Protein AF-A0A924WI66-F1 (afdb_monomer)

Secondary structure (DSSP, 8-state):
-HHHHHHHHHHHHHTTS-----EEEEEEEEEE--TT--PPPHHHHHHHHHHHHHHHTSSEEEEEEEEE--S-S-HHHHHHHHHHHHHHHHHHHHHTT--GGGEEEEEEETTT---SSHHHHHHHSEEEEEEEEEE-SSHHHHHHHHHTTT-EEEEEETTS-EEEE-TTS-EEEE-TT-EE-TTSPPP-SEEEEEEEEE-SHHHHHHTT---EETTEEP--S-EEEEEEEETTEEEEEPTT---EEE---TT---TT-EEEEEEEEETTEEEEEEEEEEPPS-SS------PPPHHHHHHHHTS-PPPPPPP-------PPPPPP-PPPPPPPPPPPPP--HHHHHHHTT--SS------HHHHHHHHHHHHHHHHHHHHHHHHHHHHHHHHHHHHHHHHHHHHHHHHHHHHHHHHHHHHHHHHHHHHHHHHHHHHHHHHHHHHHHHHHHHHHSTT-TTHHHHHHHHHHHHHHHHHHHTT----TTS-----TTHHHHHH-S-SSS-TTGGG---S----------TTTGGGS--

Nearest PDB structures (foldseek):
  4g88-assembly4_G  TM=9.021E-01  e=2.248E-09  Acinetobacter baumannii
  5u1h-assembly3_C  TM=9.189E-01  e=2.978E-09  Pseudomonas aeruginosa PAO1
  2hqs-assembly1_H  TM=8.618E-01  e=2.129E-08  Escherichia coli
  6top-assembly4_D  TM=8.309E-01  e=1.284E-08  Porphyromonas gingivalis JCVI SC001
  4pwt-assembly3_C  TM=8.737E-01  e=4.178E-08  Yersinia pestis CO92

Radius of gyration: 38.76 Å; Cα contacts (8 Å, |Δi|>4): 614; chains: 1; bounding box: 66×84×127 Å

Sequence (534 aa):
MIKNFLLALLLISFFHLERTSAQTTSSTASIFFETDQSDLSNEAQKTLDALAPTLLQAPDYQVNIEAFTDDRGTEQHNLKLAADRAASVKNYLATKGLIADKTAVQNWGERKAAGPTELGRQKSRRVDVAVNAFFFNDLDALRDRLSANTQQVLRIQSGQEQTITAAKGTLVIVPANAFVFEDGTAPTGEVDLMVQEAYDPSDFVLHNLTTMSDGRILQTGGMVSITAMSGGRELQLADGASLTVSIPNGGNFDPSMELFYAQEVEKGLVDWKPAEQKFRKTLRPTRMELTIDPALSKRIAAMKVPEYPKPSLPVFKGQMPPEPKMPAAPYKPRAPKKLEWVYVQRMFGGGSGEIARMSRKELKKAKKYYNAQIERYERDSVKFIQLDERYRRNVQGFENAKIRYAADHRTWENELQTRLEAITHYQREIRVHFYSKSLPIVLKAKAKTIQKYETYSNLYWAVDDAAAQQTQLMMLGSGFSQDTKKGVIELGNLYESIIGTKVMDTYGGFRKIRSKANNALPMDTTSRIIRQML

Foldseek 3Di:
DVVVVVVVVVVVVVVPPDPVAFPKDKDKDKQFDDDLDQAGDPVNLVVLVVPLPLQVPFPHKAKEKEFFAAPDDDQVSQQVSRVSNSVNSLVSSVVSVDDSVRYHYHGCRHVPQQDDDVVSRRVGRIMMMMMIGTHDPDPVSVLCVVCVPQKDKDKDFAQAWDWDADPQGKIKTFHHQFKDAPVLHTAHTIKIKTKGKFQDPVSCVSLVPAQAAPNDHDDDRIDMDIWIDDPNGTIDTHVLHDMQIDDDRVPDDDQPDFDWDWDDPDVSDTHTHTPVDGDDPDRDDPQPAPDDDPVVLVVLLPDDDPDDDDPDQPPDPDDQDDQFDQDDQDDQFDQDDPDDQVVLCVVVPNDDDDSPPDDPVSVVVSVVVNVVSRVVNVVVNVVNVVRNVVNVVVNVVRVVVVVVSVVSNVVSVVSVVVSVVVVVVVVVVLLLVLLVVQLVVLCVVCVVVCVVCVPRSSSVVNSQVSSSVSSVSSCVSVVNDPPPDDDPPDPRCSCCVNVHPPPVPDDPPPPPPPDDDDDDDDDDDPPPVVVVVD

Mean predicted aligned error: 21.14 Å

Solvent-accessible surface area (backbone atoms only — not comparable to full-atom values): 32142 Å² total; per-residue (Å²): 112,69,71,62,51,53,52,50,51,54,52,53,63,64,69,71,74,68,77,82,59,49,57,66,51,74,50,76,48,77,38,74,41,61,90,98,52,44,74,78,47,75,65,46,48,52,58,54,58,69,55,46,64,63,40,75,71,26,88,41,55,41,36,41,36,42,13,30,16,32,82,73,79,51,71,70,55,25,40,50,49,10,46,48,32,45,48,43,53,52,52,54,45,37,75,72,71,47,62,69,91,42,49,50,78,47,73,51,9,40,82,74,38,68,44,92,47,72,70,25,25,55,71,12,20,27,35,42,38,40,36,38,22,36,39,61,93,48,70,64,45,45,31,53,63,70,37,67,77,60,60,42,78,45,81,46,57,53,72,42,68,45,78,47,74,46,96,88,53,34,38,39,38,39,48,47,58,34,45,14,35,92,89,66,47,66,64,91,44,64,31,43,33,39,38,36,77,29,77,49,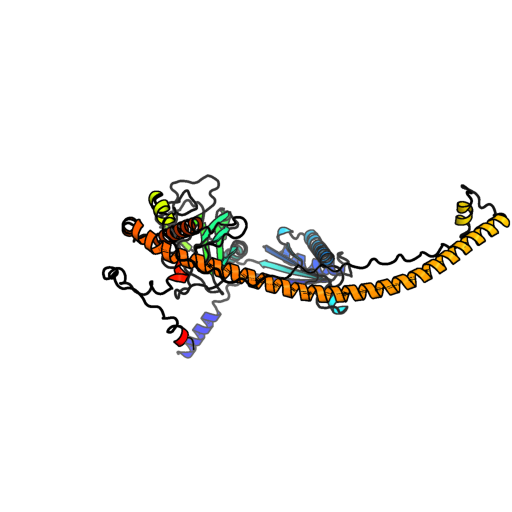75,65,41,33,63,45,64,56,54,63,54,32,35,94,90,38,81,55,90,76,88,54,50,76,49,79,46,43,28,41,95,90,39,68,43,41,73,28,92,82,48,70,73,45,76,44,73,70,56,93,84,72,75,60,90,84,55,65,45,65,43,82,38,78,77,49,97,80,40,47,39,38,41,76,61,88,42,74,79,69,100,57,89,62,75,85,72,66,77,63,78,78,60,74,74,53,57,60,60,54,62,68,54,87,73,80,85,75,80,78,77,86,71,80,85,85,81,79,74,81,76,77,81,74,71,84,72,78,80,70,78,79,71,70,81,71,78,78,90,44,81,76,58,56,42,57,76,75,70,56,75,84,92,73,94,70,80,73,53,75,68,54,53,52,51,52,52,52,50,52,52,54,44,46,57,48,40,52,54,47,43,57,54,35,54,58,45,46,56,49,40,54,54,47,46,54,52,39,54,56,42,46,55,51,45,55,53,55,44,51,53,51,49,51,54,51,48,56,49,51,50,53,52,51,51,51,58,48,54,53,48,53,53,41,34,69,60,23,42,63,52,47,52,65,75,38,42,74,62,49,68,75,41,72,89,45,85,59,49,63,60,31,53,50,51,40,13,52,54,47,22,52,54,53,36,49,64,69,70,53,71,79,78,88,81,76,78,91,73,79,74,87,58,52,66,62,73,74,69,50,98,72,74,83,85,52,97,80,68,91,82,72,93,81,79,77,89,86,79,83,85,81,86,86,74,78,73,60,68,65,69,77,74,112

pLDDT: mean 70.75, std 21.94, range [25.92, 98.0]

Structure (mmCIF, N/CA/C/O backbone):
data_AF-A0A924WI66-F1
#
_entry.id   AF-A0A924WI66-F1
#
loop_
_atom_site.group_PDB
_atom_site.id
_atom_site.type_symbol
_atom_site.label_atom_id
_atom_site.label_alt_id
_atom_site.label_comp_id
_atom_site.label_asym_id
_atom_site.label_entity_id
_atom_site.label_seq_id
_atom_site.pdbx_PDB_ins_code
_atom_site.Cartn_x
_atom_site.Cartn_y
_atom_site.Cartn_z
_atom_site.occupancy
_atom_site.B_iso_or_equiv
_atom_site.auth_seq_id
_atom_site.auth_comp_id
_atom_site.auth_asym_id
_atom_site.auth_atom_id
_atom_site.pdbx_PDB_model_num
ATOM 1 N N . MET A 1 1 ? 27.757 -10.842 50.152 1.00 50.66 1 MET A N 1
ATOM 2 C CA . MET A 1 1 ? 26.325 -11.147 49.937 1.00 50.66 1 MET A CA 1
ATOM 3 C C . MET A 1 1 ? 25.717 -10.328 48.793 1.00 50.66 1 MET A C 1
ATOM 5 O O . MET A 1 1 ? 25.217 -10.931 47.859 1.00 50.66 1 MET A O 1
ATOM 9 N N . ILE A 1 2 ? 25.860 -8.996 48.772 1.00 51.19 2 ILE A N 1
ATOM 10 C CA . ILE A 1 2 ? 25.266 -8.114 47.736 1.00 51.19 2 ILE A CA 1
ATOM 11 C C . ILE A 1 2 ? 25.858 -8.317 46.321 1.00 51.19 2 ILE A C 1
ATOM 13 O O . ILE A 1 2 ? 25.120 -8.312 45.341 1.00 51.19 2 ILE A O 1
ATOM 17 N N . LYS A 1 3 ? 27.168 -8.589 46.191 1.00 40.47 3 LYS A N 1
ATOM 18 C CA . LYS A 1 3 ? 27.807 -8.861 44.883 1.00 40.47 3 LYS A CA 1
ATOM 19 C C . LYS A 1 3 ? 27.334 -10.161 44.213 1.00 40.47 3 LYS A C 1
ATOM 21 O O . LYS A 1 3 ? 27.223 -10.196 42.995 1.00 40.47 3 LYS A O 1
ATOM 26 N N . ASN A 1 4 ? 26.998 -11.191 44.991 1.00 44.47 4 ASN A N 1
ATOM 27 C CA . ASN A 1 4 ? 26.505 -12.464 44.446 1.00 44.47 4 ASN A CA 1
ATOM 28 C C . ASN A 1 4 ? 25.012 -12.383 44.086 1.00 44.47 4 ASN A C 1
ATOM 30 O O . ASN A 1 4 ? 24.565 -13.096 43.197 1.00 44.47 4 ASN A O 1
ATOM 34 N N . PHE A 1 5 ? 24.263 -11.478 44.725 1.00 48.31 5 PHE A N 1
ATOM 35 C CA . PHE A 1 5 ? 22.856 -11.217 44.413 1.00 48.31 5 PHE A CA 1
ATOM 36 C C . PHE A 1 5 ? 22.696 -10.389 43.125 1.00 48.31 5 PHE A C 1
ATOM 38 O O . PHE A 1 5 ? 21.843 -10.693 42.301 1.00 48.31 5 PHE A O 1
ATOM 45 N N . LEU A 1 6 ? 23.578 -9.406 42.896 1.00 45.72 6 LEU A N 1
ATOM 46 C CA . LEU A 1 6 ? 23.642 -8.651 41.636 1.00 45.72 6 LEU A CA 1
ATOM 47 C C . LEU A 1 6 ? 24.097 -9.515 40.453 1.00 45.72 6 LEU A C 1
ATOM 49 O O . LEU A 1 6 ? 23.561 -9.356 39.364 1.00 45.72 6 LEU A O 1
ATOM 53 N N . LEU A 1 7 ? 25.024 -10.458 40.662 1.00 39.41 7 LEU A N 1
ATOM 54 C CA . LEU A 1 7 ? 25.444 -11.405 39.621 1.00 39.41 7 LEU A CA 1
ATOM 55 C C . LEU A 1 7 ? 24.345 -12.435 39.299 1.00 39.41 7 LEU A C 1
ATOM 57 O O . LEU A 1 7 ? 24.175 -12.794 38.140 1.00 39.41 7 LEU A O 1
ATOM 61 N N . ALA A 1 8 ? 23.554 -12.855 40.294 1.00 44.28 8 ALA A N 1
ATOM 62 C CA . ALA A 1 8 ? 22.377 -13.699 40.082 1.00 44.28 8 ALA A CA 1
ATOM 63 C C . ALA A 1 8 ? 21.250 -12.951 39.343 1.00 44.28 8 ALA A C 1
ATOM 65 O O . ALA A 1 8 ? 20.639 -13.523 38.452 1.00 44.28 8 ALA A O 1
ATOM 66 N N . LEU A 1 9 ? 21.026 -11.661 39.627 1.00 44.69 9 LEU A N 1
ATOM 67 C CA . LEU A 1 9 ? 20.084 -10.816 38.875 1.00 44.69 9 LEU A CA 1
ATOM 68 C C . LEU A 1 9 ? 20.544 -10.541 37.433 1.00 44.69 9 LEU A C 1
ATOM 70 O O . LEU A 1 9 ? 19.704 -10.502 36.540 1.00 44.69 9 LEU A O 1
ATOM 74 N N . LEU A 1 10 ? 21.855 -10.420 37.190 1.00 40.16 10 LEU A N 1
ATOM 75 C CA . LEU A 1 10 ? 22.436 -10.279 35.845 1.00 40.16 10 LEU A CA 1
ATOM 76 C C . LEU A 1 10 ? 22.406 -11.595 35.048 1.00 40.16 10 LEU A C 1
ATOM 78 O O . LEU A 1 10 ? 22.285 -11.574 33.829 1.00 40.16 10 LEU A O 1
ATOM 82 N N . LEU A 1 11 ? 22.472 -12.745 35.727 1.00 34.09 11 LEU A N 1
ATOM 83 C CA . LEU A 1 11 ? 22.300 -14.063 35.108 1.00 34.09 11 LEU A CA 1
ATOM 84 C C . LEU A 1 11 ? 20.821 -14.396 34.861 1.00 34.09 11 LEU A C 1
ATOM 86 O O . LEU A 1 11 ? 20.513 -15.007 33.847 1.00 34.09 11 LEU A O 1
ATOM 90 N N . ILE A 1 12 ? 19.895 -13.939 35.711 1.00 39.78 12 ILE A N 1
ATOM 91 C CA . ILE A 1 12 ? 18.445 -14.092 35.493 1.00 39.78 12 ILE A CA 1
ATOM 92 C C . ILE A 1 12 ? 17.941 -13.122 34.406 1.00 39.78 12 ILE A C 1
ATOM 94 O O . ILE A 1 12 ? 17.058 -13.494 33.638 1.00 39.78 12 ILE A O 1
ATOM 98 N N . SER A 1 13 ? 18.542 -11.934 34.248 1.00 32.66 13 SER A N 1
ATOM 99 C CA . SER A 1 13 ? 18.233 -11.035 33.123 1.00 32.66 13 SER A CA 1
ATOM 100 C C . SER A 1 13 ? 18.844 -11.484 31.788 1.00 32.66 13 SER A C 1
ATOM 102 O O . SER A 1 13 ? 18.284 -11.170 30.741 1.00 32.66 13 SER A O 1
ATOM 104 N N . PHE A 1 14 ? 19.925 -12.275 31.803 1.00 32.16 14 PHE A N 1
ATOM 105 C CA . PHE A 1 14 ? 20.461 -12.936 30.603 1.00 32.16 14 PHE A CA 1
ATOM 106 C C . PHE A 1 14 ? 19.755 -14.260 30.256 1.00 32.16 14 PHE A C 1
ATOM 108 O O . PHE A 1 14 ? 19.754 -14.647 29.093 1.00 32.16 14 PHE A O 1
ATOM 115 N N . PHE A 1 15 ? 19.093 -14.924 31.212 1.00 33.88 15 PHE A N 1
ATOM 116 C CA . PHE A 1 15 ? 18.299 -16.144 30.975 1.00 33.88 15 PHE A CA 1
ATOM 117 C C . PHE A 1 15 ? 16.805 -15.890 30.684 1.00 33.88 15 PHE A C 1
ATOM 119 O O . PHE A 1 15 ? 16.012 -16.829 30.638 1.00 33.88 15 PHE A O 1
ATOM 126 N N . HIS A 1 16 ? 16.388 -14.638 30.471 1.00 34.62 16 HIS A N 1
ATOM 127 C CA . HIS A 1 16 ? 15.010 -14.287 30.083 1.00 34.62 16 HIS A CA 1
ATOM 128 C C . HIS A 1 16 ? 14.868 -13.742 28.655 1.00 34.62 16 HIS A C 1
ATOM 130 O O . HIS A 1 16 ? 13.800 -13.250 28.293 1.00 34.62 16 HIS A O 1
ATOM 136 N N . LEU A 1 17 ? 15.900 -13.899 27.818 1.00 39.47 17 LEU A N 1
ATOM 137 C CA . LEU A 1 17 ? 15.871 -13.485 26.412 1.00 39.47 17 LEU A CA 1
ATOM 138 C C . LEU A 1 17 ? 16.192 -14.594 25.400 1.00 39.47 17 LEU A C 1
ATOM 140 O O . LEU A 1 17 ? 16.531 -14.300 24.261 1.00 39.47 17 LEU A O 1
ATOM 144 N N . GLU A 1 18 ? 16.012 -15.859 25.772 1.00 37.75 18 GLU A N 1
ATOM 145 C CA . GLU A 1 18 ? 15.970 -16.959 24.805 1.00 37.75 18 GLU A CA 1
ATOM 146 C C . GLU A 1 18 ? 14.689 -17.771 25.012 1.00 37.75 18 GLU A C 1
ATOM 148 O O . GLU A 1 18 ? 14.703 -18.928 25.427 1.00 37.75 18 GLU A O 1
ATOM 153 N N . ARG A 1 19 ? 13.535 -17.171 24.673 1.00 40.03 19 ARG A N 1
ATOM 154 C CA . ARG A 1 19 ? 12.522 -17.997 24.005 1.00 40.03 19 ARG A CA 1
ATOM 155 C C . ARG A 1 19 ? 13.223 -18.464 22.745 1.00 40.03 19 ARG A C 1
ATOM 157 O O . ARG A 1 19 ? 13.571 -17.627 21.915 1.00 40.03 19 ARG A O 1
ATOM 164 N N . THR A 1 20 ? 13.518 -19.753 22.660 1.00 41.75 20 THR A N 1
ATOM 165 C CA . THR A 1 20 ? 14.041 -20.378 21.450 1.00 41.75 20 THR A CA 1
ATOM 166 C C . THR A 1 20 ? 12.950 -20.227 20.398 1.00 41.75 20 THR A C 1
ATOM 168 O O . THR A 1 20 ? 12.033 -21.033 20.276 1.00 41.75 20 THR A O 1
ATOM 171 N N . SER A 1 21 ? 13.015 -19.078 19.731 1.00 46.88 21 SER A N 1
ATOM 172 C CA . SER A 1 21 ? 12.249 -18.688 18.568 1.00 46.88 21 SER A CA 1
ATOM 173 C C . SER A 1 21 ? 12.352 -19.801 17.538 1.00 46.88 21 SER A C 1
ATOM 175 O O . SER A 1 21 ? 13.334 -20.547 17.531 1.00 46.88 21 SER A O 1
ATOM 177 N N . ALA A 1 22 ? 11.325 -19.935 16.697 1.00 52.88 22 ALA A N 1
ATOM 178 C CA . ALA A 1 22 ? 11.315 -20.862 15.570 1.00 52.88 22 ALA A CA 1
ATOM 179 C C . ALA A 1 22 ? 12.732 -21.041 15.003 1.00 52.88 22 ALA A C 1
ATOM 181 O O . ALA A 1 22 ? 13.371 -20.050 14.625 1.00 52.88 22 ALA A O 1
ATOM 182 N N . GLN A 1 23 ? 13.245 -22.276 14.998 1.00 64.50 23 GLN A N 1
ATOM 183 C CA . GLN A 1 23 ? 14.597 -22.523 14.517 1.00 64.50 23 GLN A CA 1
ATOM 184 C C . GLN A 1 23 ? 14.591 -22.203 13.026 1.00 64.50 23 GLN A C 1
ATOM 186 O O . GLN A 1 23 ? 14.065 -22.957 12.208 1.00 64.50 23 GLN A O 1
ATOM 191 N N . THR A 1 24 ? 15.105 -21.023 12.694 1.00 78.81 24 THR A N 1
ATOM 192 C CA . THR A 1 24 ? 15.098 -20.510 11.333 1.00 78.81 24 THR A CA 1
ATOM 193 C C . THR A 1 24 ? 16.426 -20.876 10.710 1.00 78.81 24 THR A C 1
ATOM 195 O O . THR A 1 24 ? 17.480 -20.420 11.150 1.00 78.81 24 THR A O 1
ATOM 198 N N . THR A 1 25 ? 16.380 -21.726 9.693 1.00 84.44 25 THR A N 1
ATOM 199 C CA . THR A 1 25 ? 17.562 -22.027 8.890 1.00 84.44 25 THR A CA 1
ATOM 200 C C . THR A 1 25 ? 17.513 -21.156 7.649 1.00 84.44 25 THR A C 1
ATOM 202 O O . THR A 1 25 ? 16.671 -21.364 6.773 1.00 84.44 25 THR A O 1
ATOM 205 N N . SER A 1 26 ? 18.405 -20.172 7.591 1.00 89.00 26 SER A N 1
ATOM 206 C CA . SER A 1 26 ? 18.541 -19.277 6.445 1.00 89.00 26 SER A CA 1
ATOM 207 C C . SER A 1 26 ? 19.698 -19.720 5.560 1.00 89.00 26 SER A C 1
ATOM 209 O O . SER A 1 26 ? 20.797 -19.993 6.042 1.00 89.00 26 SER A O 1
ATOM 211 N N . SER A 1 27 ? 19.467 -19.759 4.253 1.00 89.62 27 SER A N 1
ATOM 212 C CA . SER A 1 27 ? 20.511 -19.982 3.255 1.00 89.62 27 SER A CA 1
ATOM 213 C C . SER A 1 27 ? 20.366 -18.969 2.129 1.00 89.62 27 SER A C 1
ATOM 215 O O . SER A 1 27 ? 19.254 -18.588 1.763 1.00 89.62 27 SER A O 1
ATOM 217 N N . THR A 1 28 ? 21.491 -18.507 1.595 1.00 92.19 28 THR A N 1
ATOM 218 C CA . THR A 1 28 ? 21.524 -17.569 0.476 1.00 92.19 28 THR A CA 1
ATOM 219 C C . THR A 1 28 ? 22.397 -18.115 -0.641 1.00 92.19 28 THR A C 1
ATOM 221 O O . THR A 1 28 ? 23.431 -18.740 -0.403 1.00 92.19 28 THR A O 1
ATOM 224 N N . ALA A 1 29 ? 21.979 -17.874 -1.878 1.00 92.94 29 ALA A N 1
ATOM 225 C CA . ALA A 1 29 ? 22.732 -18.230 -3.067 1.00 92.94 29 ALA A CA 1
ATOM 226 C C . ALA A 1 29 ? 22.614 -17.128 -4.117 1.00 92.94 29 ALA A C 1
ATOM 228 O O . ALA A 1 29 ? 21.530 -16.601 -4.352 1.00 92.94 29 ALA A O 1
ATOM 229 N N . SER A 1 30 ? 23.720 -16.821 -4.788 1.00 94.44 30 SER A N 1
ATOM 230 C CA . SER A 1 30 ? 23.730 -15.927 -5.945 1.00 94.44 30 SER A CA 1
ATOM 231 C C . SER A 1 30 ? 23.847 -16.750 -7.220 1.00 94.44 30 SER A C 1
ATOM 233 O O . SER A 1 30 ? 24.790 -17.523 -7.389 1.00 94.44 30 SER A O 1
ATOM 235 N N . ILE A 1 31 ? 22.898 -16.562 -8.129 1.00 96.56 31 ILE A N 1
ATOM 236 C CA . ILE A 1 31 ? 22.857 -17.208 -9.436 1.00 96.56 31 ILE A CA 1
ATOM 237 C C . ILE A 1 31 ? 23.305 -16.205 -10.488 1.00 96.56 31 ILE A C 1
ATOM 239 O O . ILE A 1 31 ? 22.636 -15.195 -10.694 1.00 96.56 31 ILE A O 1
ATOM 243 N N . PHE A 1 32 ? 24.427 -16.469 -11.151 1.00 94.38 32 PHE A N 1
ATOM 244 C CA . PHE A 1 32 ? 24.980 -15.579 -12.171 1.00 94.38 32 PHE A CA 1
ATOM 245 C C . PHE A 1 32 ? 24.497 -15.947 -13.572 1.00 94.38 32 PHE A C 1
ATOM 247 O O . PHE A 1 32 ? 24.278 -17.117 -13.885 1.00 94.38 32 PHE A O 1
ATOM 254 N N . PHE A 1 33 ? 24.360 -14.928 -14.417 1.00 94.94 33 PHE A N 1
ATOM 255 C CA . PHE A 1 33 ? 23.879 -15.052 -15.787 1.00 94.94 33 PHE A CA 1
ATOM 256 C C . PHE A 1 33 ? 24.867 -14.451 -16.781 1.00 94.94 33 PHE A C 1
ATOM 258 O O . PHE A 1 33 ? 25.550 -13.454 -16.515 1.00 94.94 33 PHE A O 1
ATOM 265 N N . GLU A 1 34 ? 24.866 -15.023 -17.980 1.00 93.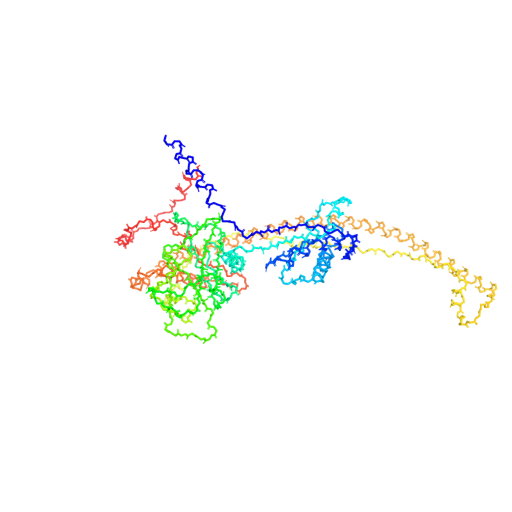25 34 GLU A N 1
ATOM 266 C CA . GLU A 1 34 ? 25.572 -14.453 -19.117 1.00 93.25 34 GLU A CA 1
ATOM 267 C C . GLU A 1 34 ? 24.927 -13.145 -19.599 1.00 93.25 34 GLU A C 1
ATOM 269 O O . GLU A 1 34 ? 23.804 -12.771 -19.227 1.00 93.25 34 GLU A O 1
ATOM 274 N N . THR A 1 35 ? 25.677 -12.402 -20.414 1.00 91.69 35 THR A N 1
ATOM 275 C CA . THR A 1 35 ? 25.212 -11.122 -20.968 1.00 91.69 35 THR A CA 1
ATOM 276 C C . THR A 1 35 ? 23.936 -11.328 -21.782 1.00 91.69 35 THR A C 1
ATOM 278 O O . THR A 1 35 ? 23.917 -12.145 -22.695 1.00 91.69 35 THR A O 1
ATOM 281 N N . ASP A 1 36 ? 22.890 -10.564 -21.452 1.00 92.56 36 ASP A N 1
ATOM 282 C CA . ASP A 1 36 ? 21.579 -10.592 -22.121 1.00 92.56 36 ASP A CA 1
ATOM 283 C C . ASP A 1 36 ? 20.893 -11.976 -22.143 1.00 92.56 36 ASP A C 1
ATOM 285 O O . ASP A 1 36 ? 20.087 -12.274 -23.017 1.00 92.56 36 ASP A O 1
ATOM 289 N N . GLN A 1 37 ? 21.224 -12.843 -21.177 1.00 94.81 37 GLN A N 1
ATOM 290 C CA . GLN A 1 37 ? 20.624 -14.171 -21.018 1.00 94.81 37 GLN A CA 1
ATOM 291 C C . GLN A 1 37 ? 19.829 -14.279 -19.711 1.00 94.81 37 GLN A C 1
ATOM 293 O O . GLN A 1 37 ? 20.157 -13.629 -18.709 1.00 94.81 37 GLN A O 1
ATOM 298 N N . SER A 1 38 ? 18.805 -15.136 -19.724 1.00 96.31 38 SER A N 1
ATOM 299 C CA . SER A 1 38 ? 17.983 -15.495 -18.556 1.00 96.31 38 SER A CA 1
ATOM 300 C C . SER A 1 38 ? 17.874 -17.005 -18.314 1.00 96.31 38 SER A C 1
ATOM 302 O O . SER A 1 38 ? 17.226 -17.423 -17.354 1.00 96.31 38 SER A O 1
ATOM 304 N N . ASP A 1 39 ? 18.545 -17.820 -19.129 1.00 95.38 39 ASP A N 1
ATOM 305 C CA . ASP A 1 39 ? 18.578 -19.272 -18.967 1.00 95.38 39 ASP A CA 1
ATOM 306 C C . ASP A 1 39 ? 19.521 -19.690 -17.832 1.00 95.38 39 ASP A C 1
ATOM 308 O O . ASP A 1 39 ? 20.591 -19.108 -17.631 1.00 95.38 39 ASP A O 1
ATOM 312 N N . LEU A 1 40 ? 19.128 -20.725 -17.085 1.00 95.75 40 LEU A N 1
ATOM 313 C CA . LEU A 1 40 ? 19.924 -21.268 -15.986 1.00 95.75 40 LEU A CA 1
ATOM 314 C C . LEU A 1 40 ? 20.987 -22.234 -16.508 1.00 95.75 40 LEU A C 1
ATOM 316 O O . LEU A 1 40 ? 20.666 -23.264 -17.106 1.00 95.75 40 LEU A O 1
ATOM 320 N N . SER A 1 41 ? 22.252 -21.948 -16.201 1.00 95.00 41 SER A N 1
ATOM 321 C CA . SER A 1 41 ? 23.353 -22.879 -16.452 1.00 95.00 41 SER A CA 1
ATOM 322 C C . SER A 1 41 ? 23.213 -24.158 -15.614 1.00 95.00 41 SER A C 1
ATOM 324 O O . SER A 1 41 ? 22.546 -24.182 -14.580 1.00 95.00 41 SER A O 1
ATOM 326 N N . ASN A 1 42 ? 23.897 -25.233 -16.015 1.00 95.50 42 ASN A N 1
ATOM 327 C CA . ASN A 1 42 ? 23.921 -26.476 -15.234 1.00 95.50 42 ASN A CA 1
ATOM 328 C C . ASN A 1 42 ? 24.487 -26.271 -13.818 1.00 95.50 42 ASN A C 1
ATOM 330 O O . ASN A 1 42 ? 24.098 -26.969 -12.886 1.00 95.50 42 ASN A O 1
ATOM 334 N N . GLU A 1 43 ? 25.417 -25.331 -13.649 1.00 93.06 43 GLU A N 1
ATOM 335 C CA . GLU A 1 43 ? 25.962 -24.975 -12.339 1.00 93.06 43 GLU A CA 1
ATOM 336 C C . GLU A 1 43 ? 24.922 -24.239 -11.490 1.00 93.06 43 GLU A C 1
ATOM 338 O O . GLU A 1 43 ? 24.684 -24.636 -10.354 1.00 93.06 43 GLU A O 1
ATOM 343 N N . ALA A 1 44 ? 24.216 -23.262 -12.072 1.00 94.50 44 ALA A N 1
ATOM 344 C CA . ALA A 1 44 ? 23.107 -22.574 -11.415 1.00 94.50 44 ALA A CA 1
ATOM 345 C C . ALA A 1 44 ? 22.016 -23.552 -10.955 1.00 94.50 44 ALA A C 1
ATOM 347 O O . ALA A 1 44 ? 21.535 -23.466 -9.828 1.00 94.50 44 ALA A O 1
ATOM 348 N N . GLN A 1 45 ? 21.662 -24.517 -11.806 1.00 95.38 45 GLN A N 1
ATOM 349 C CA . GLN A 1 45 ? 20.701 -25.570 -11.478 1.00 95.38 45 GLN A CA 1
ATOM 350 C C . GLN A 1 45 ? 21.161 -26.417 -10.283 1.00 95.38 45 GLN A C 1
ATOM 352 O O . GLN A 1 45 ? 20.371 -26.643 -9.370 1.00 95.38 45 GLN A O 1
ATOM 357 N N . LYS A 1 46 ? 22.444 -26.804 -10.222 1.00 95.06 46 LYS A N 1
ATOM 358 C CA . LYS A 1 46 ? 23.018 -27.516 -9.064 1.00 95.06 46 LYS A CA 1
ATOM 359 C C . LYS A 1 46 ? 22.991 -26.677 -7.786 1.00 95.06 46 LYS A C 1
ATOM 361 O O . LYS A 1 46 ? 22.703 -27.210 -6.718 1.00 95.06 46 LYS A O 1
ATOM 366 N N . THR A 1 47 ? 23.279 -25.380 -7.880 1.00 93.69 47 THR A N 1
ATOM 367 C CA . THR A 1 47 ? 23.192 -24.466 -6.733 1.00 93.69 47 THR A CA 1
ATOM 368 C C . THR A 1 47 ? 21.759 -24.377 -6.210 1.00 93.69 47 THR A C 1
ATOM 370 O O . THR A 1 47 ? 21.546 -24.457 -5.004 1.00 93.69 47 THR A O 1
ATOM 373 N N . LEU A 1 48 ? 20.771 -24.266 -7.101 1.00 93.56 48 LEU A N 1
ATOM 374 C CA . LEU A 1 48 ? 19.354 -24.234 -6.725 1.00 93.56 48 LEU A CA 1
ATOM 375 C C . LEU A 1 48 ? 18.869 -25.582 -6.168 1.00 93.56 48 LEU A C 1
ATOM 377 O O . LEU A 1 48 ? 18.091 -25.601 -5.216 1.00 93.56 48 LEU A O 1
ATOM 381 N N . ASP A 1 49 ? 19.363 -26.701 -6.702 1.00 93.75 49 ASP A N 1
ATOM 382 C CA . ASP A 1 49 ? 19.062 -28.047 -6.198 1.00 93.75 49 ASP A CA 1
ATOM 383 C C . ASP A 1 49 ? 19.498 -28.232 -4.745 1.00 93.75 49 ASP A C 1
ATOM 385 O O . ASP A 1 49 ? 18.816 -28.917 -3.989 1.00 93.75 49 ASP A O 1
ATOM 389 N N . ALA A 1 50 ? 20.598 -27.598 -4.331 1.00 91.69 50 ALA A N 1
ATOM 390 C CA . ALA A 1 50 ? 21.076 -27.667 -2.954 1.00 91.69 50 ALA A CA 1
ATOM 391 C C . ALA A 1 50 ? 20.162 -26.933 -1.953 1.00 91.69 50 ALA A C 1
ATOM 393 O O . ALA A 1 50 ? 20.202 -27.240 -0.763 1.00 91.69 50 ALA A O 1
ATOM 394 N N . LEU A 1 51 ? 19.329 -25.990 -2.411 1.00 89.56 51 LEU A N 1
ATOM 395 C CA . LEU A 1 51 ? 18.424 -25.227 -1.543 1.00 89.56 51 LEU A CA 1
ATOM 396 C C . LEU A 1 51 ? 17.121 -25.978 -1.242 1.00 89.56 51 LEU A C 1
ATOM 398 O O . LEU A 1 51 ? 16.574 -25.841 -0.151 1.00 89.56 51 LEU A O 1
ATOM 402 N N . ALA A 1 52 ? 16.611 -26.765 -2.193 1.00 87.94 52 ALA A N 1
ATOM 403 C CA . ALA A 1 52 ? 15.278 -27.365 -2.097 1.00 87.94 52 ALA A CA 1
ATOM 404 C C . ALA A 1 52 ? 15.096 -28.387 -0.947 1.00 87.94 52 ALA A C 1
ATOM 406 O O . ALA A 1 52 ? 14.067 -28.305 -0.272 1.00 87.94 52 ALA A O 1
ATOM 407 N N . PRO A 1 53 ? 16.037 -29.316 -0.659 1.00 89.25 53 PRO A N 1
ATOM 408 C CA . PRO A 1 53 ? 15.824 -30.376 0.331 1.00 89.25 53 PRO A CA 1
ATOM 409 C C . PRO A 1 53 ? 15.490 -29.862 1.733 1.00 89.25 53 PRO A C 1
ATOM 411 O O . PRO A 1 53 ? 14.569 -30.376 2.363 1.00 89.25 53 PRO A O 1
ATOM 414 N N . THR A 1 54 ? 16.192 -28.827 2.203 1.00 85.75 54 THR A N 1
ATOM 415 C CA . THR A 1 54 ? 15.961 -28.242 3.534 1.00 85.75 54 THR A CA 1
ATOM 416 C C . THR A 1 54 ? 14.574 -27.612 3.638 1.00 85.75 54 THR A C 1
ATOM 418 O O . THR A 1 54 ? 13.923 -27.730 4.670 1.00 85.75 54 THR A O 1
ATOM 421 N N . LEU A 1 55 ? 14.096 -26.972 2.566 1.00 90.00 55 LEU A N 1
ATOM 422 C CA . LEU A 1 55 ? 12.782 -26.327 2.554 1.00 90.00 55 LEU A CA 1
ATOM 423 C C . LEU A 1 55 ? 11.642 -27.342 2.504 1.00 90.00 55 LEU A C 1
ATOM 425 O O . LEU A 1 55 ? 10.635 -27.155 3.173 1.00 90.00 55 LEU A O 1
ATOM 429 N N . LEU A 1 56 ? 11.811 -28.430 1.750 1.00 90.44 56 LEU A N 1
ATOM 430 C CA . LEU A 1 56 ? 10.799 -29.485 1.632 1.00 90.44 56 LEU A CA 1
ATOM 431 C C . LEU A 1 56 ? 10.615 -30.293 2.926 1.00 90.44 56 LEU A C 1
ATOM 433 O O . LEU A 1 56 ? 9.585 -30.938 3.098 1.00 90.44 56 LEU A O 1
ATOM 437 N N . GLN A 1 57 ? 11.605 -30.277 3.821 1.00 89.75 57 GLN A N 1
ATOM 438 C CA . GLN A 1 57 ? 11.518 -30.892 5.150 1.00 89.75 57 GLN A CA 1
ATOM 439 C C . GLN A 1 57 ? 10.970 -29.932 6.214 1.00 89.75 57 GLN A C 1
ATOM 441 O O . GLN A 1 57 ? 10.619 -30.370 7.310 1.00 89.75 57 GLN A O 1
ATOM 446 N N . ALA A 1 58 ? 10.917 -28.634 5.915 1.00 90.12 58 ALA A N 1
ATOM 447 C CA . ALA A 1 58 ? 10.471 -27.624 6.856 1.00 90.12 58 ALA A CA 1
ATOM 448 C C . ALA A 1 58 ? 8.932 -27.573 6.918 1.00 90.12 58 ALA A C 1
ATOM 450 O O . ALA A 1 58 ? 8.284 -27.552 5.869 1.00 90.12 58 ALA A O 1
ATOM 451 N N . PRO A 1 59 ? 8.328 -27.503 8.122 1.00 88.00 59 PRO A N 1
ATOM 452 C CA . PRO A 1 59 ? 6.887 -27.299 8.280 1.00 88.00 59 PRO A CA 1
ATOM 453 C C . PRO A 1 59 ? 6.350 -26.038 7.585 1.00 88.00 59 PRO A C 1
ATOM 455 O O . PRO A 1 59 ? 5.225 -26.034 7.092 1.00 88.00 59 PRO A O 1
ATOM 458 N N . ASP A 1 60 ? 7.148 -24.970 7.541 1.00 90.31 60 ASP A N 1
ATOM 459 C CA . ASP A 1 60 ? 6.895 -23.788 6.719 1.00 90.31 60 ASP A CA 1
ATOM 460 C C . ASP A 1 60 ? 8.214 -23.246 6.163 1.00 90.31 60 ASP A C 1
ATOM 462 O O . ASP A 1 60 ? 9.287 -23.450 6.734 1.00 90.31 60 ASP A O 1
ATOM 466 N N . TYR A 1 61 ? 8.147 -22.516 5.055 1.00 92.00 61 TYR A N 1
ATOM 467 C CA . TYR A 1 61 ? 9.312 -21.862 4.477 1.00 92.00 61 TYR A CA 1
ATOM 468 C C . TYR A 1 61 ? 8.936 -20.618 3.670 1.00 92.00 61 TYR A C 1
ATOM 470 O O . TYR A 1 61 ? 7.782 -20.400 3.303 1.00 92.00 61 TYR A O 1
ATOM 478 N N . GLN A 1 62 ? 9.941 -19.803 3.363 1.00 91.81 62 GLN A N 1
ATOM 479 C CA . GLN A 1 62 ? 9.829 -18.655 2.472 1.00 91.81 62 GLN A CA 1
ATOM 480 C C . GLN A 1 62 ? 11.028 -18.591 1.529 1.00 91.81 62 GLN A C 1
ATOM 482 O O . GLN A 1 62 ? 12.162 -18.851 1.931 1.00 91.81 62 GLN A O 1
ATOM 487 N N . VAL A 1 63 ? 10.771 -18.206 0.282 1.00 93.44 63 VAL A N 1
ATOM 488 C CA . VAL A 1 63 ? 11.786 -17.940 -0.738 1.00 93.44 63 VAL A CA 1
ATOM 489 C C . VAL A 1 63 ? 11.679 -16.475 -1.150 1.00 93.44 63 VAL A C 1
ATOM 491 O O . VAL A 1 63 ? 10.614 -16.017 -1.554 1.00 93.44 63 VAL A O 1
ATOM 494 N N . ASN A 1 64 ? 12.782 -15.741 -1.076 1.00 94.56 64 ASN A N 1
ATOM 495 C CA . ASN A 1 64 ? 12.900 -14.373 -1.562 1.00 94.56 64 ASN A CA 1
ATOM 496 C C . ASN A 1 64 ? 13.888 -14.352 -2.727 1.00 94.56 64 ASN A C 1
ATOM 498 O O . ASN A 1 64 ? 15.011 -14.839 -2.606 1.00 94.56 64 ASN A O 1
ATOM 502 N N . ILE A 1 65 ? 13.457 -13.799 -3.855 1.00 96.38 65 ILE A N 1
ATOM 503 C CA . ILE A 1 65 ? 14.242 -13.705 -5.082 1.00 96.38 65 ILE A CA 1
ATOM 504 C C . ILE A 1 65 ? 14.434 -12.230 -5.407 1.00 96.38 65 ILE A C 1
ATOM 506 O O . ILE A 1 65 ? 13.464 -11.524 -5.676 1.00 96.38 65 ILE A O 1
ATOM 510 N N . GLU A 1 66 ? 15.678 -11.775 -5.436 1.00 96.69 66 GLU A N 1
ATOM 511 C CA . GLU A 1 66 ? 16.037 -10.433 -5.882 1.00 96.69 66 GLU A CA 1
ATOM 512 C C . GLU A 1 66 ? 16.800 -10.513 -7.201 1.00 96.69 66 GLU A C 1
ATOM 514 O O . GLU A 1 66 ? 17.820 -11.194 -7.295 1.00 96.69 66 GLU A O 1
ATOM 519 N N . ALA A 1 67 ? 16.319 -9.822 -8.233 1.00 96.75 67 ALA A N 1
ATOM 520 C CA . ALA A 1 67 ? 16.918 -9.881 -9.563 1.00 96.75 67 ALA A CA 1
ATOM 521 C C . ALA A 1 67 ? 17.551 -8.560 -9.998 1.00 96.75 67 ALA A C 1
ATOM 523 O O . ALA A 1 67 ? 16.971 -7.482 -9.822 1.00 96.75 67 ALA A O 1
ATOM 524 N N . PHE A 1 68 ? 18.729 -8.680 -10.615 1.00 96.12 68 PHE A N 1
ATOM 525 C CA . PHE A 1 68 ? 19.605 -7.573 -10.975 1.00 96.12 68 PHE A CA 1
ATOM 526 C C . PHE A 1 68 ? 20.109 -7.691 -12.423 1.00 96.12 68 PHE A C 1
ATOM 528 O O . PHE A 1 68 ? 20.209 -8.781 -13.008 1.00 96.12 68 PHE A O 1
ATOM 535 N N . THR A 1 69 ? 20.470 -6.550 -13.005 1.00 94.50 69 THR A N 1
ATOM 536 C CA . THR A 1 69 ? 21.197 -6.458 -14.278 1.00 94.50 69 THR A CA 1
ATOM 537 C C . THR A 1 69 ? 22.450 -5.607 -14.138 1.00 94.50 69 THR A C 1
ATOM 539 O O . THR A 1 69 ? 22.649 -4.925 -13.133 1.00 94.50 69 THR A O 1
ATOM 542 N N . ASP A 1 70 ? 23.309 -5.653 -15.160 1.00 92.88 70 ASP A N 1
ATOM 543 C CA . ASP A 1 70 ? 24.368 -4.658 -15.298 1.00 92.88 70 ASP A CA 1
ATOM 544 C C . ASP A 1 70 ? 23.827 -3.315 -15.823 1.00 92.88 70 ASP A C 1
ATOM 546 O O . ASP A 1 70 ? 22.625 -3.169 -16.041 1.00 92.88 70 ASP A O 1
ATOM 550 N N . ASP A 1 71 ? 24.712 -2.326 -15.944 1.00 91.19 71 ASP A N 1
ATOM 551 C CA . ASP A 1 71 ? 24.416 -0.928 -16.282 1.00 91.19 71 ASP A CA 1
ATOM 552 C C . ASP A 1 71 ? 24.272 -0.668 -17.792 1.00 91.19 71 ASP A C 1
ATOM 554 O O . ASP A 1 71 ? 24.241 0.482 -18.232 1.00 91.19 71 ASP A O 1
ATOM 558 N N . ARG A 1 72 ? 24.265 -1.721 -18.620 1.00 91.06 72 ARG A N 1
ATOM 559 C CA . ARG A 1 72 ? 24.172 -1.595 -20.078 1.00 91.06 72 ARG A CA 1
ATOM 560 C C . ARG A 1 72 ? 22.746 -1.857 -20.537 1.00 91.06 72 ARG A C 1
ATOM 562 O O . ARG A 1 72 ? 22.135 -2.842 -20.143 1.00 91.06 72 ARG A O 1
ATOM 569 N N . GLY A 1 73 ? 22.265 -1.031 -21.460 1.00 90.19 73 GLY A N 1
ATOM 570 C CA . GLY A 1 73 ? 20.919 -1.145 -22.022 1.00 90.19 73 GLY A CA 1
ATOM 571 C C . GLY A 1 73 ? 20.019 -0.001 -21.574 1.00 90.19 73 GLY A C 1
ATOM 572 O O . GLY A 1 73 ? 20.490 1.003 -21.049 1.00 90.19 73 GLY A O 1
ATOM 573 N N . THR A 1 74 ? 18.724 -0.118 -21.857 1.00 93.75 74 THR A N 1
ATOM 574 C CA . THR A 1 74 ? 17.721 0.812 -21.328 1.00 93.75 74 THR A CA 1
ATOM 575 C C . THR A 1 74 ? 17.181 0.280 -20.005 1.00 93.75 74 THR A C 1
ATOM 577 O O . THR A 1 74 ? 17.054 -0.933 -19.840 1.00 93.75 74 THR A O 1
ATOM 580 N N . GLU A 1 75 ? 16.773 1.168 -19.097 1.00 89.69 75 GLU A N 1
ATOM 581 C CA . GLU A 1 75 ? 16.162 0.778 -17.818 1.00 89.69 75 GLU A CA 1
ATOM 582 C C . GLU A 1 75 ? 14.990 -0.200 -18.019 1.00 89.69 75 GLU A C 1
ATOM 584 O O . GLU A 1 75 ? 14.891 -1.214 -17.333 1.00 89.69 75 GLU A O 1
ATOM 589 N N . GLN A 1 76 ? 14.131 0.050 -19.014 1.00 92.94 76 GLN A N 1
ATOM 590 C CA . GLN A 1 76 ? 12.999 -0.826 -19.328 1.00 92.94 76 GLN A CA 1
ATOM 591 C C . GLN A 1 76 ? 13.442 -2.226 -19.783 1.00 92.94 76 GLN A C 1
ATOM 593 O O . GLN A 1 76 ? 12.835 -3.221 -19.380 1.00 92.94 76 GLN A O 1
ATOM 598 N N . HIS A 1 77 ? 14.493 -2.316 -20.607 1.00 94.00 77 HIS A N 1
ATOM 599 C CA . HIS A 1 77 ? 15.075 -3.600 -21.012 1.00 94.00 77 HIS A CA 1
ATOM 600 C C . HIS A 1 77 ? 15.645 -4.338 -19.804 1.00 94.00 77 HIS A C 1
ATOM 602 O O . HIS A 1 77 ? 15.355 -5.513 -19.605 1.00 94.00 77 HIS A O 1
ATOM 608 N N . ASN A 1 78 ? 16.377 -3.625 -18.953 1.00 92.69 78 ASN A N 1
ATOM 609 C CA . ASN A 1 78 ? 17.008 -4.174 -17.761 1.00 92.69 78 ASN A CA 1
ATOM 610 C C . ASN A 1 78 ? 15.993 -4.641 -16.710 1.00 92.69 78 ASN A C 1
ATOM 612 O O . ASN A 1 78 ? 16.141 -5.726 -16.148 1.00 92.69 78 ASN A O 1
ATOM 616 N N . LEU A 1 79 ? 14.898 -3.906 -16.512 1.00 93.50 79 LEU A N 1
ATOM 617 C CA . LEU A 1 79 ? 13.776 -4.361 -15.690 1.00 93.50 79 LEU A CA 1
ATOM 618 C C . LEU A 1 79 ? 13.138 -5.628 -16.265 1.00 93.50 79 LEU A C 1
ATOM 620 O O . LEU A 1 79 ? 12.879 -6.569 -15.515 1.00 93.50 79 LEU A O 1
ATOM 624 N N . LYS A 1 80 ? 12.911 -5.697 -17.582 1.00 96.62 80 LYS A N 1
ATOM 625 C CA . LYS A 1 80 ? 12.361 -6.907 -18.205 1.00 96.62 80 LYS A CA 1
ATOM 626 C C . LYS A 1 80 ? 13.311 -8.100 -18.050 1.00 96.62 80 LYS A C 1
ATOM 628 O O . LYS A 1 80 ? 12.880 -9.161 -17.617 1.00 96.62 80 LYS A O 1
ATOM 633 N N . LEU A 1 81 ? 14.597 -7.922 -18.341 1.00 96.94 81 LEU A N 1
ATOM 634 C CA . LEU A 1 81 ? 15.598 -8.986 -18.265 1.00 96.94 81 LEU A CA 1
ATOM 635 C C . LEU A 1 81 ? 15.773 -9.518 -16.834 1.00 96.94 81 LEU A C 1
ATOM 637 O O . LEU A 1 81 ? 15.863 -10.729 -16.634 1.00 96.94 81 LEU A O 1
ATOM 641 N N . ALA A 1 82 ? 15.783 -8.643 -15.825 1.00 96.06 82 ALA A N 1
ATOM 642 C CA . ALA A 1 82 ? 15.780 -9.070 -14.426 1.00 96.06 82 ALA A CA 1
ATOM 643 C C . ALA A 1 82 ? 14.502 -9.847 -14.062 1.00 96.06 82 ALA A C 1
ATOM 645 O O . ALA A 1 82 ? 14.591 -10.866 -13.377 1.00 96.06 82 ALA A O 1
ATOM 646 N N . ALA A 1 83 ? 13.328 -9.425 -14.548 1.00 96.31 83 ALA A N 1
ATOM 647 C CA . ALA A 1 83 ? 12.084 -10.169 -14.338 1.00 96.31 83 ALA A CA 1
ATOM 648 C C . ALA A 1 83 ? 12.143 -11.570 -14.967 1.00 96.31 83 ALA A C 1
ATOM 650 O O . ALA A 1 83 ? 11.776 -12.545 -14.313 1.00 96.31 83 ALA A O 1
ATOM 651 N N . ASP A 1 84 ? 12.654 -11.677 -16.196 1.00 97.50 84 ASP A N 1
ATOM 652 C CA . ASP A 1 84 ? 12.799 -12.952 -16.904 1.00 97.50 84 ASP A CA 1
ATOM 653 C C . ASP A 1 84 ? 13.751 -13.897 -16.143 1.00 97.50 84 ASP A C 1
ATOM 655 O O . ASP A 1 84 ? 13.430 -15.061 -15.920 1.00 97.50 84 ASP A O 1
ATOM 659 N N . ARG A 1 85 ? 14.881 -13.387 -15.630 1.00 98.00 85 ARG A N 1
ATOM 660 C CA . ARG A 1 85 ? 15.813 -14.159 -14.781 1.00 98.00 85 ARG A CA 1
ATOM 661 C C . ARG A 1 85 ? 15.171 -14.645 -13.485 1.00 98.00 85 ARG A C 1
ATOM 663 O O . ARG A 1 85 ? 15.344 -15.804 -13.107 1.00 98.00 85 ARG A O 1
ATOM 670 N N . ALA A 1 86 ? 14.430 -13.771 -12.803 1.00 97.31 86 ALA A N 1
ATOM 671 C CA . ALA A 1 86 ? 13.696 -14.141 -11.598 1.00 97.31 86 ALA A CA 1
ATOM 672 C C . ALA A 1 86 ? 12.668 -15.242 -11.889 1.00 97.31 86 ALA A C 1
ATOM 674 O O . ALA A 1 86 ? 12.534 -16.182 -11.107 1.00 97.31 86 ALA A O 1
ATOM 675 N N . ALA A 1 87 ? 11.973 -15.146 -13.027 1.00 96.62 87 ALA A N 1
ATOM 676 C CA . ALA A 1 87 ? 11.018 -16.147 -13.475 1.00 96.62 87 ALA A CA 1
ATOM 677 C C . ALA A 1 87 ? 11.700 -17.491 -13.765 1.00 96.62 87 ALA A C 1
ATOM 679 O O . ALA A 1 87 ? 11.193 -18.516 -13.321 1.00 96.62 87 ALA A O 1
ATOM 680 N N . SER A 1 88 ? 12.868 -17.506 -14.415 1.00 97.12 88 SER A N 1
ATOM 681 C CA . SER A 1 88 ? 13.646 -18.734 -14.633 1.00 97.12 88 SER A CA 1
ATOM 682 C C . SER A 1 88 ? 14.000 -19.435 -13.321 1.00 97.12 88 SER A C 1
ATOM 684 O O . SER A 1 88 ? 13.758 -20.633 -13.179 1.00 97.12 88 SER A O 1
ATOM 686 N N . VAL A 1 89 ? 14.505 -18.688 -12.330 1.00 96.31 89 VAL A N 1
ATOM 687 C CA . VAL A 1 89 ? 14.813 -19.229 -10.994 1.00 96.31 89 VAL A CA 1
ATOM 688 C C . VAL A 1 89 ? 13.548 -19.735 -10.299 1.00 96.31 89 VAL A C 1
ATOM 690 O O . VAL A 1 89 ? 13.525 -20.868 -9.822 1.00 96.31 89 VAL A O 1
ATOM 693 N N . LYS A 1 90 ? 12.477 -18.930 -10.277 1.00 95.19 90 LYS A N 1
ATOM 694 C CA . LYS A 1 90 ? 11.196 -19.290 -9.652 1.00 95.19 90 LYS A CA 1
ATOM 695 C C . LYS A 1 90 ? 10.602 -20.557 -10.268 1.00 95.19 90 LYS A C 1
ATOM 697 O O . LYS A 1 90 ? 10.201 -21.460 -9.540 1.00 95.19 90 LYS A O 1
ATOM 702 N N . ASN A 1 91 ? 10.577 -20.643 -11.595 1.00 95.31 91 ASN A N 1
ATOM 703 C CA . ASN A 1 91 ? 10.051 -21.796 -12.319 1.00 95.31 91 ASN A CA 1
ATOM 704 C C . ASN A 1 91 ? 10.890 -23.044 -12.046 1.00 95.31 91 ASN A C 1
ATOM 706 O O . ASN A 1 91 ? 10.330 -24.109 -11.802 1.00 95.31 91 ASN A O 1
ATOM 710 N N . TYR A 1 92 ? 12.219 -22.916 -12.022 1.00 95.62 92 TYR A N 1
ATOM 711 C CA . TYR A 1 92 ? 13.096 -24.036 -11.694 1.00 95.62 92 TYR A CA 1
ATOM 712 C C . TYR A 1 92 ? 12.856 -24.550 -10.271 1.00 95.62 92 TYR A C 1
ATOM 714 O O . TYR A 1 92 ? 12.651 -25.747 -10.084 1.00 95.62 92 TYR A O 1
ATOM 722 N N . LEU A 1 93 ? 12.787 -23.660 -9.277 1.00 93.81 93 LEU A N 1
ATOM 723 C CA . LEU A 1 93 ? 12.455 -24.019 -7.895 1.00 93.81 93 LEU A CA 1
ATOM 724 C C . LEU A 1 93 ? 11.070 -24.680 -7.779 1.00 93.81 93 LEU A C 1
ATOM 726 O O . LEU A 1 93 ? 10.915 -25.650 -7.036 1.00 93.81 93 LEU A O 1
ATOM 730 N N . ALA A 1 94 ? 10.090 -24.237 -8.570 1.00 93.69 94 ALA A N 1
ATOM 731 C CA . ALA A 1 94 ? 8.779 -24.879 -8.638 1.00 93.69 94 ALA A CA 1
ATOM 732 C C . ALA A 1 94 ? 8.855 -26.320 -9.173 1.00 93.69 94 ALA A C 1
ATOM 734 O O . ALA A 1 94 ? 8.174 -27.199 -8.647 1.00 93.69 94 ALA A O 1
ATOM 735 N N . THR A 1 95 ? 9.741 -26.614 -10.138 1.00 95.00 95 THR A N 1
ATOM 736 C CA . THR A 1 95 ? 9.969 -28.006 -10.589 1.00 95.00 95 THR A CA 1
ATOM 737 C C . THR A 1 95 ? 10.532 -28.915 -9.493 1.00 95.00 95 THR A C 1
ATOM 739 O O . THR A 1 95 ? 10.393 -30.132 -9.580 1.00 95.00 95 THR A O 1
ATOM 742 N N . LYS A 1 96 ? 11.137 -28.342 -8.443 1.00 94.25 96 LYS A N 1
ATOM 743 C CA . LYS A 1 96 ? 11.620 -29.072 -7.260 1.00 94.25 96 LYS A CA 1
ATOM 744 C C . LYS A 1 96 ? 10.548 -29.251 -6.186 1.00 94.25 96 LYS A C 1
ATOM 746 O O . LYS A 1 96 ? 10.846 -29.796 -5.133 1.00 94.25 96 LYS A O 1
ATOM 751 N N . GLY A 1 97 ? 9.311 -28.825 -6.444 1.00 90.50 97 GLY A N 1
ATOM 752 C CA . GLY A 1 97 ? 8.185 -28.963 -5.519 1.00 90.50 97 GLY A CA 1
ATOM 753 C C . GLY A 1 97 ? 7.978 -27.768 -4.589 1.00 90.50 97 GLY A C 1
ATOM 754 O O . GLY A 1 97 ? 7.133 -27.843 -3.702 1.00 90.50 97 GLY A O 1
ATOM 755 N N . LEU A 1 98 ? 8.704 -26.658 -4.778 1.00 90.69 98 LEU A N 1
ATOM 756 C CA . LEU A 1 98 ? 8.483 -25.448 -3.986 1.00 90.69 98 LEU A CA 1
ATOM 757 C C . LEU A 1 98 ? 7.255 -24.678 -4.499 1.00 90.69 98 LEU A C 1
ATOM 759 O O . LEU A 1 98 ? 7.165 -24.299 -5.664 1.00 90.69 98 LEU A O 1
ATOM 763 N N . ILE A 1 99 ? 6.304 -24.428 -3.602 1.00 84.94 99 ILE A N 1
ATOM 764 C CA . ILE A 1 99 ? 5.050 -23.713 -3.860 1.00 84.94 99 ILE A CA 1
ATOM 765 C C . ILE A 1 99 ? 5.313 -22.249 -4.248 1.00 84.94 99 ILE A C 1
ATOM 767 O O . ILE A 1 99 ? 5.990 -21.503 -3.534 1.00 84.94 99 ILE A O 1
ATOM 771 N N . ALA A 1 100 ? 4.712 -21.819 -5.360 1.00 80.88 100 ALA A N 1
ATOM 772 C CA . ALA A 1 100 ? 4.897 -20.486 -5.934 1.00 80.88 100 ALA A CA 1
ATOM 773 C C . ALA A 1 100 ? 4.466 -19.336 -5.004 1.00 80.88 100 ALA A C 1
ATOM 775 O O . ALA A 1 100 ? 5.099 -18.279 -5.032 1.00 80.88 100 ALA A O 1
ATOM 776 N N . ASP A 1 101 ? 3.441 -19.547 -4.174 1.00 84.19 101 ASP A N 1
ATOM 777 C CA . ASP A 1 101 ? 2.901 -18.542 -3.242 1.00 84.19 101 ASP A CA 1
ATOM 778 C C . ASP A 1 101 ? 3.825 -18.277 -2.046 1.00 84.19 101 ASP A C 1
ATOM 780 O O . ASP A 1 101 ? 3.745 -17.231 -1.409 1.00 84.19 101 ASP A O 1
ATOM 784 N N . LYS A 1 102 ? 4.764 -19.190 -1.768 1.00 87.25 102 LYS A N 1
ATOM 785 C CA . LYS A 1 102 ? 5.824 -19.004 -0.764 1.00 87.25 102 LYS A CA 1
ATOM 786 C C . LYS A 1 102 ? 7.046 -18.268 -1.329 1.00 87.25 102 LYS A C 1
ATOM 788 O O . LYS A 1 102 ? 8.060 -18.154 -0.644 1.00 87.25 102 LYS A O 1
ATOM 793 N N . THR A 1 103 ? 6.967 -17.794 -2.578 1.00 90.62 103 THR A N 1
ATOM 794 C CA . THR A 1 103 ? 8.071 -17.146 -3.297 1.00 90.62 103 THR A CA 1
ATOM 795 C C . THR A 1 103 ? 7.769 -15.679 -3.594 1.00 90.62 103 THR A C 1
ATOM 797 O O . THR A 1 103 ? 6.989 -15.368 -4.500 1.00 90.62 103 THR A O 1
ATOM 800 N N . ALA A 1 104 ? 8.444 -14.777 -2.884 1.00 91.00 104 ALA A N 1
ATOM 801 C CA . ALA A 1 104 ? 8.432 -13.344 -3.153 1.00 91.00 104 ALA A CA 1
ATOM 802 C C . ALA A 1 104 ? 9.521 -12.976 -4.171 1.00 91.00 104 ALA A C 1
ATOM 804 O O . ALA A 1 104 ? 10.639 -13.489 -4.115 1.00 91.00 104 ALA A O 1
ATOM 805 N N . VAL A 1 105 ? 9.198 -12.078 -5.103 1.00 93.06 105 VAL A N 1
ATOM 806 C CA . VAL A 1 105 ? 10.124 -11.625 -6.149 1.00 93.06 105 VAL A CA 1
ATOM 807 C C . VAL A 1 105 ? 10.231 -10.108 -6.108 1.00 93.06 105 VAL A C 1
ATOM 809 O O . VAL A 1 105 ? 9.224 -9.412 -6.225 1.00 93.06 105 VAL A O 1
ATOM 812 N N . GLN A 1 106 ? 11.455 -9.599 -6.006 1.00 93.81 106 GLN A N 1
ATOM 813 C CA . GLN A 1 106 ? 11.766 -8.184 -6.125 1.00 93.81 106 GLN A CA 1
ATOM 814 C C . GLN A 1 106 ? 12.670 -7.935 -7.331 1.00 93.81 106 GLN A C 1
ATOM 816 O O . GLN A 1 106 ? 13.704 -8.576 -7.521 1.00 93.81 106 GLN A O 1
ATOM 821 N N . ASN A 1 107 ? 12.271 -6.971 -8.155 1.00 93.94 107 ASN A N 1
ATOM 822 C CA . ASN A 1 107 ? 12.982 -6.623 -9.374 1.00 93.94 107 ASN A CA 1
ATOM 823 C C . ASN A 1 107 ? 13.676 -5.265 -9.232 1.00 93.94 107 ASN A C 1
ATOM 825 O O . ASN A 1 107 ? 13.033 -4.208 -9.187 1.00 93.94 107 ASN A O 1
ATOM 829 N N . TRP A 1 108 ? 15.004 -5.298 -9.185 1.00 92.44 108 TRP A N 1
ATOM 830 C CA . TRP A 1 108 ? 15.818 -4.097 -9.071 1.00 92.44 108 TRP A CA 1
ATOM 831 C C . TRP A 1 108 ? 16.275 -3.553 -10.425 1.00 92.44 108 TRP A C 1
ATOM 833 O O . TRP A 1 108 ? 16.551 -2.354 -10.505 1.00 92.44 108 TRP A O 1
ATOM 843 N N . GLY A 1 109 ? 16.317 -4.378 -11.477 1.00 93.62 109 GLY A N 1
ATOM 844 C CA . GLY A 1 109 ? 16.950 -4.015 -12.747 1.00 93.62 109 GLY A CA 1
ATOM 845 C C . GLY A 1 109 ? 18.396 -3.560 -12.522 1.00 93.62 109 GLY A C 1
ATOM 846 O O . GLY A 1 109 ? 19.143 -4.191 -11.771 1.00 93.62 109 GLY A O 1
ATOM 847 N N . GLU A 1 110 ? 18.767 -2.421 -13.105 1.00 90.62 110 GLU A N 1
ATOM 848 C CA . GLU A 1 110 ? 20.109 -1.832 -12.972 1.00 90.62 110 GLU A CA 1
ATOM 849 C C . GLU A 1 110 ? 20.287 -0.945 -11.723 1.00 90.62 110 GLU A C 1
ATOM 851 O O . GLU A 1 110 ? 21.398 -0.512 -11.421 1.00 90.62 110 GLU A O 1
ATOM 856 N N . ARG A 1 111 ? 19.220 -0.701 -10.941 1.00 91.00 111 ARG A N 1
ATOM 857 C CA . ARG A 1 111 ? 19.215 0.275 -9.825 1.00 91.00 111 ARG A CA 1
ATOM 858 C C . ARG A 1 111 ? 20.212 -0.037 -8.705 1.00 91.00 111 ARG A C 1
ATOM 860 O O . ARG A 1 111 ? 20.569 0.854 -7.940 1.00 91.00 111 ARG A O 1
ATOM 867 N N . LYS A 1 112 ? 20.640 -1.297 -8.591 1.00 89.88 112 LYS A N 1
ATOM 868 C CA . LYS A 1 112 ? 21.640 -1.776 -7.621 1.00 89.88 112 LYS A CA 1
ATOM 869 C C . LYS A 1 112 ? 22.846 -2.435 -8.313 1.00 89.88 112 LYS A C 1
ATOM 871 O O . LYS A 1 112 ? 23.419 -3.388 -7.784 1.00 89.88 112 LYS A O 1
ATOM 876 N N . ALA A 1 113 ? 23.223 -1.960 -9.502 1.00 85.62 113 ALA A N 1
ATOM 877 C CA . ALA A 1 113 ? 24.416 -2.440 -10.192 1.00 85.62 113 ALA A CA 1
ATOM 878 C C . ALA A 1 113 ? 25.696 -2.133 -9.386 1.00 85.62 113 ALA A C 1
ATOM 880 O O . ALA A 1 113 ? 25.870 -1.050 -8.832 1.00 85.62 113 ALA A O 1
ATOM 881 N N . ALA A 1 114 ? 26.625 -3.087 -9.352 1.00 78.88 114 ALA A N 1
ATOM 882 C CA . ALA A 1 114 ? 27.880 -3.018 -8.602 1.00 78.88 114 ALA A CA 1
ATOM 883 C C . ALA A 1 114 ? 28.959 -2.125 -9.258 1.00 78.88 114 ALA A C 1
ATOM 885 O O . ALA A 1 114 ? 30.078 -2.043 -8.750 1.00 78.88 114 ALA A O 1
ATOM 886 N N . GLY A 1 115 ? 28.644 -1.472 -10.382 1.00 77.62 115 GLY A N 1
ATOM 887 C CA . GLY A 1 115 ? 29.498 -0.496 -11.066 1.00 77.62 115 GLY A CA 1
ATOM 888 C C . GLY A 1 115 ? 29.826 -0.843 -12.529 1.00 77.62 115 GLY A C 1
ATOM 889 O O . GLY A 1 115 ? 29.560 -1.959 -12.978 1.00 77.62 115 GLY A O 1
ATOM 890 N N . PRO A 1 116 ? 30.447 0.096 -13.273 1.00 87.00 116 PRO A N 1
ATOM 891 C CA . PRO A 1 116 ? 30.575 0.032 -14.736 1.00 87.00 116 PRO A CA 1
ATOM 892 C C . PRO A 1 116 ? 31.772 -0.790 -15.256 1.00 87.00 116 PRO A C 1
ATOM 894 O O . PRO A 1 116 ? 32.015 -0.847 -16.463 1.00 87.00 116 PRO A O 1
ATOM 897 N N . THR A 1 117 ? 32.577 -1.399 -14.380 1.00 85.12 117 THR A N 1
ATOM 898 C CA . THR A 1 117 ? 33.703 -2.263 -14.789 1.00 85.12 117 THR A CA 1
ATOM 899 C C . THR A 1 117 ? 33.190 -3.640 -15.202 1.00 85.12 117 THR A C 1
ATOM 901 O O . THR A 1 117 ? 32.178 -4.079 -14.672 1.00 85.12 117 THR A O 1
ATOM 904 N N . GLU A 1 118 ? 33.873 -4.380 -16.086 1.00 88.50 118 GLU A N 1
ATOM 905 C CA . GLU A 1 118 ? 33.373 -5.714 -16.487 1.00 88.50 118 GLU A CA 1
ATOM 906 C C . GLU A 1 118 ? 33.201 -6.662 -15.289 1.00 88.50 118 GLU A C 1
ATOM 908 O O . GLU A 1 118 ? 32.208 -7.377 -15.203 1.00 88.50 118 GLU A O 1
ATOM 913 N N . LEU A 1 119 ? 34.101 -6.587 -14.303 1.00 86.19 119 LEU A N 1
ATOM 914 C CA . LEU A 1 119 ? 33.957 -7.319 -13.045 1.00 86.19 119 LEU A CA 1
ATOM 915 C C . LEU A 1 119 ? 32.698 -6.890 -12.266 1.00 86.19 119 LEU A C 1
ATOM 917 O O . LEU A 1 119 ? 31.979 -7.737 -11.739 1.00 86.19 119 LEU A O 1
ATOM 921 N N . GLY A 1 120 ? 32.419 -5.584 -12.190 1.00 84.06 120 GLY A N 1
ATOM 922 C CA . GLY A 1 120 ? 31.198 -5.050 -11.579 1.00 84.06 120 GLY A CA 1
ATOM 923 C C . GLY A 1 120 ? 29.940 -5.498 -12.323 1.00 84.06 120 GLY A C 1
ATOM 924 O O . GLY A 1 120 ? 28.972 -5.938 -11.702 1.00 84.06 120 GLY A O 1
ATOM 925 N N . ARG A 1 121 ? 29.979 -5.498 -13.656 1.00 89.19 121 ARG A N 1
ATOM 926 C CA . ARG A 1 121 ? 28.886 -5.967 -14.510 1.00 89.19 121 ARG A CA 1
ATOM 927 C C . ARG A 1 121 ? 28.622 -7.454 -14.323 1.00 89.19 121 ARG A C 1
ATOM 929 O O . ARG A 1 121 ? 27.477 -7.829 -14.099 1.00 89.19 121 ARG A O 1
ATOM 936 N N . GLN A 1 122 ? 29.658 -8.292 -14.305 1.00 89.44 122 GLN A N 1
ATOM 937 C CA . GLN A 1 122 ? 29.515 -9.725 -14.036 1.00 89.44 122 GLN A CA 1
ATOM 938 C C . GLN A 1 122 ? 28.875 -9.989 -12.670 1.00 89.44 122 GLN A C 1
ATOM 940 O O . GLN A 1 122 ? 27.946 -10.785 -12.577 1.00 89.44 122 GLN A O 1
ATOM 945 N N . LYS A 1 123 ? 29.289 -9.255 -11.628 1.00 90.75 123 LYS A N 1
ATOM 946 C CA . LYS A 1 123 ? 28.656 -9.323 -10.299 1.00 90.75 123 LYS A CA 1
ATOM 947 C C . LYS A 1 123 ? 27.206 -8.830 -10.289 1.00 90.75 123 LYS A C 1
ATOM 949 O O . LYS A 1 123 ? 26.449 -9.202 -9.399 1.00 90.75 123 LYS A O 1
ATOM 954 N N . SER A 1 124 ? 26.815 -7.978 -11.232 1.00 91.25 124 SER A N 1
ATOM 955 C CA . SER A 1 124 ? 25.464 -7.403 -11.313 1.00 91.25 124 SER A CA 1
ATOM 956 C C . SER A 1 124 ? 24.501 -8.257 -12.134 1.00 91.25 124 SER A C 1
ATOM 958 O O . SER A 1 124 ? 23.298 -8.208 -11.906 1.00 91.25 124 SER A O 1
ATOM 960 N N . ARG A 1 125 ? 25.006 -9.082 -13.060 1.00 95.50 125 ARG A N 1
ATOM 961 C CA . ARG A 1 125 ? 24.208 -10.061 -13.812 1.00 95.50 125 ARG A CA 1
ATOM 962 C C . ARG A 1 125 ? 23.873 -11.264 -12.932 1.00 95.50 125 ARG A C 1
ATOM 964 O O . ARG A 1 125 ? 24.404 -12.354 -13.139 1.00 95.50 125 ARG A O 1
ATOM 971 N N . ARG A 1 126 ? 23.019 -11.061 -11.929 1.00 96.25 126 ARG A N 1
ATOM 972 C CA . ARG A 1 126 ? 22.688 -12.106 -10.962 1.00 96.25 126 ARG A CA 1
ATOM 973 C C . ARG A 1 126 ? 21.247 -12.070 -10.474 1.00 96.25 126 ARG A C 1
ATOM 975 O O . ARG A 1 126 ? 20.551 -11.062 -10.592 1.00 96.25 126 ARG A O 1
ATOM 982 N N . VAL A 1 127 ? 20.850 -13.179 -9.874 1.00 97.81 127 VAL A N 1
ATOM 983 C CA . VAL A 1 127 ? 19.672 -13.305 -9.025 1.00 97.81 127 VAL A CA 1
ATOM 984 C C . VAL A 1 127 ? 20.135 -13.805 -7.667 1.00 97.81 127 VAL A C 1
ATOM 986 O O . VAL A 1 127 ? 20.760 -14.859 -7.587 1.00 97.81 127 VAL A O 1
ATOM 989 N N . ASP A 1 128 ? 19.833 -13.057 -6.614 1.00 96.38 128 ASP A N 1
ATOM 990 C CA . ASP A 1 128 ? 20.080 -13.484 -5.243 1.00 96.38 128 ASP A CA 1
ATOM 991 C C . ASP A 1 128 ? 18.829 -14.195 -4.723 1.00 96.38 128 ASP A C 1
ATOM 993 O O . ASP A 1 128 ? 17.717 -13.671 -4.792 1.00 96.38 128 ASP A O 1
ATOM 997 N N . VAL A 1 129 ? 19.012 -15.415 -4.235 1.00 95.00 129 VAL A N 1
ATOM 998 C CA . VAL A 1 129 ? 17.962 -16.262 -3.676 1.00 95.00 129 VAL A CA 1
ATOM 999 C C . VAL A 1 129 ? 18.248 -16.423 -2.197 1.00 95.00 129 VAL A C 1
ATOM 1001 O O . VAL A 1 129 ? 19.273 -16.988 -1.823 1.00 95.00 129 VAL A O 1
ATOM 1004 N N . ALA A 1 130 ? 17.346 -15.935 -1.356 1.00 93.19 130 ALA A N 1
ATOM 1005 C CA . ALA A 1 130 ? 17.371 -16.168 0.078 1.00 93.19 130 ALA A CA 1
ATOM 1006 C C . ALA A 1 130 ? 16.217 -17.094 0.445 1.00 93.19 130 ALA A C 1
ATOM 1008 O O . ALA A 1 130 ? 15.070 -16.845 0.077 1.00 93.19 130 ALA A O 1
ATOM 1009 N N . VAL A 1 131 ? 16.517 -18.162 1.170 1.00 92.00 131 VAL A N 1
ATOM 1010 C CA . VAL A 1 131 ? 15.521 -19.128 1.615 1.00 92.00 131 VAL A CA 1
ATOM 1011 C C . VAL A 1 131 ? 15.548 -19.233 3.127 1.00 92.00 131 VAL A C 1
ATOM 1013 O O . VAL A 1 131 ? 16.618 -19.273 3.731 1.00 92.00 131 VAL A O 1
ATOM 1016 N N . ASN A 1 132 ? 14.366 -19.273 3.728 1.00 91.31 132 ASN A N 1
ATOM 1017 C CA . ASN A 1 132 ? 14.180 -19.424 5.163 1.00 91.31 132 ASN A CA 1
ATOM 1018 C C . ASN A 1 132 ? 13.298 -20.646 5.400 1.00 91.31 132 ASN A C 1
ATOM 1020 O O . ASN A 1 132 ? 12.151 -20.658 4.960 1.00 91.31 132 ASN A O 1
ATOM 1024 N N . ALA A 1 133 ? 13.831 -21.660 6.074 1.00 90.56 133 ALA A N 1
ATOM 1025 C CA . ALA A 1 133 ? 13.066 -22.786 6.598 1.00 90.56 133 ALA A CA 1
ATOM 1026 C C . ALA A 1 133 ? 12.709 -22.518 8.059 1.00 90.56 133 ALA A C 1
ATOM 1028 O O . ALA A 1 133 ? 13.590 -22.166 8.846 1.00 90.56 133 ALA A O 1
ATOM 1029 N N . PHE A 1 134 ? 11.442 -22.709 8.416 1.00 88.38 134 PHE A N 1
ATOM 1030 C CA . PHE A 1 134 ? 10.928 -22.496 9.763 1.00 88.38 134 PHE A CA 1
ATOM 1031 C C . PHE A 1 134 ? 10.535 -23.829 10.390 1.00 88.38 134 PHE A C 1
ATOM 1033 O O . PHE A 1 134 ? 9.675 -24.542 9.872 1.00 88.38 134 PHE A O 1
ATOM 1040 N N . PHE A 1 135 ? 11.149 -24.135 11.530 1.00 86.38 135 PHE A N 1
ATOM 1041 C CA . PHE A 1 135 ? 10.786 -25.267 12.374 1.00 86.38 135 PHE A CA 1
ATOM 1042 C C . PHE A 1 135 ? 10.170 -24.759 13.675 1.00 86.38 135 PHE A C 1
ATOM 1044 O O . PHE A 1 135 ? 10.648 -23.785 14.263 1.00 86.38 135 PHE A O 1
ATOM 1051 N N . PHE A 1 136 ? 9.108 -25.426 14.120 1.00 85.62 136 PHE A N 1
ATOM 1052 C CA . PHE A 1 136 ? 8.343 -25.033 15.299 1.00 85.62 136 PHE A CA 1
ATOM 1053 C C . PHE A 1 136 ? 8.482 -26.102 16.374 1.00 85.62 136 PHE A C 1
ATOM 1055 O O . PHE A 1 136 ? 8.249 -27.280 16.108 1.00 85.62 136 PHE A O 1
ATOM 1062 N N . ASN A 1 137 ? 8.856 -25.677 17.578 1.00 83.94 137 ASN A N 1
ATOM 1063 C CA . ASN A 1 137 ? 9.021 -26.568 18.728 1.00 83.94 137 ASN A CA 1
ATOM 1064 C C . ASN A 1 137 ? 7.758 -26.631 19.599 1.00 83.94 137 ASN A C 1
ATOM 1066 O O . ASN A 1 137 ? 7.600 -27.554 20.393 1.00 83.94 137 ASN A O 1
ATOM 1070 N N . ASP A 1 138 ? 6.855 -25.667 19.432 1.00 82.62 138 ASP A N 1
ATOM 1071 C CA . ASP A 1 138 ? 5.590 -25.568 20.142 1.00 82.62 138 ASP A CA 1
ATOM 1072 C C . ASP A 1 138 ? 4.534 -24.846 19.285 1.00 82.62 138 ASP A C 1
ATOM 1074 O O . ASP A 1 138 ? 4.808 -24.332 18.192 1.00 82.62 138 ASP A O 1
ATOM 1078 N N . LEU A 1 139 ? 3.292 -24.864 19.774 1.00 80.19 139 LEU A N 1
ATOM 1079 C CA . LEU A 1 139 ? 2.149 -24.262 19.094 1.00 80.19 139 LEU A CA 1
ATOM 1080 C C . LEU A 1 139 ? 2.235 -22.729 19.058 1.00 80.19 139 LEU A C 1
ATOM 1082 O O . LEU A 1 139 ? 1.771 -22.124 18.091 1.00 80.19 139 LEU A O 1
ATOM 1086 N N . ASP A 1 140 ? 2.838 -22.109 20.074 1.00 80.31 140 ASP A N 1
ATOM 1087 C CA . ASP A 1 140 ? 2.991 -20.656 20.143 1.00 80.31 140 ASP A CA 1
ATOM 1088 C C . ASP A 1 140 ? 3.926 -20.160 19.030 1.00 80.31 140 ASP A C 1
ATOM 1090 O O . ASP A 1 140 ? 3.575 -19.232 18.308 1.00 80.31 140 ASP A O 1
ATOM 1094 N N . ALA A 1 141 ? 5.051 -20.838 18.793 1.00 80.88 141 ALA A N 1
ATOM 1095 C CA . ALA A 1 141 ? 5.993 -20.517 17.724 1.00 80.88 141 ALA A CA 1
ATOM 1096 C C . ALA A 1 141 ? 5.364 -20.648 16.327 1.00 80.88 141 ALA A C 1
ATOM 1098 O O . ALA A 1 141 ? 5.622 -19.819 15.449 1.00 80.88 141 ALA A O 1
ATOM 1099 N N . LEU A 1 142 ? 4.526 -21.670 16.110 1.00 83.00 142 LEU A N 1
ATOM 1100 C CA . LEU A 1 142 ? 3.763 -21.812 14.866 1.00 83.00 142 LEU A CA 1
ATOM 1101 C C . LEU A 1 142 ? 2.765 -20.658 14.703 1.00 83.00 142 LEU A C 1
ATOM 1103 O O . LEU A 1 142 ? 2.689 -20.047 13.636 1.00 83.00 142 LEU A O 1
ATOM 1107 N N . ARG A 1 143 ? 2.013 -20.339 15.759 1.00 80.56 143 ARG A N 1
ATOM 1108 C CA . ARG A 1 143 ? 1.019 -19.261 15.749 1.00 80.56 143 ARG A CA 1
ATOM 1109 C C . ARG A 1 143 ? 1.661 -17.900 15.476 1.00 80.56 143 ARG A C 1
ATOM 1111 O O . ARG A 1 143 ? 1.180 -17.160 14.618 1.00 80.56 143 ARG A O 1
ATOM 1118 N N . ASP A 1 144 ? 2.757 -17.583 16.154 1.00 80.25 144 ASP A N 1
ATOM 1119 C CA . ASP A 1 144 ? 3.484 -16.323 15.984 1.00 80.25 144 ASP A CA 1
ATOM 1120 C C . ASP A 1 144 ? 3.975 -16.181 14.533 1.00 80.25 144 ASP A C 1
ATOM 1122 O O . ASP A 1 144 ? 3.834 -15.130 13.909 1.00 80.25 144 ASP A O 1
ATOM 1126 N N . ARG A 1 145 ? 4.453 -17.276 13.927 1.00 82.56 145 ARG A N 1
ATOM 1127 C CA . ARG A 1 145 ? 4.870 -17.284 12.520 1.00 82.56 145 ARG A CA 1
ATOM 1128 C C . ARG A 1 145 ? 3.717 -17.054 11.545 1.00 82.56 145 ARG A C 1
ATOM 1130 O O . ARG A 1 145 ? 3.908 -16.357 10.542 1.00 82.56 145 ARG A O 1
ATOM 1137 N N . LEU A 1 146 ? 2.562 -17.665 11.798 1.00 81.31 146 LEU A N 1
ATOM 1138 C CA . LEU A 1 146 ? 1.383 -17.529 10.943 1.00 81.31 146 LEU A CA 1
ATOM 1139 C C . LEU A 1 146 ? 0.716 -16.152 11.092 1.00 81.31 146 LEU A C 1
ATOM 1141 O O . LEU A 1 146 ? 0.168 -15.642 10.117 1.00 81.31 146 LEU A O 1
ATOM 1145 N N . SER A 1 147 ? 0.806 -15.531 12.270 1.00 77.12 147 SER A N 1
ATOM 1146 C CA . SER A 1 147 ? 0.241 -14.203 12.551 1.00 77.12 147 SER A CA 1
ATOM 1147 C C . SER A 1 147 ? 1.167 -13.030 12.192 1.00 77.12 147 SER A C 1
ATOM 1149 O O . SER A 1 147 ? 0.683 -11.920 12.000 1.00 77.12 147 SER A O 1
ATOM 1151 N N . ALA A 1 148 ? 2.474 -13.247 12.004 1.00 71.00 148 ALA A N 1
ATOM 1152 C CA . ALA A 1 148 ? 3.446 -12.178 11.722 1.00 71.00 148 ALA A CA 1
ATOM 1153 C C . ALA A 1 148 ? 3.107 -11.271 10.516 1.00 71.00 148 ALA A C 1
ATOM 1155 O O . ALA A 1 148 ? 3.540 -10.123 10.476 1.00 71.00 148 ALA A O 1
ATOM 1156 N N . ASN A 1 149 ? 2.336 -11.764 9.540 1.00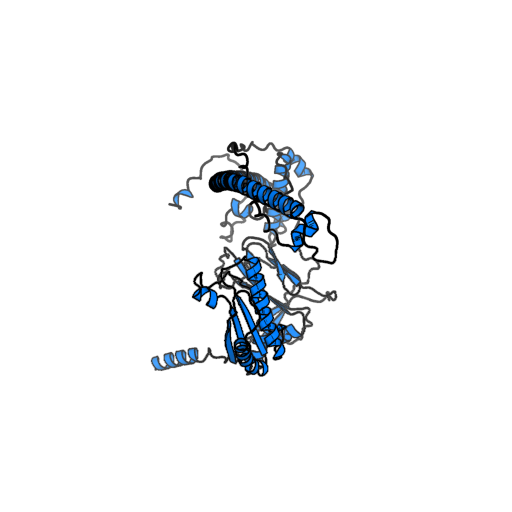 66.19 149 ASN A N 1
ATOM 1157 C CA . ASN A 1 149 ? 1.979 -11.015 8.327 1.00 66.19 149 ASN A CA 1
ATOM 1158 C C . ASN A 1 149 ? 0.534 -10.489 8.316 1.00 66.19 149 ASN A C 1
ATOM 1160 O O . ASN A 1 149 ? 0.101 -9.953 7.297 1.00 66.19 149 ASN A O 1
ATOM 1164 N N . THR A 1 150 ? -0.239 -10.671 9.390 1.00 72.25 150 THR A N 1
ATOM 1165 C CA . THR A 1 150 ? -1.644 -10.224 9.429 1.00 72.25 150 THR A CA 1
ATOM 1166 C C . THR A 1 150 ? -1.801 -8.805 9.979 1.00 72.25 150 THR A C 1
ATOM 1168 O O . THR A 1 150 ? -2.852 -8.192 9.794 1.00 72.25 150 THR A O 1
ATOM 1171 N N . GLN A 1 151 ? -0.762 -8.253 10.611 1.00 77.62 151 GLN A N 1
ATOM 1172 C CA . GLN A 1 151 ? -0.733 -6.860 11.039 1.00 77.62 151 GLN A CA 1
ATOM 1173 C C . GLN A 1 151 ? -0.326 -5.958 9.872 1.00 77.62 151 GLN A C 1
ATOM 1175 O O . GLN A 1 151 ? 0.700 -6.170 9.225 1.00 77.62 151 GLN A O 1
ATOM 1180 N N . GLN A 1 152 ? -1.127 -4.929 9.611 1.00 86.62 152 GLN A N 1
ATOM 1181 C CA . GLN A 1 152 ? -0.855 -3.960 8.554 1.00 86.62 152 GLN A CA 1
ATOM 1182 C C . GLN A 1 152 ? -0.374 -2.640 9.150 1.00 86.62 152 GLN A C 1
ATOM 1184 O O . GLN A 1 152 ? -0.860 -2.223 10.198 1.00 86.62 152 GLN A O 1
ATOM 1189 N N . VAL A 1 153 ? 0.542 -1.960 8.464 1.00 89.81 153 VAL A N 1
ATOM 1190 C CA . VAL A 1 153 ? 1.007 -0.624 8.854 1.00 89.81 153 VAL A CA 1
ATOM 1191 C C . VAL A 1 153 ? 0.485 0.391 7.845 1.00 89.81 153 VAL A C 1
ATOM 1193 O O . VAL A 1 153 ? 0.819 0.331 6.661 1.00 89.81 153 VAL A O 1
ATOM 1196 N N . LEU A 1 154 ? -0.345 1.319 8.314 1.00 90.94 154 LEU A N 1
ATOM 1197 C CA . LEU A 1 154 ? -0.948 2.393 7.532 1.00 90.94 154 LEU A CA 1
ATOM 1198 C C . LEU A 1 154 ? -0.374 3.728 7.996 1.00 90.94 154 LEU A C 1
ATOM 1200 O O . LEU A 1 154 ? -0.417 4.044 9.179 1.00 90.94 154 LEU A O 1
ATOM 1204 N N . ARG A 1 155 ? 0.151 4.528 7.070 1.00 92.75 155 ARG A N 1
ATOM 1205 C CA . ARG A 1 155 ? 0.767 5.820 7.398 1.00 92.75 155 ARG A CA 1
ATOM 1206 C C . ARG A 1 155 ? -0.228 6.957 7.288 1.00 92.75 155 ARG A C 1
ATOM 1208 O O . ARG A 1 155 ? -0.880 7.111 6.254 1.00 92.75 155 ARG A O 1
ATOM 1215 N N . ILE A 1 156 ? -0.281 7.781 8.326 1.00 92.25 156 ILE A N 1
ATOM 1216 C CA . ILE A 1 156 ? -1.024 9.041 8.346 1.00 92.25 156 ILE A CA 1
ATOM 1217 C C . ILE A 1 156 ? -0.092 10.196 8.729 1.00 92.25 156 ILE A C 1
ATOM 1219 O O . ILE A 1 156 ? 1.017 9.989 9.211 1.00 92.25 156 ILE A O 1
ATOM 1223 N N . GLN A 1 157 ? -0.544 11.420 8.502 1.00 88.88 157 GLN A N 1
ATOM 1224 C CA . GLN A 1 157 ? 0.119 12.660 8.873 1.00 88.88 157 GLN A CA 1
ATOM 1225 C C . GLN A 1 157 ? -0.591 13.266 10.081 1.00 88.88 157 GLN A C 1
ATOM 1227 O O . GLN A 1 157 ? -1.815 13.397 10.108 1.00 88.88 157 GLN A O 1
ATOM 1232 N N . SER A 1 158 ? 0.184 13.676 11.080 1.00 80.50 158 SER A N 1
ATOM 1233 C CA . SER A 1 158 ? -0.358 14.451 12.192 1.00 80.50 158 SER A CA 1
ATOM 1234 C C . SER A 1 158 ? -0.900 15.812 11.717 1.00 80.50 158 SER A C 1
ATOM 1236 O O . SER A 1 158 ? -0.406 16.396 10.750 1.00 80.50 158 SER A O 1
ATOM 1238 N N . GLY A 1 159 ? -1.927 16.333 12.395 1.00 77.62 159 GLY A N 1
ATOM 1239 C CA . GLY A 1 159 ? -2.521 17.648 12.105 1.00 77.62 159 GLY A CA 1
ATOM 1240 C C . GLY A 1 159 ? -3.555 17.714 10.974 1.00 77.62 159 GLY A C 1
ATOM 1241 O O . GLY A 1 159 ? -4.037 18.809 10.677 1.00 77.62 159 GLY A O 1
ATOM 1242 N N . GLN A 1 160 ? -3.924 16.585 10.360 1.00 78.31 160 GLN A N 1
ATOM 1243 C CA . GLN A 1 160 ? -4.989 16.506 9.351 1.00 78.31 160 GLN A CA 1
ATOM 1244 C C . GLN A 1 160 ? -5.974 15.379 9.676 1.00 78.31 160 GLN A C 1
ATOM 1246 O O . GLN A 1 160 ? -5.582 14.345 10.209 1.00 78.31 160 GLN A O 1
ATOM 1251 N N . GLU A 1 161 ? -7.258 15.576 9.356 1.00 84.12 161 GLU A N 1
ATOM 1252 C CA . GLU A 1 161 ? -8.228 14.479 9.404 1.00 84.12 161 GLU A CA 1
ATOM 1253 C C . GLU A 1 161 ? -7.986 13.545 8.218 1.00 84.12 161 GLU A C 1
ATOM 1255 O O . GLU A 1 161 ? -7.911 13.984 7.069 1.00 84.12 161 GLU A O 1
ATOM 1260 N N . GLN A 1 162 ? -7.884 12.245 8.482 1.00 83.75 162 GLN A N 1
ATOM 1261 C CA . GLN A 1 162 ? -7.659 11.250 7.442 1.00 83.75 162 GLN A CA 1
ATOM 1262 C C . GLN A 1 162 ? -8.558 10.038 7.632 1.00 83.75 162 GLN A C 1
ATOM 1264 O O . GLN A 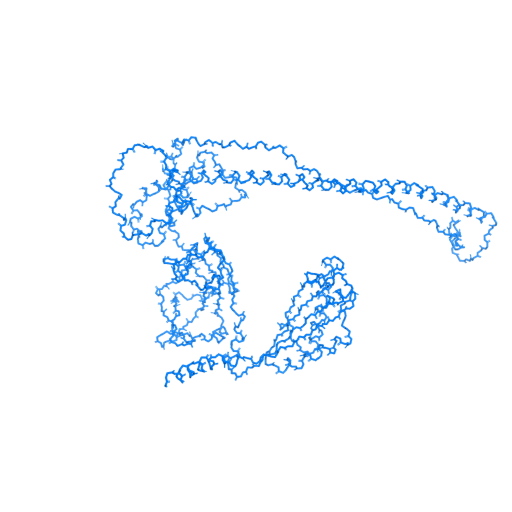1 162 ? -8.780 9.557 8.741 1.00 83.75 162 GLN A O 1
ATOM 1269 N N . THR A 1 163 ? -9.073 9.526 6.515 1.00 84.88 163 THR A N 1
ATOM 1270 C CA . THR A 1 163 ? -9.779 8.245 6.475 1.00 84.88 163 THR A CA 1
ATOM 1271 C C . THR A 1 163 ? -8.850 7.195 5.892 1.00 84.88 163 THR A C 1
ATOM 1273 O O . THR A 1 163 ? -8.396 7.333 4.756 1.00 84.88 163 THR A O 1
ATOM 1276 N N . ILE A 1 164 ? -8.593 6.140 6.655 1.00 87.19 164 ILE A N 1
ATOM 1277 C CA . ILE A 1 164 ? -7.819 4.981 6.218 1.00 87.19 164 ILE A CA 1
ATOM 1278 C C . ILE A 1 164 ? -8.749 3.796 5.976 1.00 87.19 164 ILE A C 1
ATOM 1280 O O . ILE A 1 164 ? -9.795 3.662 6.614 1.00 87.19 164 ILE A O 1
ATOM 1284 N N . THR A 1 165 ? -8.366 2.941 5.033 1.00 89.50 165 THR A N 1
ATOM 1285 C CA . THR A 1 165 ? -9.038 1.670 4.756 1.00 89.50 165 THR A CA 1
ATOM 1286 C C . THR A 1 165 ? -8.050 0.546 5.000 1.00 89.50 165 THR A C 1
ATOM 1288 O O . THR A 1 165 ? -6.979 0.522 4.398 1.00 89.50 165 THR A O 1
ATOM 1291 N N . ALA A 1 166 ? -8.418 -0.349 5.900 1.00 88.75 166 ALA A N 1
ATOM 1292 C CA . ALA A 1 166 ? -7.659 -1.527 6.254 1.00 88.75 166 ALA A CA 1
ATOM 1293 C C . ALA A 1 166 ? -7.926 -2.680 5.266 1.00 88.75 166 ALA A C 1
ATOM 1295 O O . ALA A 1 166 ? -8.895 -2.655 4.502 1.00 88.75 166 ALA A O 1
ATOM 1296 N N . ALA A 1 167 ? -7.062 -3.690 5.267 1.00 87.38 167 ALA A N 1
ATOM 1297 C CA . ALA A 1 167 ? -7.006 -4.769 4.290 1.00 87.38 167 ALA A CA 1
ATOM 1298 C C . ALA A 1 167 ? -8.296 -5.595 4.217 1.00 87.38 167 ALA A C 1
ATOM 1300 O O . ALA A 1 167 ? -8.697 -5.987 3.120 1.00 87.38 167 ALA A O 1
ATOM 1301 N N . LYS A 1 168 ? -8.968 -5.833 5.351 1.00 86.88 168 LYS A N 1
ATOM 1302 C CA . LYS A 1 168 ? -10.258 -6.536 5.387 1.00 86.88 168 LYS A CA 1
ATOM 1303 C C . LYS A 1 168 ? -11.464 -5.599 5.283 1.00 86.88 168 LYS A C 1
ATOM 1305 O O . LYS A 1 168 ? -12.594 -6.073 5.336 1.00 86.88 168 LYS A O 1
ATOM 1310 N N . GLY A 1 169 ? -11.248 -4.302 5.051 1.00 86.19 169 GLY A N 1
ATOM 1311 C CA . GLY A 1 169 ? -12.296 -3.323 4.764 1.00 86.19 169 GLY A CA 1
ATOM 1312 C C . GLY A 1 169 ? -12.706 -2.445 5.944 1.00 86.19 169 GLY A C 1
ATOM 1313 O O . GLY A 1 169 ? -13.647 -1.663 5.789 1.00 86.19 169 GLY A O 1
ATOM 1314 N N . THR A 1 170 ? -12.026 -2.521 7.097 1.00 88.00 170 THR A N 1
ATOM 1315 C CA . THR A 1 170 ? -12.255 -1.552 8.181 1.00 88.00 170 THR A CA 1
ATOM 1316 C C . THR A 1 170 ? -11.967 -0.144 7.694 1.00 88.00 170 THR A C 1
ATOM 1318 O O . THR A 1 170 ? -10.888 0.131 7.170 1.00 88.00 170 THR A O 1
ATOM 1321 N N . LEU A 1 171 ? -12.899 0.774 7.917 1.00 87.12 171 LEU A N 1
ATOM 1322 C CA . LEU A 1 171 ? -12.652 2.199 7.738 1.00 87.12 171 LEU A CA 1
ATOM 1323 C C . LEU A 1 171 ? -12.349 2.822 9.092 1.00 87.12 171 LEU A C 1
ATOM 1325 O O . LEU A 1 171 ? -13.131 2.665 10.029 1.00 87.12 171 LEU A O 1
ATOM 1329 N N . VAL A 1 172 ? -11.248 3.560 9.190 1.00 88.75 172 VAL A N 1
ATOM 1330 C CA . VAL A 1 172 ? -10.920 4.339 10.388 1.00 88.75 172 VAL A CA 1
ATOM 1331 C C . VAL A 1 172 ? -10.797 5.802 9.989 1.00 88.75 172 VAL A C 1
ATOM 1333 O O . VAL A 1 172 ? -10.006 6.154 9.119 1.00 88.75 172 VAL A O 1
ATOM 1336 N N . ILE A 1 173 ? -11.600 6.657 10.610 1.00 84.12 173 ILE A N 1
ATOM 1337 C CA . ILE A 1 173 ? -11.498 8.110 10.492 1.00 84.12 173 ILE A CA 1
ATOM 1338 C C . ILE A 1 173 ? -10.729 8.598 11.711 1.00 84.12 173 ILE A C 1
ATOM 1340 O O . ILE A 1 173 ? -11.181 8.439 12.851 1.00 84.12 173 ILE A O 1
ATOM 1344 N N . VAL A 1 174 ? -9.569 9.178 11.442 1.00 87.88 174 VAL A N 1
ATOM 1345 C CA . VAL A 1 174 ? -8.654 9.735 12.427 1.00 87.88 174 VAL A CA 1
ATOM 1346 C C . VAL A 1 174 ? -8.747 11.256 12.344 1.00 87.88 174 VAL A C 1
ATOM 1348 O O . VAL A 1 174 ? -8.364 11.815 11.317 1.00 87.88 174 VAL A O 1
ATOM 1351 N N . PRO A 1 175 ? -9.263 11.939 13.379 1.00 83.62 175 PRO A N 1
ATOM 1352 C CA . PRO A 1 175 ? -9.264 13.397 13.425 1.00 83.62 175 PRO A CA 1
ATOM 1353 C C . PRO A 1 175 ? -7.849 13.988 13.444 1.00 83.62 175 PRO A C 1
ATOM 1355 O O . PRO A 1 175 ? -6.897 13.346 13.895 1.00 83.62 175 PRO A O 1
ATOM 1358 N N . ALA A 1 176 ? -7.729 15.253 13.038 1.00 83.62 176 ALA A N 1
ATOM 1359 C CA . ALA A 1 176 ? -6.499 16.012 13.233 1.00 83.62 176 ALA A CA 1
ATOM 1360 C C . ALA A 1 176 ? -6.104 16.024 14.722 1.00 83.62 176 ALA A C 1
ATOM 1362 O O . ALA A 1 176 ? -6.955 16.207 15.592 1.00 83.62 176 ALA A O 1
ATOM 1363 N N . ASN A 1 177 ? -4.810 15.841 15.004 1.00 82.56 177 ASN A N 1
ATOM 1364 C CA . ASN A 1 177 ? -4.238 15.857 16.358 1.00 82.56 177 ASN A CA 1
ATOM 1365 C C . ASN A 1 177 ? -4.865 14.834 17.331 1.00 82.56 177 ASN A C 1
ATOM 1367 O O . ASN A 1 177 ? -4.869 15.050 18.540 1.00 82.56 177 ASN A O 1
ATOM 1371 N N . ALA A 1 178 ? -5.388 13.708 16.828 1.00 85.94 178 ALA A N 1
ATOM 1372 C CA . ALA A 1 178 ? -6.012 12.684 17.669 1.00 85.94 178 ALA A CA 1
ATOM 1373 C C . ALA A 1 178 ? -5.035 11.946 18.601 1.00 85.94 178 ALA A C 1
ATOM 1375 O O . ALA A 1 178 ? -5.486 11.294 19.540 1.00 85.94 178 ALA A O 1
ATOM 1376 N N . PHE A 1 179 ? -3.726 12.030 18.350 1.00 92.44 179 PHE A N 1
ATOM 1377 C CA . PHE A 1 179 ? -2.703 11.270 19.063 1.00 92.44 179 PHE A CA 1
ATOM 1378 C C . PHE A 1 179 ? -1.690 12.173 19.769 1.00 92.44 179 PHE A C 1
ATOM 1380 O O . PHE A 1 179 ? -1.292 13.207 19.232 1.00 92.44 179 PHE A O 1
ATOM 1387 N N . VAL A 1 180 ? -1.227 11.734 20.938 1.00 91.44 180 VAL A N 1
ATOM 1388 C CA . VAL A 1 180 ? -0.148 12.346 21.728 1.00 91.44 180 VAL A CA 1
ATOM 1389 C C . VAL A 1 180 ? 0.798 11.266 22.243 1.00 91.44 180 VAL A C 1
ATOM 1391 O O . VAL A 1 180 ? 0.422 10.104 22.371 1.00 91.44 180 VAL A O 1
ATOM 1394 N N . PHE A 1 181 ? 2.040 11.626 22.542 1.00 92.12 181 PHE A N 1
ATOM 1395 C CA . PHE A 1 181 ? 2.919 10.766 23.329 1.00 92.12 181 PHE A CA 1
ATOM 1396 C C . PHE A 1 181 ? 2.438 10.701 24.787 1.00 92.12 181 PHE A C 1
ATOM 1398 O O . PHE A 1 181 ? 1.621 11.510 25.220 1.00 92.12 181 PHE A O 1
ATOM 1405 N N . GLU A 1 182 ? 2.989 9.772 25.568 1.00 91.69 182 GLU A N 1
ATOM 1406 C CA . GLU A 1 182 ? 2.700 9.632 27.008 1.00 91.69 182 GLU A CA 1
ATOM 1407 C C . GLU A 1 182 ? 2.935 10.931 27.809 1.00 91.69 182 GLU A C 1
ATOM 1409 O O . GLU A 1 182 ? 2.261 11.195 28.799 1.00 91.69 182 GLU A O 1
ATOM 1414 N N . ASP A 1 183 ? 3.858 11.782 27.353 1.00 87.69 183 ASP A N 1
ATOM 1415 C CA . ASP A 1 183 ? 4.143 13.100 27.938 1.00 87.69 183 ASP A CA 1
ATOM 1416 C C . ASP A 1 183 ? 3.138 14.202 27.523 1.00 87.69 183 ASP A C 1
ATOM 1418 O O . ASP A 1 183 ? 3.296 15.363 27.907 1.00 87.69 183 ASP A O 1
ATOM 1422 N N . GLY A 1 184 ? 2.113 13.856 26.736 1.00 84.38 184 GLY A N 1
ATOM 1423 C CA . GLY A 1 184 ? 1.083 14.760 26.223 1.00 84.38 184 GLY A CA 1
ATOM 1424 C C . GLY A 1 184 ? 1.496 15.572 24.990 1.00 84.38 184 GLY A C 1
ATOM 1425 O O . GLY A 1 184 ? 0.690 16.346 24.472 1.00 84.38 184 GLY A O 1
ATOM 1426 N N . THR A 1 185 ? 2.728 15.429 24.490 1.00 86.94 185 THR A N 1
ATOM 1427 C CA . THR A 1 185 ? 3.178 16.164 23.299 1.00 86.94 185 THR A CA 1
ATOM 1428 C C . THR A 1 185 ? 2.616 15.557 22.012 1.00 86.94 185 THR A C 1
ATOM 1430 O O . THR A 1 185 ? 2.495 14.341 21.875 1.00 86.94 185 THR A O 1
ATOM 1433 N N . ALA A 1 186 ? 2.263 16.403 21.042 1.00 86.06 186 ALA A N 1
ATOM 1434 C CA . ALA A 1 186 ? 1.748 15.949 19.752 1.00 86.06 186 ALA A CA 1
ATOM 1435 C C . ALA A 1 186 ? 2.890 15.501 18.813 1.00 86.06 186 ALA A C 1
ATOM 1437 O O . ALA A 1 186 ? 3.933 16.166 18.760 1.00 86.06 186 ALA A O 1
ATOM 1438 N N . PRO A 1 187 ? 2.709 14.427 18.022 1.00 89.00 187 PRO A N 1
ATOM 1439 C CA . PRO A 1 187 ? 3.653 14.067 16.972 1.00 89.00 187 PRO A CA 1
ATOM 1440 C C . PRO A 1 187 ? 3.639 15.133 15.866 1.00 89.00 187 PRO A C 1
ATOM 1442 O O . PRO A 1 187 ? 2.585 15.647 15.493 1.00 89.00 187 PRO A O 1
ATOM 1445 N N . THR A 1 188 ? 4.808 15.474 15.326 1.00 79.38 188 THR A N 1
ATOM 1446 C CA . THR A 1 188 ? 4.980 16.559 14.339 1.00 79.38 188 THR A CA 1
ATOM 1447 C C . THR A 1 188 ? 5.115 16.069 12.894 1.00 79.38 188 THR A C 1
ATOM 1449 O O . THR A 1 188 ? 5.400 16.867 12.002 1.00 79.38 188 THR A O 1
ATOM 1452 N N . GLY A 1 189 ? 4.915 14.772 12.645 1.00 79.12 189 GLY A N 1
ATOM 1453 C CA . GLY A 1 189 ? 5.115 14.153 11.335 1.00 79.12 189 GLY A CA 1
ATOM 1454 C C . GLY A 1 189 ? 4.258 12.909 11.120 1.00 79.12 189 GLY A C 1
ATOM 1455 O O . GLY A 1 189 ? 3.083 12.887 11.494 1.00 79.12 189 GLY A O 1
ATOM 1456 N N . GLU A 1 190 ? 4.853 11.892 10.495 1.00 90.19 190 GLU A N 1
ATOM 1457 C CA . GLU A 1 190 ? 4.164 10.641 10.177 1.00 90.19 190 GLU A CA 1
ATOM 1458 C C . GLU A 1 190 ? 3.818 9.852 11.441 1.00 90.19 190 GLU A C 1
ATOM 1460 O O . GLU A 1 190 ? 4.632 9.719 12.357 1.00 90.19 190 GLU A O 1
ATOM 1465 N N . VAL A 1 191 ? 2.614 9.293 11.449 1.00 93.19 191 VAL A N 1
ATOM 1466 C CA . VAL A 1 191 ? 2.159 8.323 12.438 1.00 93.19 191 VAL A CA 1
ATOM 1467 C C . VAL A 1 191 ? 1.901 7.006 11.713 1.00 93.19 191 VAL A C 1
ATOM 1469 O O . VAL A 1 191 ? 1.110 6.942 10.769 1.00 93.19 191 VAL A O 1
ATOM 1472 N N . ASP A 1 192 ? 2.581 5.957 12.162 1.00 94.12 192 ASP A N 1
ATOM 1473 C CA . ASP A 1 192 ? 2.364 4.582 11.737 1.00 94.12 192 ASP A CA 1
ATOM 1474 C C . ASP A 1 192 ? 1.197 4.003 12.550 1.00 94.12 192 ASP A C 1
ATOM 1476 O O . ASP A 1 192 ? 1.281 3.847 13.769 1.00 94.12 192 ASP A O 1
ATOM 1480 N N . LEU A 1 193 ? 0.094 3.689 11.876 1.00 93.81 193 LEU A N 1
ATOM 1481 C CA . LEU A 1 193 ? -1.052 2.992 12.448 1.00 93.81 193 LEU A CA 1
ATOM 1482 C C . LEU A 1 193 ? -0.957 1.507 12.137 1.00 93.81 193 LEU A C 1
ATOM 1484 O O . LEU A 1 193 ? -1.149 1.075 11.000 1.00 93.81 193 LEU A O 1
ATOM 1488 N N . MET A 1 194 ? -0.676 0.723 13.164 1.00 91.81 194 MET A N 1
ATOM 1489 C CA . MET A 1 194 ? -0.677 -0.725 13.097 1.00 91.81 194 MET A CA 1
ATOM 1490 C C . MET A 1 194 ? -2.105 -1.216 13.327 1.00 91.81 194 MET A C 1
ATOM 1492 O O . MET A 1 194 ? -2.639 -1.080 14.426 1.00 91.81 194 MET A O 1
ATOM 1496 N N . VAL A 1 195 ? -2.735 -1.761 12.289 1.00 91.50 195 VAL A N 1
ATOM 1497 C CA . VAL A 1 195 ? -4.123 -2.232 12.342 1.00 91.50 195 VAL A CA 1
ATOM 1498 C C . VAL A 1 195 ? -4.162 -3.750 12.209 1.00 91.50 195 VAL A C 1
ATOM 1500 O O . VAL A 1 195 ? -3.568 -4.331 11.301 1.00 91.50 195 VAL A O 1
ATOM 1503 N N . GLN A 1 196 ? -4.892 -4.407 13.098 1.00 90.06 196 GLN A N 1
ATOM 1504 C CA . GLN A 1 196 ? -5.105 -5.849 13.057 1.00 90.06 196 GLN A CA 1
ATOM 1505 C C . GLN A 1 196 ? -6.603 -6.132 13.062 1.00 90.06 196 GLN A C 1
ATOM 1507 O O . GLN A 1 196 ? -7.318 -5.681 13.954 1.00 90.06 196 GLN A O 1
ATOM 1512 N N . GLU A 1 197 ? -7.068 -6.865 12.054 1.00 91.31 197 GLU A N 1
ATOM 1513 C CA . GLU A 1 197 ? -8.480 -7.186 11.838 1.00 91.31 197 GLU A CA 1
ATOM 1514 C C . GLU A 1 197 ? -8.704 -8.686 12.048 1.00 91.31 197 GLU A C 1
ATOM 1516 O O . GLU A 1 197 ? -8.016 -9.503 11.434 1.00 91.31 197 GLU A O 1
ATOM 1521 N N . ALA A 1 198 ? -9.679 -9.045 12.885 1.00 89.44 198 ALA A N 1
ATOM 1522 C CA . ALA A 1 198 ? -10.105 -10.424 13.092 1.00 89.44 198 ALA A CA 1
ATOM 1523 C C . ALA A 1 198 ? -11.614 -10.555 12.855 1.00 89.44 198 ALA A C 1
ATOM 1525 O O . ALA A 1 198 ? -12.425 -10.147 13.689 1.00 89.44 198 ALA A O 1
ATOM 1526 N N . TYR A 1 199 ? -11.978 -11.114 11.702 1.00 87.44 199 TYR A N 1
ATOM 1527 C CA . TYR A 1 199 ? -13.366 -11.287 11.251 1.00 87.44 199 TYR A CA 1
ATOM 1528 C C . TYR A 1 199 ? -13.695 -12.732 10.906 1.00 87.44 199 TYR A C 1
ATOM 1530 O O . TYR A 1 199 ? -14.838 -13.158 11.062 1.00 87.44 199 TYR A O 1
ATOM 1538 N N . ASP A 1 200 ? -12.688 -13.497 10.499 1.00 86.25 200 ASP A N 1
ATOM 1539 C CA . ASP A 1 200 ? -12.828 -14.905 10.180 1.00 86.25 200 ASP A CA 1
ATOM 1540 C C . ASP A 1 200 ? -12.447 -15.749 11.401 1.00 86.25 200 ASP A C 1
ATOM 1542 O O . ASP A 1 200 ? -11.506 -15.390 12.113 1.00 86.25 200 ASP A O 1
ATOM 1546 N N . PRO A 1 201 ? -13.081 -16.914 11.634 1.00 83.56 201 PRO A N 1
ATOM 1547 C CA . PRO A 1 201 ? -12.712 -17.816 12.728 1.00 83.56 201 PRO A CA 1
ATOM 1548 C C . PRO A 1 201 ? -11.213 -18.150 12.788 1.00 83.56 201 PRO A C 1
ATOM 1550 O O . PRO A 1 201 ? -10.659 -18.313 13.873 1.00 83.56 201 PRO A O 1
ATOM 1553 N N . SER A 1 202 ? -10.540 -18.210 11.634 1.00 83.44 202 SER A N 1
ATOM 1554 C CA . SER A 1 202 ? -9.092 -18.412 11.557 1.00 83.44 202 SER A CA 1
ATOM 1555 C C . SER A 1 202 ? -8.298 -17.290 12.221 1.00 83.44 202 SER A C 1
ATOM 1557 O O . SER A 1 202 ? -7.294 -17.578 12.861 1.00 83.44 202 SER A O 1
ATOM 1559 N N . ASP A 1 203 ? -8.743 -16.036 12.116 1.00 87.00 203 ASP A N 1
ATOM 1560 C CA . ASP A 1 203 ? -8.046 -14.900 12.722 1.00 87.00 203 ASP A CA 1
ATOM 1561 C C . ASP A 1 203 ? -8.067 -15.005 14.248 1.00 87.00 203 ASP A C 1
ATOM 1563 O O . ASP A 1 203 ? -7.052 -14.777 14.899 1.00 87.00 203 ASP A O 1
ATOM 1567 N N . PHE A 1 204 ? -9.206 -15.407 14.825 1.00 83.88 204 PHE A N 1
ATOM 1568 C CA . PHE A 1 204 ? -9.341 -15.574 16.274 1.00 83.88 204 PHE A CA 1
ATOM 1569 C C . PHE A 1 204 ? -8.384 -16.642 16.804 1.00 83.88 204 PHE A C 1
ATOM 1571 O O . PHE A 1 204 ? -7.715 -16.424 17.812 1.00 83.88 204 PHE A O 1
ATOM 1578 N N . VAL A 1 205 ? -8.263 -17.766 16.092 1.00 82.19 205 VAL A N 1
ATOM 1579 C CA . VAL A 1 205 ? -7.317 -18.834 16.445 1.00 82.19 205 VAL A CA 1
ATOM 1580 C C . VAL A 1 205 ? -5.873 -18.350 16.302 1.00 82.19 205 VAL A C 1
ATOM 1582 O O . VAL A 1 205 ? -5.070 -18.527 17.218 1.00 82.19 205 VAL A O 1
ATOM 1585 N N . LEU A 1 206 ? -5.542 -17.708 15.178 1.00 82.75 206 LEU A N 1
ATOM 1586 C CA . LEU A 1 206 ? -4.192 -17.216 14.895 1.00 82.75 206 LEU A CA 1
ATOM 1587 C C . LEU A 1 206 ? -3.729 -16.136 15.872 1.00 82.75 206 LEU A C 1
ATOM 1589 O O . LEU A 1 206 ? -2.537 -16.018 16.126 1.00 82.75 206 LEU A O 1
ATOM 1593 N N . HIS A 1 207 ? -4.652 -15.366 16.431 1.00 79.19 207 HIS A N 1
ATOM 1594 C CA . HIS A 1 207 ? -4.335 -14.284 17.355 1.00 79.19 207 HIS A CA 1
ATOM 1595 C C . HIS A 1 207 ? -4.618 -14.618 18.816 1.00 79.19 207 HIS A C 1
ATOM 1597 O O . HIS A 1 207 ? -4.517 -13.736 19.664 1.00 79.19 207 HIS A O 1
ATOM 1603 N N . ASN A 1 208 ? -4.946 -15.882 19.116 1.00 78.88 208 ASN A N 1
ATOM 1604 C CA . ASN A 1 208 ? -5.318 -16.334 20.457 1.00 78.88 208 ASN A CA 1
ATOM 1605 C C . ASN A 1 208 ? -6.396 -15.444 21.103 1.00 78.88 208 ASN A C 1
ATOM 1607 O O . ASN A 1 208 ? -6.357 -15.152 22.297 1.00 78.88 208 ASN A O 1
ATOM 1611 N N . LEU A 1 209 ? -7.340 -14.966 20.292 1.00 81.19 209 LEU A N 1
ATOM 1612 C CA . LEU A 1 209 ? -8.370 -14.044 20.741 1.00 81.19 209 LEU A CA 1
ATOM 1613 C C . LEU A 1 209 ? -9.491 -14.838 21.396 1.00 81.19 209 LEU A C 1
ATOM 1615 O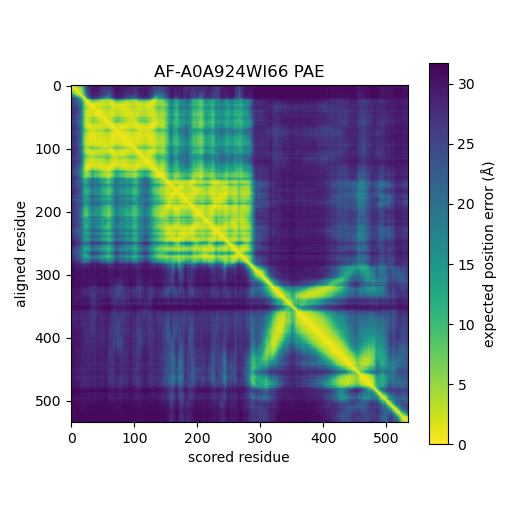 O . LEU A 1 209 ? -10.206 -15.605 20.749 1.00 81.19 209 LEU A O 1
ATOM 1619 N N . THR A 1 210 ? -9.658 -14.631 22.693 1.00 80.56 210 THR A N 1
ATOM 1620 C CA . THR A 1 210 ? -10.787 -15.148 23.458 1.00 80.56 210 THR A CA 1
ATOM 1621 C C . THR A 1 210 ? -11.998 -14.247 23.267 1.00 80.56 210 THR A C 1
ATOM 1623 O O . THR A 1 210 ? -11.866 -13.033 23.214 1.00 80.56 210 THR A O 1
ATOM 1626 N N . THR A 1 211 ? -13.200 -14.812 23.195 1.00 83.44 211 THR A N 1
ATOM 1627 C CA . THR A 1 211 ? -14.465 -14.057 23.181 1.00 83.44 211 THR A CA 1
ATOM 1628 C C . THR A 1 211 ? -15.150 -14.165 24.541 1.00 83.44 211 THR A C 1
ATOM 1630 O O . THR A 1 211 ? -16.277 -14.638 24.639 1.00 83.44 211 THR A O 1
ATOM 1633 N N . MET A 1 212 ? -14.451 -13.785 25.611 1.00 87.94 212 MET A N 1
ATOM 1634 C CA . MET A 1 212 ? -14.948 -13.899 26.988 1.00 87.94 212 MET A CA 1
ATOM 1635 C C . MET A 1 212 ? -15.191 -12.522 27.603 1.00 87.94 212 MET A C 1
ATOM 1637 O O . MET A 1 212 ? -14.397 -11.614 27.393 1.00 87.94 212 MET A O 1
ATOM 1641 N N . SER A 1 213 ? -16.282 -12.379 28.350 1.00 89.44 213 SER A N 1
ATOM 1642 C CA . SER A 1 213 ? -16.608 -11.193 29.144 1.00 89.44 213 SER A CA 1
ATOM 1643 C C . SER A 1 213 ? -17.174 -11.635 30.486 1.00 89.44 213 SER A C 1
ATOM 1645 O O . SER A 1 213 ? -18.233 -12.267 30.529 1.00 89.44 213 SER A O 1
ATOM 1647 N N . ASP A 1 214 ? -16.449 -11.381 31.576 1.00 87.88 214 ASP A N 1
ATOM 1648 C CA . ASP A 1 214 ? -16.869 -11.7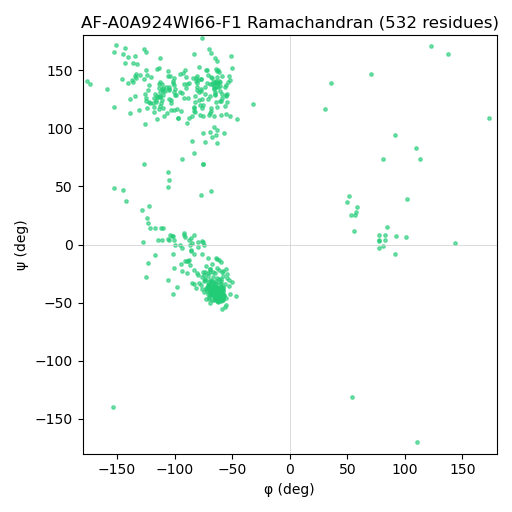40 32.940 1.00 87.88 214 ASP A CA 1
ATOM 1649 C C . ASP A 1 214 ? -17.279 -13.225 33.064 1.00 87.88 214 ASP A C 1
ATOM 1651 O O . ASP A 1 214 ? -18.290 -13.590 33.671 1.00 87.88 214 ASP A O 1
ATOM 1655 N N . GLY A 1 215 ? -16.504 -14.107 32.422 1.00 85.50 215 GLY A N 1
ATOM 1656 C CA . GLY A 1 215 ? -16.740 -15.556 32.418 1.00 85.50 215 GLY A CA 1
ATOM 1657 C C . GLY A 1 215 ? -17.855 -16.037 31.479 1.00 85.50 215 GLY A C 1
ATOM 1658 O O . GLY A 1 215 ? -18.155 -17.231 31.459 1.00 85.50 215 GLY A O 1
ATOM 1659 N N . ARG A 1 216 ? -18.464 -15.150 30.683 1.00 88.50 216 ARG A N 1
ATOM 1660 C CA . ARG A 1 216 ? -19.468 -15.494 29.664 1.00 88.50 216 ARG A CA 1
ATOM 1661 C C . ARG A 1 216 ? -18.871 -15.444 28.266 1.00 88.50 216 ARG A C 1
ATOM 1663 O O . ARG A 1 216 ? -18.059 -14.575 27.970 1.00 88.50 216 ARG A O 1
ATOM 1670 N N . ILE A 1 217 ? -19.323 -16.344 27.397 1.00 88.62 217 ILE A N 1
ATOM 1671 C CA . ILE A 1 217 ? -18.949 -16.337 25.981 1.00 88.62 217 ILE A CA 1
ATOM 1672 C C . ILE A 1 217 ? -19.734 -15.236 25.262 1.00 88.62 217 ILE A C 1
ATOM 1674 O O . ILE A 1 217 ? -20.956 -15.147 25.392 1.00 88.62 217 ILE A O 1
ATOM 1678 N N . LEU A 1 218 ? -19.030 -14.434 24.473 1.00 87.00 218 LEU A N 1
ATOM 1679 C CA . LEU A 1 218 ? -19.591 -13.451 23.563 1.00 87.00 218 LEU A CA 1
ATOM 1680 C C . LEU A 1 218 ? -19.787 -14.059 22.174 1.00 87.00 218 LEU A C 1
ATOM 1682 O O . LEU A 1 218 ? -18.902 -14.729 21.633 1.00 87.00 218 LEU A O 1
ATOM 1686 N N . GLN A 1 219 ? -20.924 -13.745 21.558 1.00 86.62 219 GLN A N 1
ATOM 1687 C CA . GLN A 1 219 ? -21.061 -13.842 20.111 1.00 86.62 219 GLN A CA 1
ATOM 1688 C C . GLN A 1 219 ? -20.370 -12.624 19.488 1.00 86.62 219 GLN A C 1
ATOM 1690 O O . GLN A 1 219 ? -20.826 -11.495 19.651 1.00 86.62 219 GLN A O 1
ATOM 1695 N N . THR A 1 220 ? -19.255 -12.852 18.798 1.00 85.94 220 THR A N 1
ATOM 1696 C CA . THR A 1 220 ? -18.458 -11.776 18.197 1.00 85.94 220 THR A CA 1
ATOM 1697 C C . THR A 1 220 ? -18.926 -11.445 16.780 1.00 85.94 220 THR A C 1
ATOM 1699 O O . THR A 1 220 ? -19.214 -12.340 15.986 1.00 85.94 220 THR A O 1
ATOM 1702 N N . GLY A 1 221 ? -18.988 -10.150 16.464 1.00 82.50 221 GLY A N 1
ATOM 1703 C CA . GLY A 1 221 ? -19.114 -9.645 15.092 1.00 82.50 221 GLY A CA 1
ATOM 1704 C C . GLY A 1 221 ? -17.764 -9.312 14.445 1.00 82.50 221 GLY A C 1
ATOM 1705 O O . GLY A 1 221 ? -17.733 -8.894 13.292 1.00 82.50 221 GLY A O 1
ATOM 1706 N N . GLY A 1 222 ? -16.663 -9.457 15.189 1.00 88.06 222 GLY A N 1
ATOM 1707 C CA . GLY A 1 222 ? -15.326 -9.058 14.770 1.00 88.06 222 GLY A CA 1
ATOM 1708 C C . GLY A 1 222 ? -14.536 -8.358 15.871 1.00 88.06 222 GLY A C 1
ATOM 1709 O O . GLY A 1 222 ? -15.099 -7.890 16.859 1.00 88.06 222 GLY A O 1
ATOM 1710 N N . MET A 1 223 ? -13.224 -8.257 15.682 1.00 88.31 223 MET A N 1
ATOM 1711 C CA . MET A 1 223 ? -12.322 -7.480 16.532 1.00 88.31 223 MET A CA 1
ATOM 1712 C C . MET A 1 223 ? -11.379 -6.652 15.663 1.00 88.31 223 MET A C 1
ATOM 1714 O O . MET A 1 223 ? -10.962 -7.086 14.587 1.00 88.31 223 MET A O 1
ATOM 1718 N N . VAL A 1 224 ? -11.041 -5.456 16.139 1.00 90.69 224 VAL A N 1
ATOM 1719 C CA . VAL A 1 224 ? -10.042 -4.590 15.513 1.00 90.69 224 VAL A CA 1
ATOM 1720 C C . VAL A 1 224 ? -9.125 -4.061 16.604 1.00 90.69 224 VAL A C 1
ATOM 1722 O O . VAL A 1 224 ? -9.604 -3.505 17.590 1.00 90.69 224 VAL A O 1
ATOM 1725 N N . SER A 1 225 ? -7.820 -4.220 16.409 1.00 90.75 225 SER A N 1
ATOM 1726 C CA . SER A 1 225 ? -6.794 -3.558 17.212 1.00 90.75 225 SER A CA 1
ATOM 1727 C C . SER A 1 225 ? -6.138 -2.458 16.386 1.00 90.75 225 SER A C 1
ATOM 1729 O O . SER A 1 225 ? -5.846 -2.664 15.206 1.00 90.75 225 SER A O 1
ATOM 1731 N N . ILE A 1 226 ? -5.941 -1.288 16.993 1.00 92.19 226 ILE A N 1
ATOM 1732 C CA . ILE A 1 226 ? -5.285 -0.135 16.375 1.00 92.19 226 ILE A CA 1
ATOM 1733 C C . ILE A 1 226 ? -4.236 0.372 17.358 1.00 92.19 226 ILE A C 1
ATOM 1735 O O . ILE A 1 226 ? -4.583 0.870 18.427 1.00 92.19 226 ILE A O 1
ATOM 1739 N N . THR A 1 227 ? -2.970 0.287 16.968 1.00 92.75 227 THR A N 1
ATOM 1740 C CA . THR A 1 227 ? -1.839 0.853 17.711 1.00 92.75 227 THR A CA 1
ATOM 1741 C C . THR A 1 227 ? -1.226 1.972 16.885 1.00 92.75 227 THR A C 1
ATOM 1743 O O . THR A 1 227 ? -1.032 1.818 15.681 1.00 92.75 227 THR A O 1
ATOM 1746 N N . ALA A 1 228 ? -0.928 3.106 17.511 1.00 94.00 228 ALA A N 1
ATOM 1747 C CA . ALA A 1 228 ? -0.332 4.255 16.843 1.00 94.00 228 ALA A CA 1
ATOM 1748 C C . ALA A 1 228 ? 1.108 4.454 17.318 1.00 94.00 228 ALA A C 1
ATOM 1750 O O . ALA A 1 228 ? 1.376 4.429 18.517 1.00 94.00 228 ALA A O 1
ATOM 1751 N N . MET A 1 229 ? 2.036 4.672 16.388 1.00 93.81 229 MET A N 1
ATOM 1752 C CA . MET A 1 229 ? 3.442 4.925 16.693 1.00 93.81 229 MET A CA 1
ATOM 1753 C C . MET A 1 229 ? 3.979 6.107 15.892 1.00 93.81 229 MET A C 1
ATOM 1755 O O . MET A 1 229 ? 3.605 6.323 14.745 1.00 93.81 229 MET A O 1
ATOM 1759 N N . SER A 1 230 ? 4.908 6.859 16.475 1.00 93.06 230 SER A N 1
ATOM 1760 C CA . SER A 1 230 ? 5.666 7.897 15.773 1.00 93.06 230 SER A CA 1
ATOM 1761 C C . SER A 1 230 ? 7.120 7.849 16.217 1.00 93.06 230 SER A C 1
ATOM 1763 O O . SER A 1 230 ? 7.421 7.918 17.409 1.00 93.06 230 SER A O 1
ATOM 1765 N N . GLY A 1 231 ? 8.044 7.732 15.260 1.00 86.38 231 GLY A N 1
ATOM 1766 C CA . GLY A 1 231 ? 9.482 7.670 15.548 1.00 86.38 231 GLY A CA 1
ATOM 1767 C C . GLY A 1 231 ? 9.876 6.509 16.472 1.00 86.38 231 GLY A C 1
ATOM 1768 O O . GLY A 1 231 ? 10.780 6.660 17.289 1.00 86.38 231 GLY A O 1
ATOM 1769 N N . GLY A 1 232 ? 9.164 5.378 16.390 1.00 85.62 232 GLY A N 1
ATOM 1770 C CA . GLY A 1 232 ? 9.393 4.194 17.228 1.00 85.62 232 GLY A CA 1
ATOM 1771 C C . GLY A 1 232 ? 8.843 4.285 18.657 1.00 85.62 232 GLY A C 1
ATOM 1772 O O . GLY A 1 232 ? 9.024 3.346 19.426 1.00 85.62 232 GLY A O 1
ATOM 1773 N N . ARG A 1 233 ? 8.164 5.379 19.021 1.00 91.31 233 ARG A N 1
ATOM 1774 C CA . ARG A 1 233 ? 7.457 5.530 20.301 1.00 91.31 233 ARG A CA 1
ATOM 1775 C C . ARG A 1 233 ? 5.960 5.325 20.092 1.00 91.31 233 ARG A C 1
ATOM 1777 O O . ARG A 1 233 ? 5.411 5.822 19.109 1.00 91.31 233 ARG A O 1
ATOM 1784 N N . GLU A 1 234 ? 5.319 4.626 21.019 1.00 93.19 234 GLU A N 1
ATOM 1785 C CA . GLU A 1 234 ? 3.866 4.447 21.031 1.00 93.19 234 GLU A CA 1
ATOM 1786 C C . GLU A 1 234 ? 3.148 5.755 21.399 1.00 93.19 234 GLU A C 1
ATOM 1788 O O . GLU A 1 234 ? 3.662 6.581 22.160 1.00 93.19 234 GLU A O 1
ATOM 1793 N N . LEU A 1 235 ? 1.974 5.950 20.807 1.00 94.44 235 LEU A N 1
ATOM 1794 C CA . LEU A 1 235 ? 1.101 7.098 21.000 1.00 94.44 235 LEU A CA 1
ATOM 1795 C C . LEU A 1 235 ? -0.191 6.664 21.693 1.00 94.44 235 LEU A C 1
ATOM 1797 O O . LEU A 1 235 ? -0.678 5.551 21.510 1.00 94.44 235 LEU A O 1
ATOM 1801 N N . GLN A 1 236 ? -0.787 7.592 22.425 1.00 93.44 236 GLN A N 1
ATOM 1802 C CA . GLN A 1 236 ? -2.090 7.456 23.060 1.00 93.44 236 GLN A CA 1
ATOM 1803 C C . GLN A 1 236 ? -3.081 8.414 22.401 1.00 93.44 236 GLN A C 1
ATOM 1805 O O . GLN A 1 236 ? -2.688 9.378 21.738 1.00 93.44 236 GLN A O 1
ATOM 1810 N N . LEU A 1 237 ? -4.378 8.159 22.573 1.00 88.88 237 LEU A N 1
ATOM 1811 C CA . LEU A 1 237 ? -5.386 9.133 22.167 1.00 88.88 237 LEU A CA 1
ATOM 1812 C C . LEU A 1 237 ? -5.273 10.387 23.033 1.00 88.88 237 LEU A C 1
ATOM 1814 O O . LEU A 1 237 ? -5.167 10.296 24.253 1.00 88.88 237 LEU A O 1
ATOM 1818 N N . ALA A 1 238 ? -5.316 11.551 22.390 1.00 85.69 238 ALA A N 1
ATOM 1819 C CA . ALA A 1 238 ? -5.385 12.828 23.081 1.00 85.69 238 ALA A CA 1
ATOM 1820 C C . ALA A 1 238 ? -6.680 12.929 23.902 1.00 85.69 238 ALA A C 1
ATOM 1822 O O . ALA A 1 238 ? -7.720 12.389 23.514 1.00 85.69 238 ALA A O 1
ATOM 1823 N N . ASP A 1 239 ? -6.642 13.672 25.006 1.00 80.81 239 ASP A N 1
ATOM 1824 C CA . ASP A 1 239 ? -7.818 13.883 25.850 1.00 80.81 239 ASP A CA 1
ATOM 1825 C C . ASP A 1 239 ? -9.002 14.437 25.040 1.00 80.81 239 ASP A C 1
ATOM 1827 O O . ASP A 1 239 ? -8.926 15.483 24.393 1.00 80.81 239 ASP A O 1
ATOM 1831 N N . GLY A 1 240 ? -10.127 13.718 25.076 1.00 76.75 240 GLY A N 1
ATOM 1832 C CA . GLY A 1 240 ? -11.343 14.072 24.341 1.00 76.75 240 GLY A CA 1
ATOM 1833 C C . GLY A 1 240 ? -11.319 13.746 22.842 1.00 76.75 240 GLY A C 1
ATOM 1834 O O . GLY A 1 240 ? -12.344 13.935 22.177 1.00 76.75 240 GLY A O 1
ATOM 1835 N N . ALA A 1 241 ? -10.208 13.229 22.309 1.00 77.75 241 ALA A N 1
ATOM 1836 C CA . ALA A 1 241 ? -10.157 12.684 20.960 1.00 77.75 241 ALA A CA 1
ATOM 1837 C C . ALA A 1 241 ? -10.887 11.336 20.888 1.00 77.75 241 ALA A C 1
ATOM 1839 O O . ALA A 1 241 ? -10.965 10.572 21.849 1.00 77.75 241 ALA A O 1
ATOM 1840 N N . SER A 1 242 ? -11.442 11.037 19.717 1.00 82.50 242 SER A N 1
ATOM 1841 C CA . SER A 1 242 ? -12.062 9.743 19.438 1.00 82.50 242 SER A CA 1
ATOM 1842 C C . SER A 1 242 ? -11.829 9.371 17.984 1.00 82.50 242 SER A C 1
ATOM 1844 O O . SER A 1 242 ? -11.863 10.231 17.103 1.00 82.50 242 SER A O 1
ATOM 1846 N N . LEU A 1 243 ? -11.596 8.087 17.734 1.00 86.06 243 LEU A N 1
ATOM 1847 C CA . LEU A 1 243 ? -11.535 7.545 16.382 1.00 86.06 243 LEU A CA 1
ATOM 1848 C C . LEU A 1 243 ? -12.931 7.086 15.971 1.00 86.06 243 LEU A C 1
ATOM 1850 O O . LEU A 1 243 ? -13.682 6.554 16.791 1.00 86.06 243 LEU A O 1
ATOM 1854 N N . THR A 1 244 ? -13.277 7.248 14.694 1.00 85.00 244 THR A N 1
ATOM 1855 C CA . THR A 1 244 ? -14.478 6.597 14.155 1.00 85.00 244 THR A CA 1
ATOM 1856 C C . THR A 1 244 ? -14.070 5.353 13.393 1.00 85.00 244 THR A C 1
ATOM 1858 O O . THR A 1 244 ? -13.401 5.452 12.371 1.00 85.00 244 THR A O 1
ATOM 1861 N N . VAL A 1 245 ? -14.488 4.188 13.880 1.00 86.69 245 VAL A N 1
ATOM 1862 C CA . VAL A 1 245 ? -14.187 2.892 13.266 1.00 86.69 245 VAL A CA 1
ATOM 1863 C C . VAL A 1 245 ? -15.461 2.309 12.670 1.00 86.69 245 VAL A C 1
ATOM 1865 O O . VAL A 1 245 ? -16.517 2.308 13.306 1.00 86.69 245 VAL A O 1
ATOM 1868 N N . SER A 1 246 ? -15.364 1.801 11.448 1.00 84.38 246 SER A N 1
ATOM 1869 C CA . SER A 1 246 ? -16.429 1.065 10.788 1.00 84.38 246 SER A CA 1
ATOM 1870 C C . SER A 1 246 ? -15.948 -0.281 10.319 1.00 84.38 246 SER A C 1
ATOM 1872 O O . SER A 1 246 ? -14.934 -0.384 9.638 1.00 84.38 246 SER A O 1
ATOM 1874 N N . ILE A 1 247 ? -16.727 -1.289 10.679 1.00 82.81 247 ILE A N 1
ATOM 1875 C CA . ILE A 1 247 ? -16.420 -2.689 10.460 1.00 82.81 247 ILE A CA 1
ATOM 1876 C C . ILE A 1 247 ? -17.344 -3.222 9.355 1.00 82.81 247 ILE A C 1
ATOM 1878 O O . ILE A 1 247 ? -18.559 -2.984 9.416 1.00 82.81 247 ILE A O 1
ATOM 1882 N N . PRO A 1 248 ? -16.811 -3.929 8.346 1.00 79.94 248 PRO A N 1
ATOM 1883 C CA . PRO A 1 248 ? -17.631 -4.596 7.340 1.00 79.94 248 PRO A CA 1
ATOM 1884 C C . PRO A 1 248 ? -18.468 -5.706 7.992 1.00 79.94 248 PRO A C 1
ATOM 1886 O O . PRO A 1 248 ? -17.948 -6.518 8.744 1.00 79.94 248 PRO A O 1
ATOM 1889 N N . ASN A 1 249 ? -19.775 -5.753 7.710 1.00 71.88 249 ASN A N 1
ATOM 1890 C CA . ASN A 1 249 ? -20.709 -6.658 8.406 1.00 71.88 249 ASN A CA 1
ATOM 1891 C C . ASN A 1 249 ? -21.344 -7.746 7.520 1.00 71.88 249 ASN A C 1
ATOM 1893 O O . ASN A 1 249 ? -22.240 -8.456 7.975 1.00 71.88 249 ASN A O 1
ATOM 1897 N N . GLY A 1 250 ? -20.957 -7.834 6.242 1.00 62.59 250 GLY A N 1
ATOM 1898 C CA . GLY A 1 250 ? -21.466 -8.842 5.300 1.00 62.59 250 GLY A CA 1
ATOM 1899 C C . GLY A 1 250 ? -22.996 -8.896 5.130 1.00 62.59 250 GLY A C 1
ATOM 1900 O O . GLY A 1 250 ? -23.494 -9.855 4.550 1.00 62.59 250 GLY A O 1
ATOM 1901 N N . GLY A 1 251 ? -23.750 -7.907 5.631 1.00 59.38 251 GLY A N 1
ATOM 1902 C CA . GLY A 1 251 ? -25.217 -7.861 5.604 1.00 59.38 251 GLY A CA 1
ATOM 1903 C C . GLY A 1 251 ? -25.947 -8.463 6.817 1.00 59.38 251 GLY A C 1
ATOM 1904 O O . GLY A 1 251 ? -27.150 -8.248 6.935 1.00 59.38 251 GLY A O 1
ATOM 1905 N N . ASN A 1 252 ? -25.260 -9.134 7.750 1.00 63.66 252 ASN A N 1
ATOM 1906 C CA . ASN A 1 252 ? -25.870 -9.831 8.899 1.00 63.66 252 ASN A CA 1
ATOM 1907 C C . ASN A 1 252 ? -25.669 -9.078 10.226 1.00 63.66 252 ASN A C 1
ATOM 1909 O O . ASN A 1 252 ? -25.218 -9.640 11.222 1.00 63.66 252 ASN A O 1
ATOM 1913 N N . PHE A 1 253 ? -25.979 -7.782 10.248 1.00 72.25 253 PHE A N 1
ATOM 1914 C CA . PHE A 1 253 ? -25.868 -6.985 11.470 1.00 72.25 253 PHE A CA 1
ATOM 1915 C C . PHE A 1 253 ? -27.019 -7.279 12.436 1.00 72.25 253 PHE A C 1
ATOM 1917 O O . PHE A 1 253 ? -28.174 -6.983 12.123 1.00 72.25 253 PHE A O 1
ATOM 1924 N N . ASP A 1 254 ? -26.691 -7.795 13.621 1.00 76.00 254 ASP A N 1
ATOM 1925 C CA . ASP A 1 254 ? -27.632 -7.891 14.733 1.00 76.00 254 ASP A CA 1
ATOM 1926 C C . ASP A 1 254 ? -27.679 -6.547 15.492 1.00 76.00 254 ASP A C 1
ATOM 1928 O O . ASP A 1 254 ? -26.663 -6.118 16.047 1.00 76.00 254 ASP A O 1
ATOM 1932 N N . PRO A 1 255 ? -28.837 -5.856 15.546 1.00 76.56 255 PRO A N 1
ATOM 1933 C CA . PRO A 1 255 ? -28.990 -4.611 16.294 1.00 76.56 255 PRO A CA 1
ATOM 1934 C C . PRO A 1 255 ? -28.711 -4.713 17.798 1.00 76.56 255 PRO A C 1
ATOM 1936 O O . PRO A 1 255 ? -28.588 -3.664 18.435 1.00 76.56 255 PRO A O 1
ATOM 1939 N N . SER A 1 256 ? -28.655 -5.922 18.373 1.00 80.69 256 SER A N 1
ATOM 1940 C CA . SER A 1 256 ? -28.267 -6.128 19.770 1.00 80.69 256 SER A CA 1
ATOM 1941 C C . SER A 1 256 ? -26.756 -6.167 19.991 1.00 80.69 256 SER A C 1
ATOM 1943 O O . SER A 1 256 ? -26.339 -6.198 21.145 1.00 80.69 256 SER A O 1
ATOM 1945 N N . MET A 1 257 ? -25.935 -6.178 18.934 1.00 82.50 257 MET A N 1
ATOM 1946 C CA . MET A 1 257 ? -24.481 -6.102 19.085 1.00 82.50 257 MET A CA 1
ATOM 1947 C C . MET A 1 257 ? -24.063 -4.776 19.72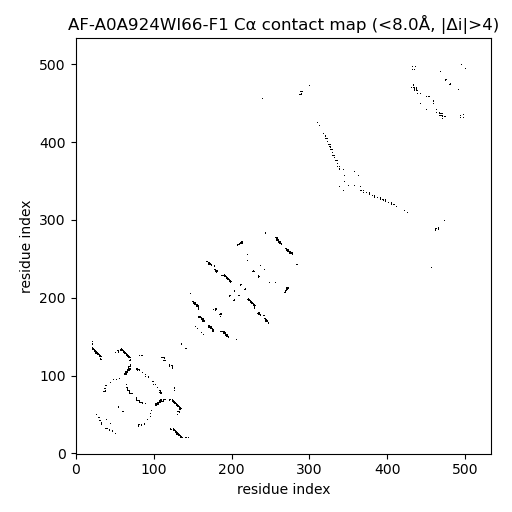9 1.00 82.50 257 MET A C 1
ATOM 1949 O O . MET A 1 257 ? -24.624 -3.711 19.454 1.00 82.50 257 MET A O 1
ATOM 1953 N N . GLU A 1 258 ? -23.024 -4.844 20.554 1.00 85.81 258 GLU A N 1
ATOM 1954 C CA . GLU A 1 258 ? -22.422 -3.704 21.240 1.00 85.81 258 GLU A CA 1
ATOM 1955 C C . GLU A 1 258 ? -20.894 -3.753 21.143 1.00 85.81 258 GLU A C 1
ATOM 1957 O O . GLU A 1 258 ? -20.311 -4.782 20.795 1.00 85.81 258 GLU A O 1
ATOM 1962 N N . LEU A 1 259 ? -20.248 -2.614 21.391 1.00 88.31 259 LEU A N 1
ATOM 1963 C CA . LEU A 1 259 ? -18.793 -2.521 21.395 1.00 88.31 259 LEU A CA 1
ATOM 1964 C C . LEU A 1 259 ? -18.236 -3.012 22.736 1.00 88.31 259 LEU A C 1
ATOM 1966 O O . LEU A 1 259 ? -18.774 -2.676 23.790 1.00 88.31 259 LEU A O 1
ATOM 1970 N N . PHE A 1 260 ? -17.119 -3.734 22.684 1.00 89.94 260 PHE A N 1
ATOM 1971 C CA . PHE A 1 260 ? -16.341 -4.127 23.855 1.00 89.94 260 PHE A CA 1
ATOM 1972 C C . PHE A 1 260 ? -14.894 -3.644 23.724 1.00 89.94 260 PHE A C 1
ATOM 1974 O O . PHE A 1 260 ? -14.337 -3.646 22.625 1.00 89.94 260 PHE A O 1
ATOM 1981 N N . TYR A 1 261 ? -14.277 -3.278 24.847 1.00 89.38 261 TYR A N 1
ATOM 1982 C CA . TYR A 1 261 ? -12.847 -2.996 24.940 1.00 89.38 261 TYR A CA 1
ATOM 1983 C C . TYR A 1 261 ? -12.099 -4.181 25.543 1.00 89.38 261 TYR A C 1
ATOM 1985 O O . TYR A 1 261 ? -12.580 -4.830 26.472 1.00 89.38 261 TYR A O 1
ATOM 1993 N N . ALA A 1 262 ? -10.913 -4.448 25.004 1.00 87.25 262 ALA A N 1
ATOM 1994 C CA . ALA A 1 262 ? -10.010 -5.456 25.528 1.00 87.25 262 ALA A CA 1
ATOM 1995 C C . ALA A 1 262 ? -9.440 -5.003 26.879 1.00 87.25 262 ALA A C 1
ATOM 1997 O O . ALA A 1 262 ? -8.867 -3.917 26.975 1.00 87.25 262 ALA A O 1
ATOM 1998 N N . GLN A 1 263 ? -9.553 -5.846 27.903 1.00 86.12 263 GLN A N 1
ATOM 1999 C CA . GLN A 1 263 ? -8.823 -5.708 29.155 1.00 86.12 263 GLN A CA 1
ATOM 2000 C C . GLN A 1 263 ? -7.925 -6.934 29.333 1.00 86.12 263 GLN A C 1
ATOM 2002 O O . GLN A 1 263 ? -8.406 -8.057 29.473 1.00 86.12 263 GLN A O 1
ATOM 2007 N N . GLU A 1 264 ? -6.609 -6.734 29.298 1.00 80.88 264 GLU A N 1
ATOM 2008 C CA . GLU A 1 264 ? -5.658 -7.823 29.519 1.00 80.88 264 GLU A CA 1
ATOM 2009 C C . GLU A 1 264 ? -5.691 -8.247 30.994 1.00 80.88 264 GLU A C 1
ATOM 2011 O O . GLU A 1 264 ? -5.555 -7.417 31.896 1.00 80.88 264 GLU A O 1
ATOM 2016 N N . VAL A 1 265 ? -5.920 -9.538 31.237 1.00 78.81 265 VAL A N 1
ATOM 2017 C CA . VAL A 1 265 ? -6.000 -10.120 32.589 1.00 78.81 265 VAL A CA 1
ATOM 2018 C C . VAL A 1 265 ? -4.703 -10.841 32.935 1.00 78.81 265 VAL A C 1
ATOM 2020 O O . VAL A 1 265 ? -4.174 -10.709 34.036 1.00 78.81 265 VAL A O 1
ATOM 2023 N N . GLU A 1 266 ? -4.178 -11.583 31.968 1.00 75.25 266 GLU A N 1
ATOM 2024 C CA . GLU A 1 266 ? -2.880 -12.245 31.999 1.00 75.25 266 GLU A CA 1
ATOM 2025 C C . GLU A 1 266 ? -2.261 -12.110 30.606 1.00 75.25 266 GLU A C 1
ATOM 2027 O O . GLU A 1 266 ? -2.972 -11.830 29.643 1.00 75.25 266 GLU A O 1
ATOM 2032 N N . LYS A 1 267 ? -0.945 -12.295 30.483 1.00 67.00 267 LYS A N 1
ATOM 2033 C CA . LYS A 1 267 ? -0.219 -12.089 29.227 1.00 67.00 267 LYS A CA 1
ATOM 2034 C C . LYS A 1 267 ? -0.868 -12.849 28.062 1.00 67.00 267 LYS A C 1
ATOM 2036 O O . LYS A 1 267 ? -0.783 -14.074 28.000 1.00 67.00 267 LYS A O 1
ATOM 2041 N N . GLY A 1 268 ? -1.461 -12.113 27.122 1.00 63.62 268 GLY A N 1
ATOM 2042 C CA . GLY A 1 268 ? -2.136 -12.675 25.945 1.00 63.62 268 GLY A CA 1
ATOM 2043 C C . GLY A 1 268 ? -3.534 -13.259 26.196 1.00 63.62 268 GLY A C 1
ATOM 2044 O O . GLY A 1 268 ? -4.091 -13.874 25.287 1.00 63.62 268 GLY A O 1
ATOM 2045 N N . LEU A 1 269 ? -4.104 -13.068 27.391 1.00 74.12 269 LEU A N 1
ATOM 2046 C CA . LEU A 1 269 ? -5.483 -13.409 27.727 1.00 74.12 269 LEU A CA 1
ATOM 2047 C C . LEU A 1 269 ? -6.288 -12.131 27.987 1.00 74.12 269 LEU A C 1
ATOM 2049 O O . LEU A 1 269 ? -6.003 -11.365 28.912 1.00 74.12 269 LEU A O 1
ATOM 2053 N N . VAL A 1 270 ? -7.326 -11.931 27.178 1.00 83.69 270 VAL A N 1
ATOM 2054 C CA . VAL A 1 270 ? -8.176 -10.740 27.221 1.00 83.69 270 VAL A CA 1
ATOM 2055 C C . VAL A 1 270 ? -9.556 -11.097 27.760 1.00 83.69 270 VAL A C 1
ATOM 2057 O O . VAL A 1 270 ? -10.196 -12.046 27.296 1.00 83.69 270 VAL A O 1
ATOM 2060 N N . ASP A 1 271 ? -10.024 -10.292 28.709 1.00 87.88 271 ASP A N 1
ATOM 2061 C CA . ASP A 1 271 ? -11.422 -10.227 29.116 1.00 87.88 271 ASP A CA 1
ATOM 2062 C C . ASP A 1 271 ? -12.044 -8.949 28.548 1.00 87.88 271 ASP A C 1
ATOM 2064 O O . ASP A 1 271 ? -11.523 -7.844 28.705 1.00 87.88 271 ASP A O 1
ATOM 2068 N N . TRP A 1 272 ? -13.140 -9.098 27.820 1.00 89.50 272 TRP A N 1
ATOM 2069 C CA . TRP A 1 272 ? -13.766 -8.006 27.089 1.00 89.50 272 TRP A CA 1
ATOM 2070 C C . TRP A 1 272 ? -14.765 -7.288 27.984 1.00 89.50 272 TRP A C 1
ATOM 2072 O O . TRP A 1 272 ? -15.677 -7.911 28.526 1.00 89.50 272 TRP A O 1
ATOM 2082 N N . LYS A 1 273 ? -14.636 -5.969 28.121 1.00 91.88 273 LYS A N 1
ATOM 2083 C CA . LYS A 1 273 ? -15.568 -5.148 28.906 1.00 91.88 273 LYS A CA 1
ATOM 2084 C C . LYS A 1 273 ? -16.501 -4.357 27.998 1.00 91.88 273 LYS A C 1
ATOM 2086 O O . LYS A 1 273 ? -16.021 -3.784 27.017 1.00 91.88 273 LYS A O 1
ATOM 2091 N N . PRO A 1 274 ? -17.812 -4.309 28.287 1.00 88.69 274 PRO A N 1
ATOM 2092 C CA . PRO A 1 274 ? -18.748 -3.547 27.474 1.00 88.69 274 PRO A CA 1
ATOM 2093 C C . PRO A 1 274 ? -18.350 -2.070 27.480 1.00 88.69 274 PRO A C 1
ATOM 2095 O O . PRO A 1 274 ? -18.096 -1.480 28.527 1.00 88.69 274 PRO A O 1
ATOM 2098 N N . ALA A 1 275 ? -18.307 -1.463 26.298 1.00 86.25 275 ALA A N 1
ATOM 2099 C CA . ALA A 1 275 ? -18.008 -0.044 26.126 1.00 86.25 275 ALA A CA 1
ATOM 2100 C C . ALA A 1 275 ? -19.224 0.857 26.414 1.00 86.25 275 ALA A C 1
ATOM 2102 O O . ALA A 1 275 ? -19.134 2.073 26.261 1.00 86.25 275 ALA A O 1
ATOM 2103 N N . GLU A 1 276 ? -20.382 0.260 26.727 1.00 81.75 276 GLU A N 1
ATOM 2104 C CA . GLU A 1 276 ? -21.682 0.932 26.882 1.00 81.75 276 GLU A CA 1
ATOM 2105 C C . GLU A 1 276 ? -22.074 1.795 25.662 1.00 81.75 276 GLU A C 1
ATOM 2107 O O . GLU A 1 276 ? -22.868 2.736 25.740 1.00 81.75 276 GLU A O 1
ATOM 2112 N N . GLN A 1 277 ? -21.534 1.449 24.489 1.00 73.25 277 GLN A N 1
ATOM 2113 C CA . GLN A 1 277 ? -21.720 2.176 23.241 1.00 73.25 277 GLN A CA 1
ATOM 2114 C C . GLN A 1 277 ? -22.447 1.311 22.208 1.00 73.25 277 GLN A C 1
ATOM 2116 O O . GLN A 1 277 ? -21.984 0.239 21.818 1.00 73.25 277 GLN A O 1
ATOM 2121 N N . LYS A 1 278 ? -23.568 1.828 21.691 1.00 70.25 278 LYS A N 1
ATOM 2122 C CA . LYS A 1 278 ? -24.297 1.207 20.576 1.00 70.25 278 LYS A CA 1
ATOM 2123 C C . LYS A 1 278 ? -23.664 1.544 19.228 1.00 70.25 278 LYS A C 1
ATOM 2125 O O . LYS A 1 278 ? -23.227 2.677 19.001 1.00 70.25 278 LYS A O 1
ATOM 2130 N N . PHE A 1 279 ? -23.711 0.590 18.299 1.00 71.00 279 PHE A N 1
ATOM 2131 C CA . PHE A 1 279 ? -23.326 0.822 16.910 1.00 71.00 279 PHE A CA 1
ATOM 2132 C C . PHE A 1 279 ? -24.218 1.878 16.249 1.00 71.00 279 PHE A C 1
ATOM 2134 O O . PHE A 1 279 ? -25.437 1.926 16.438 1.00 71.00 279 PHE A O 1
ATOM 2141 N N . ARG A 1 280 ? -23.594 2.733 15.436 1.00 65.75 280 ARG A N 1
ATOM 2142 C CA . ARG A 1 280 ? -24.280 3.753 14.637 1.00 65.75 280 ARG A CA 1
ATOM 2143 C C . ARG A 1 280 ? -24.404 3.264 13.199 1.00 65.75 280 ARG A C 1
ATOM 2145 O O . ARG A 1 280 ? -23.481 2.666 12.663 1.00 65.75 280 ARG A O 1
ATOM 2152 N N . LYS A 1 281 ? -25.529 3.576 12.548 1.00 58.22 281 LYS A N 1
ATOM 2153 C CA . LYS A 1 281 ? -25.763 3.246 11.128 1.00 58.22 281 LYS A CA 1
ATOM 2154 C C . LYS A 1 281 ? -25.012 4.161 10.150 1.00 58.22 281 LYS A C 1
ATOM 2156 O O . LYS A 1 281 ? -25.041 3.913 8.951 1.00 58.22 281 LYS A O 1
ATOM 2161 N N . THR A 1 282 ? -24.383 5.233 10.634 1.00 53.06 282 THR A N 1
ATOM 2162 C CA . THR A 1 282 ? -23.708 6.237 9.802 1.00 53.06 282 THR A CA 1
ATOM 2163 C C . THR A 1 282 ? -22.241 6.380 10.190 1.00 53.06 282 THR A C 1
ATOM 2165 O O . THR A 1 282 ? -21.922 6.544 11.365 1.00 53.06 282 THR A O 1
ATOM 2168 N N . LEU A 1 283 ? -21.375 6.373 9.172 1.00 48.25 283 LEU A N 1
ATOM 2169 C CA . LEU A 1 283 ? -19.913 6.496 9.271 1.00 48.25 283 LEU A CA 1
ATOM 2170 C C . LEU A 1 283 ? -19.429 7.852 9.768 1.00 48.25 283 LEU A C 1
ATOM 2172 O O . LEU A 1 283 ? -18.347 7.957 10.325 1.00 48.25 283 LEU A O 1
ATOM 2176 N N . ARG A 1 284 ? -20.201 8.909 9.522 1.00 43.84 284 ARG A N 1
ATOM 2177 C CA . ARG A 1 284 ? -19.841 10.244 9.983 1.00 43.84 284 ARG A CA 1
ATOM 2178 C C . ARG A 1 284 ? -20.441 10.447 11.370 1.00 43.84 284 ARG A C 1
ATOM 2180 O O . ARG A 1 284 ? -21.624 10.122 11.545 1.00 43.84 284 ARG A O 1
ATOM 2187 N N . PRO A 1 285 ? -19.689 10.986 12.349 1.00 38.81 285 PRO A N 1
ATOM 2188 C CA . PRO A 1 285 ? -20.317 11.500 13.555 1.00 38.81 285 PRO A CA 1
ATOM 2189 C C . PRO A 1 285 ? -21.416 12.469 13.120 1.00 38.81 285 PRO A C 1
ATOM 2191 O O . PRO A 1 285 ? -21.254 13.181 12.127 1.00 38.81 285 PRO A O 1
ATOM 2194 N N . THR A 1 286 ? -22.552 12.473 13.817 1.00 36.94 286 THR A N 1
ATOM 2195 C CA . THR A 1 286 ? -23.591 13.480 13.601 1.00 36.94 286 THR A CA 1
ATOM 2196 C C . THR A 1 286 ? -22.945 14.848 13.808 1.00 36.94 286 THR A C 1
ATOM 2198 O O . THR A 1 286 ? -22.757 15.291 14.940 1.00 36.94 286 THR A O 1
ATOM 2201 N N . ARG A 1 287 ? -22.515 15.478 12.712 1.00 38.53 287 ARG A N 1
ATOM 2202 C CA . ARG A 1 287 ? -21.935 16.813 12.708 1.00 38.53 287 ARG A CA 1
ATOM 2203 C C . ARG A 1 287 ? -23.045 17.728 13.199 1.00 38.53 287 ARG A C 1
ATOM 2205 O O . ARG A 1 287 ? -24.121 17.765 12.606 1.00 38.53 287 ARG A O 1
ATOM 2212 N N . MET A 1 288 ? -22.835 18.395 14.329 1.00 38.69 288 MET A N 1
ATOM 2213 C CA . MET A 1 288 ? -23.798 19.378 14.806 1.00 38.69 288 MET A CA 1
ATOM 2214 C C . MET A 1 288 ? -23.744 20.571 13.848 1.00 38.69 288 MET A C 1
ATOM 2216 O O . MET A 1 288 ? -22.863 21.418 13.956 1.00 38.69 288 MET A O 1
ATOM 2220 N N . GLU A 1 289 ? -24.656 20.619 12.880 1.00 38.94 289 GLU A N 1
ATOM 2221 C CA . GLU A 1 289 ? -24.755 21.742 11.951 1.00 38.94 289 GLU A CA 1
ATOM 2222 C C . GLU A 1 289 ? -25.398 22.946 12.648 1.00 38.94 289 GLU A C 1
ATOM 2224 O O . GLU A 1 289 ? -26.592 22.970 12.955 1.00 38.94 289 GLU A O 1
ATOM 2229 N N . LEU A 1 290 ? -24.605 23.991 12.882 1.00 42.41 290 LEU A N 1
ATOM 2230 C CA . LEU A 1 290 ? -25.111 25.300 13.280 1.00 42.41 290 LEU A CA 1
ATOM 2231 C C . LEU A 1 290 ? -25.542 26.069 12.021 1.00 42.41 290 LEU A C 1
ATOM 2233 O O . LEU A 1 290 ? -24.836 26.955 11.556 1.00 42.41 290 LEU A O 1
ATOM 2237 N N . THR A 1 291 ? -26.718 25.761 11.474 1.00 41.44 291 THR A N 1
ATOM 2238 C CA . THR A 1 291 ? -27.256 26.437 10.276 1.00 41.44 291 THR A CA 1
ATOM 2239 C C . THR A 1 291 ? -27.328 27.962 10.469 1.00 41.44 291 THR A C 1
ATOM 2241 O O . THR A 1 291 ? -27.845 28.452 11.485 1.00 41.44 291 THR A O 1
ATOM 2244 N N . ILE A 1 292 ? -26.780 28.726 9.516 1.00 40.81 292 ILE A N 1
ATOM 2245 C CA . ILE A 1 292 ? -26.797 30.200 9.512 1.00 40.81 292 ILE A CA 1
ATOM 2246 C C . ILE A 1 292 ? -28.189 30.686 9.085 1.00 40.81 292 ILE A C 1
ATOM 2248 O O . ILE A 1 292 ? -28.747 30.208 8.102 1.00 40.81 292 ILE A O 1
ATOM 2252 N N . ASP A 1 293 ? -28.745 31.653 9.818 1.00 43.31 293 ASP A N 1
ATOM 2253 C CA . ASP A 1 293 ? -30.038 32.267 9.501 1.00 43.31 293 ASP A CA 1
ATOM 2254 C C . ASP A 1 293 ? -29.976 33.025 8.149 1.00 43.31 293 ASP A C 1
ATOM 2256 O O . ASP A 1 293 ? -29.176 33.961 8.007 1.00 43.31 293 ASP A O 1
ATOM 2260 N N . PRO A 1 294 ? -30.831 32.685 7.164 1.00 39.44 294 PRO A N 1
ATOM 2261 C CA . PRO A 1 294 ? -30.916 33.375 5.874 1.00 39.44 294 PRO A CA 1
ATOM 2262 C C . PRO A 1 294 ? -31.219 34.882 5.960 1.00 39.44 294 PRO A C 1
ATOM 2264 O O . PRO A 1 294 ? -30.904 35.628 5.035 1.00 39.44 294 PRO A O 1
ATOM 2267 N N . ALA A 1 295 ? -31.820 35.373 7.045 1.00 39.94 295 ALA A N 1
ATOM 2268 C CA . ALA A 1 295 ? -32.044 36.806 7.248 1.00 39.94 295 ALA A CA 1
ATOM 2269 C C . ALA A 1 295 ? -30.748 37.554 7.617 1.00 39.94 295 ALA A C 1
ATOM 2271 O O . ALA A 1 295 ? -30.600 38.749 7.334 1.00 39.94 295 ALA A O 1
ATOM 2272 N N . LEU A 1 296 ? -29.784 36.854 8.221 1.00 35.62 296 LEU A N 1
ATOM 2273 C CA . LEU A 1 296 ? -28.490 37.404 8.615 1.00 35.62 296 LEU A CA 1
ATOM 2274 C C . LEU A 1 296 ? -27.550 37.549 7.408 1.00 35.62 296 LEU A C 1
ATOM 2276 O O . LEU A 1 296 ? -26.833 38.546 7.319 1.00 35.62 296 LEU A O 1
ATOM 2280 N N . SER A 1 297 ? -27.615 36.625 6.440 1.00 37.38 297 SER A N 1
ATOM 2281 C CA . SER A 1 297 ? -26.811 36.672 5.207 1.00 37.38 297 SER A CA 1
ATOM 2282 C C . SER A 1 297 ? -27.047 37.963 4.407 1.00 37.38 297 SER A C 1
ATOM 2284 O O . SER A 1 297 ? -26.091 38.603 3.967 1.00 37.38 297 SER A O 1
ATOM 2286 N N . LYS A 1 298 ?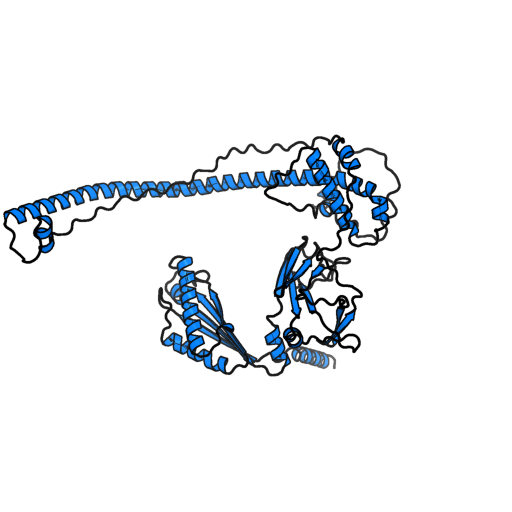 -28.301 38.433 4.325 1.00 40.84 298 LYS A N 1
ATOM 2287 C CA . LYS A 1 298 ? -28.658 39.717 3.691 1.00 40.84 298 LYS A CA 1
ATOM 2288 C C . LYS A 1 298 ? -28.110 40.938 4.437 1.00 40.84 298 LYS A C 1
ATOM 2290 O O . LYS A 1 298 ? -27.658 41.885 3.802 1.00 40.84 298 LYS A O 1
ATOM 2295 N N . ARG A 1 299 ? -28.128 40.934 5.776 1.00 36.69 299 ARG A N 1
ATOM 2296 C CA . ARG A 1 299 ? -27.601 42.046 6.599 1.00 36.69 299 ARG A CA 1
ATOM 2297 C C . ARG A 1 299 ? -26.075 42.125 6.555 1.00 36.69 299 ARG A C 1
ATOM 2299 O O . ARG A 1 299 ? -25.519 43.205 6.718 1.00 36.69 299 ARG A O 1
ATOM 2306 N N . ILE A 1 300 ? -25.417 40.993 6.325 1.00 36.47 300 ILE A N 1
ATOM 2307 C CA . ILE A 1 300 ? -23.961 40.884 6.233 1.00 36.47 300 ILE A CA 1
ATOM 2308 C C . ILE A 1 300 ? -23.454 41.287 4.844 1.00 36.47 300 ILE A C 1
ATOM 2310 O O . ILE A 1 300 ? -22.458 41.997 4.763 1.00 36.47 300 ILE A O 1
ATOM 2314 N N . ALA A 1 301 ? -24.176 40.954 3.769 1.00 39.44 301 ALA A N 1
ATOM 2315 C CA . ALA A 1 301 ? -23.886 41.471 2.426 1.00 39.44 301 ALA A CA 1
ATOM 2316 C C . ALA A 1 301 ? -23.949 43.013 2.344 1.00 39.44 301 ALA A C 1
ATOM 2318 O O . ALA A 1 301 ? -23.318 43.619 1.485 1.00 39.44 301 ALA A O 1
ATOM 2319 N N . ALA A 1 302 ? -24.692 43.654 3.253 1.00 39.62 302 ALA A N 1
ATOM 2320 C CA . ALA A 1 302 ? -24.810 45.109 3.343 1.00 39.62 302 ALA A CA 1
ATOM 2321 C C . ALA A 1 302 ? -23.696 45.788 4.174 1.00 39.62 302 ALA A C 1
ATOM 2323 O O . ALA A 1 302 ? -23.651 47.018 4.243 1.00 39.62 302 ALA A O 1
ATOM 2324 N N . MET A 1 303 ? -22.809 45.028 4.829 1.00 37.03 303 MET A N 1
ATOM 2325 C CA . MET A 1 303 ? -21.705 45.588 5.615 1.00 37.03 303 MET A CA 1
ATOM 2326 C C . MET A 1 303 ? -20.572 46.039 4.682 1.00 37.03 303 MET A C 1
ATOM 2328 O O . MET A 1 303 ? -19.999 45.231 3.958 1.00 37.03 303 MET A O 1
ATOM 2332 N N . LYS A 1 304 ? -20.219 47.333 4.704 1.00 38.47 304 LYS A N 1
ATOM 2333 C CA . LYS A 1 304 ? -19.064 47.850 3.953 1.00 38.47 304 LYS A CA 1
ATOM 2334 C C . LYS A 1 304 ? -17.764 47.352 4.586 1.00 38.47 304 LYS A C 1
ATOM 2336 O O . LYS A 1 304 ? -17.416 47.755 5.695 1.00 38.47 304 LYS A O 1
ATOM 2341 N N . VAL A 1 305 ? -17.060 46.482 3.870 1.00 40.06 305 VAL A N 1
ATOM 2342 C CA . VAL A 1 305 ? -15.734 45.979 4.242 1.00 40.06 305 VAL A CA 1
ATOM 2343 C C . VAL A 1 305 ? -14.690 47.053 3.897 1.00 40.06 305 VAL A C 1
ATOM 2345 O O . VAL A 1 305 ? -14.745 47.593 2.791 1.00 40.06 305 VAL A O 1
ATOM 2348 N N . PRO A 1 306 ? -13.761 47.409 4.804 1.00 39.09 306 PRO A N 1
ATOM 2349 C CA . PRO A 1 306 ? -12.645 48.284 4.453 1.00 39.09 306 PRO A CA 1
ATOM 2350 C C . PRO A 1 306 ? -11.773 47.614 3.380 1.00 39.09 306 PRO A C 1
ATOM 2352 O O . PRO A 1 306 ? -11.480 46.424 3.480 1.00 39.09 306 PRO A O 1
ATOM 2355 N N . GLU A 1 307 ? -11.377 48.366 2.349 1.00 45.22 307 GLU A N 1
ATOM 2356 C CA . GLU A 1 307 ? -10.531 47.858 1.264 1.00 45.22 307 GLU A CA 1
ATOM 2357 C C . GLU A 1 307 ? -9.232 47.271 1.823 1.00 45.22 307 GLU A C 1
ATOM 2359 O O . GLU A 1 307 ? -8.434 47.971 2.447 1.00 45.22 307 GLU A O 1
ATOM 2364 N N . TYR A 1 308 ? -9.004 45.979 1.581 1.00 46.19 308 TYR A N 1
ATOM 2365 C CA . TYR A 1 308 ? -7.682 45.398 1.762 1.00 46.19 308 TYR A CA 1
ATOM 2366 C C . TYR A 1 308 ? -6.882 45.690 0.486 1.00 46.19 308 TYR A C 1
ATOM 2368 O O . TYR A 1 308 ? -7.297 45.242 -0.591 1.00 46.19 308 TYR A O 1
ATOM 2376 N N . PRO A 1 309 ? -5.777 46.453 0.554 1.00 52.38 309 PRO A N 1
ATOM 2377 C CA . PRO A 1 309 ? -5.037 46.830 -0.639 1.00 52.38 309 PRO A CA 1
ATOM 2378 C C . PRO A 1 309 ? -4.543 45.567 -1.347 1.00 52.38 309 PRO A C 1
ATOM 2380 O O . PRO A 1 309 ? -3.873 44.721 -0.752 1.00 52.38 309 PRO A O 1
ATOM 2383 N N . LYS A 1 310 ? -4.905 45.414 -2.627 1.00 49.56 310 LYS A N 1
ATOM 2384 C CA . LYS A 1 310 ? -4.346 44.356 -3.473 1.00 49.56 310 LYS A CA 1
ATOM 2385 C C . LYS A 1 310 ? -2.830 44.566 -3.526 1.00 49.56 310 LYS A C 1
ATOM 2387 O O . LYS A 1 310 ? -2.409 45.657 -3.916 1.00 49.56 310 LYS A O 1
ATOM 2392 N N . PRO A 1 311 ? -2.003 43.577 -3.149 1.00 48.38 311 PRO A N 1
ATOM 2393 C CA . PRO A 1 311 ? -0.567 43.719 -3.291 1.00 48.38 311 PRO A CA 1
ATOM 2394 C C . PRO A 1 311 ? -0.230 43.918 -4.771 1.00 48.38 311 PRO A C 1
ATOM 2396 O O . PRO A 1 311 ? -0.823 43.290 -5.652 1.00 48.38 311 PRO A O 1
ATOM 2399 N N . SER A 1 312 ? 0.725 44.805 -5.039 1.00 47.91 312 SER A N 1
ATOM 2400 C CA . SER A 1 312 ? 1.321 44.959 -6.364 1.00 47.91 312 SER A CA 1
ATOM 2401 C C . SER A 1 312 ? 2.026 43.653 -6.729 1.00 47.91 312 SER A C 1
ATOM 2403 O O . SER A 1 312 ? 3.147 43.407 -6.284 1.00 47.91 312 SER A O 1
ATOM 2405 N N . LEU A 1 313 ? 1.375 42.803 -7.524 1.00 47.91 313 LEU A N 1
ATOM 2406 C CA . LEU A 1 313 ? 2.026 41.627 -8.089 1.00 47.91 313 LEU A CA 1
ATOM 2407 C C . LEU A 1 313 ? 3.124 42.088 -9.066 1.00 47.91 313 LEU A C 1
ATOM 2409 O O . LEU A 1 313 ? 2.867 42.988 -9.872 1.00 47.91 313 LEU A O 1
ATOM 2413 N N . PRO A 1 314 ? 4.323 41.482 -9.046 1.00 47.41 314 PRO A N 1
ATOM 2414 C CA . PRO A 1 314 ? 5.338 41.751 -10.058 1.00 47.41 314 PRO A CA 1
ATOM 2415 C C . PRO A 1 314 ? 4.769 41.480 -11.460 1.00 47.41 314 PRO A C 1
ATOM 2417 O O . PRO A 1 314 ? 4.095 40.470 -11.680 1.00 47.41 314 PRO A O 1
ATOM 2420 N N . VAL A 1 315 ? 5.024 42.373 -12.422 1.00 49.56 315 VAL A N 1
ATOM 2421 C CA . VAL A 1 315 ? 4.601 42.175 -13.818 1.00 49.56 315 VAL A CA 1
ATOM 2422 C C . VAL A 1 315 ? 5.366 40.987 -14.398 1.00 49.56 315 VAL A C 1
ATOM 2424 O O . VAL A 1 315 ? 6.568 41.077 -14.637 1.00 49.56 315 VAL A O 1
ATOM 2427 N N . PHE A 1 316 ? 4.663 39.883 -14.644 1.00 49.94 316 PHE A N 1
ATOM 2428 C CA . PHE A 1 316 ? 5.218 38.706 -15.306 1.00 49.94 316 PHE A CA 1
ATOM 2429 C C . PHE A 1 316 ? 5.494 39.022 -16.778 1.00 49.94 316 PHE A C 1
ATOM 2431 O O . PHE A 1 316 ? 4.563 39.270 -17.545 1.00 49.94 316 PHE A O 1
ATOM 2438 N N . LYS A 1 317 ? 6.771 39.042 -17.168 1.00 56.06 317 LYS A N 1
ATOM 2439 C CA . LYS A 1 317 ? 7.191 39.345 -18.546 1.00 56.06 317 LYS A CA 1
ATOM 2440 C C . LYS A 1 317 ? 7.552 38.098 -19.371 1.00 56.06 317 LYS A C 1
ATOM 2442 O O . LYS A 1 317 ? 7.774 38.233 -20.571 1.00 56.06 317 LYS A O 1
ATOM 2447 N N . GLY A 1 318 ? 7.616 36.907 -18.773 1.00 57.19 318 GLY A N 1
ATOM 2448 C CA . GLY A 1 318 ? 8.246 35.735 -19.390 1.00 57.19 318 GLY A CA 1
ATOM 2449 C C . GLY A 1 318 ? 7.315 34.877 -20.249 1.00 57.19 318 GLY A C 1
ATOM 2450 O O . GLY A 1 318 ? 6.531 34.084 -19.735 1.00 57.19 318 GLY A O 1
ATOM 2451 N N . GLN A 1 319 ? 7.433 34.968 -21.573 1.00 60.41 319 GLN A N 1
ATOM 2452 C CA . GLN A 1 319 ? 6.928 33.920 -22.469 1.00 60.41 319 GLN A CA 1
ATOM 2453 C C . GLN A 1 319 ? 7.710 32.619 -22.218 1.00 60.41 319 GLN A C 1
ATOM 2455 O O . GLN A 1 319 ? 8.920 32.675 -22.001 1.00 60.41 319 GLN A O 1
ATOM 2460 N N . MET A 1 320 ? 7.035 31.462 -22.244 1.00 63.59 320 MET A N 1
ATOM 2461 C CA . MET A 1 320 ? 7.701 30.157 -22.128 1.00 63.59 320 MET A CA 1
ATOM 2462 C C . MET A 1 320 ? 8.782 30.044 -23.220 1.00 63.59 320 MET A C 1
ATOM 2464 O O . MET A 1 320 ? 8.466 30.289 -24.392 1.00 63.59 320 MET A O 1
ATOM 2468 N N . PRO A 1 321 ? 10.039 29.709 -22.875 1.00 72.31 321 PRO A N 1
ATOM 2469 C CA . PRO A 1 321 ? 11.095 29.595 -23.871 1.00 72.31 321 PRO A CA 1
ATOM 2470 C C . PRO A 1 321 ? 10.750 28.480 -24.878 1.00 72.31 321 PRO A C 1
ATOM 2472 O O . PRO A 1 321 ? 10.230 27.438 -24.482 1.00 72.31 321 PRO A O 1
ATOM 2475 N N . PRO A 1 322 ? 10.995 28.668 -26.187 1.00 74.75 322 PRO A N 1
ATOM 2476 C CA . PRO A 1 322 ? 10.689 27.653 -27.190 1.00 74.75 322 PRO A CA 1
ATOM 2477 C C . PRO A 1 322 ? 11.692 26.497 -27.129 1.00 74.75 322 PRO A C 1
ATOM 2479 O O . PRO A 1 322 ? 12.904 26.716 -27.077 1.00 74.75 322 PRO A O 1
ATOM 2482 N N . GLU A 1 323 ? 11.195 25.263 -27.203 1.00 77.44 323 GLU A N 1
ATOM 2483 C CA . GLU A 1 323 ? 12.049 24.075 -27.206 1.00 77.44 323 GLU A CA 1
ATOM 2484 C C . GLU A 1 323 ? 12.964 24.025 -28.446 1.00 77.44 323 GLU A C 1
ATOM 2486 O O . GLU A 1 323 ? 12.510 24.250 -29.580 1.00 77.44 323 GLU A O 1
ATOM 2491 N N . PRO A 1 324 ? 14.258 23.696 -28.273 1.00 84.81 324 PRO A N 1
ATOM 2492 C CA . PRO A 1 324 ? 15.164 23.514 -29.397 1.00 84.81 324 PRO A CA 1
ATOM 2493 C C . PRO A 1 324 ? 14.782 22.261 -30.199 1.00 84.81 324 PRO A C 1
ATOM 2495 O O . PRO A 1 324 ? 14.391 21.239 -29.639 1.00 84.81 324 PRO A O 1
ATOM 2498 N N . LYS A 1 325 ? 14.932 22.307 -31.530 1.00 83.50 325 LYS A N 1
ATOM 2499 C CA . LYS A 1 325 ? 14.600 21.187 -32.430 1.00 83.50 325 LYS A CA 1
ATOM 2500 C C . LYS A 1 325 ? 15.847 20.479 -32.938 1.00 83.50 325 LYS A C 1
ATOM 2502 O O . LYS A 1 325 ? 16.775 21.130 -33.419 1.00 83.50 325 LYS A O 1
ATOM 2507 N N . MET A 1 326 ? 15.835 19.148 -32.886 1.00 81.88 326 MET A N 1
ATOM 2508 C CA . MET A 1 326 ? 16.937 18.328 -33.381 1.00 81.88 326 MET A CA 1
ATOM 2509 C C . MET A 1 326 ? 17.086 18.486 -34.907 1.00 81.88 326 MET A C 1
ATOM 2511 O O . MET A 1 326 ? 16.100 18.333 -35.635 1.00 81.88 326 MET A O 1
ATOM 2515 N N . PRO A 1 327 ? 18.296 18.779 -35.419 1.00 87.56 327 PRO A N 1
ATOM 2516 C CA . PRO A 1 327 ? 18.554 18.790 -36.855 1.00 87.56 327 PRO A CA 1
ATOM 2517 C C . PRO A 1 327 ? 18.325 17.405 -37.477 1.00 87.56 327 PRO A C 1
ATOM 2519 O O . PRO A 1 327 ? 18.583 16.385 -36.845 1.00 87.56 327 PRO A O 1
ATOM 2522 N N . ALA A 1 328 ? 17.884 17.348 -38.735 1.00 86.25 328 ALA A N 1
ATOM 2523 C CA . ALA A 1 328 ? 17.720 16.084 -39.452 1.00 86.25 328 ALA A CA 1
ATOM 2524 C C . ALA A 1 328 ? 19.061 15.580 -40.011 1.00 86.25 328 ALA A C 1
ATOM 2526 O O . ALA A 1 328 ? 19.794 16.338 -40.654 1.00 86.25 328 ALA A O 1
ATOM 2527 N N . ALA A 1 329 ? 19.363 14.297 -39.799 1.00 87.00 329 ALA A N 1
ATOM 2528 C CA . ALA A 1 329 ? 20.572 13.675 -40.329 1.00 87.00 329 ALA A CA 1
ATOM 2529 C C . ALA A 1 329 ? 20.504 13.525 -41.864 1.00 87.00 329 ALA A C 1
ATOM 2531 O O . ALA A 1 329 ? 19.458 13.141 -42.399 1.00 87.00 329 ALA A O 1
ATOM 2532 N N . PRO A 1 330 ? 21.600 13.796 -42.596 1.00 89.19 330 PRO A N 1
ATOM 2533 C CA . PRO A 1 330 ? 21.638 13.610 -44.039 1.00 89.19 330 PRO A CA 1
ATOM 2534 C C . PRO A 1 330 ? 21.660 12.123 -44.411 1.00 89.19 330 PRO A C 1
ATOM 2536 O O . PRO A 1 330 ? 22.197 11.279 -43.695 1.00 89.19 330 PRO A O 1
ATOM 2539 N N . TYR A 1 331 ? 21.099 11.789 -45.572 1.00 88.12 331 TYR A N 1
ATOM 2540 C CA . TYR A 1 331 ? 21.061 10.410 -46.056 1.00 88.12 331 TYR A CA 1
ATOM 2541 C C . TYR A 1 331 ? 22.422 9.966 -46.607 1.00 88.12 331 TYR A C 1
ATOM 2543 O O . TYR A 1 331 ? 22.943 10.580 -47.539 1.00 88.12 331 TYR A O 1
ATOM 2551 N N . LYS A 1 332 ? 22.964 8.858 -46.086 1.00 88.56 332 LYS A N 1
ATOM 2552 C CA . LYS A 1 332 ? 24.217 8.267 -46.572 1.00 88.56 332 LYS A CA 1
ATOM 2553 C C . LYS A 1 332 ? 23.999 7.535 -47.908 1.00 88.56 332 LYS A C 1
ATOM 2555 O O . LYS A 1 332 ? 23.229 6.569 -47.943 1.00 88.56 332 LYS A O 1
ATOM 2560 N N . PRO A 1 333 ? 24.683 7.932 -48.999 1.00 89.50 333 PRO A N 1
ATOM 2561 C CA . PRO A 1 333 ? 24.597 7.243 -50.282 1.00 89.50 333 PRO A CA 1
ATOM 2562 C C . PRO A 1 333 ? 25.013 5.776 -50.161 1.00 89.50 333 PRO A C 1
ATOM 2564 O O . PRO A 1 333 ? 25.909 5.424 -49.393 1.00 89.50 333 PRO A O 1
ATOM 2567 N N . ARG A 1 334 ? 24.368 4.903 -50.938 1.00 86.50 334 ARG A N 1
ATOM 2568 C CA . ARG A 1 334 ? 24.680 3.469 -50.969 1.00 86.50 334 ARG A CA 1
ATOM 2569 C C . ARG A 1 334 ? 25.541 3.162 -52.183 1.00 86.50 334 ARG A C 1
ATOM 2571 O O . ARG A 1 334 ? 25.180 3.552 -53.292 1.00 86.50 334 ARG A O 1
ATOM 2578 N N . ALA A 1 335 ? 26.639 2.439 -51.972 1.00 86.00 335 ALA A N 1
ATOM 2579 C CA . ALA A 1 335 ? 27.498 2.007 -53.064 1.00 86.00 335 ALA A CA 1
ATOM 2580 C C . ALA A 1 335 ? 26.705 1.119 -54.043 1.00 86.00 335 ALA A C 1
ATOM 2582 O O . ALA A 1 335 ? 25.943 0.247 -53.601 1.00 86.00 335 ALA A O 1
ATOM 2583 N N . PRO A 1 336 ? 26.852 1.320 -55.363 1.00 83.94 336 PRO A N 1
ATOM 2584 C CA . PRO A 1 336 ? 26.212 0.456 -56.339 1.00 83.94 336 PRO A CA 1
ATOM 2585 C C . PRO A 1 336 ? 26.797 -0.954 -56.231 1.00 83.94 336 PRO A C 1
ATOM 2587 O O . PRO A 1 336 ? 28.000 -1.145 -56.058 1.00 83.94 336 PRO A O 1
ATOM 2590 N N . LYS A 1 337 ? 25.934 -1.967 -56.326 1.00 79.06 337 LYS A N 1
ATOM 2591 C CA . LYS A 1 337 ? 26.359 -3.369 -56.274 1.00 79.06 337 LYS A CA 1
ATOM 2592 C C . LYS A 1 337 ? 27.218 -3.693 -57.494 1.00 79.06 337 LYS A C 1
ATOM 2594 O O . LYS A 1 337 ? 26.834 -3.350 -58.614 1.00 79.06 337 LYS A O 1
ATOM 2599 N N . LYS A 1 338 ? 28.348 -4.374 -57.277 1.00 72.25 338 LYS A N 1
ATOM 2600 C CA . LYS A 1 338 ? 29.227 -4.856 -58.350 1.00 72.25 338 LYS A CA 1
ATOM 2601 C C . LYS A 1 338 ? 28.411 -5.686 -59.347 1.00 72.25 338 LYS A C 1
ATOM 2603 O O . LYS A 1 338 ? 27.509 -6.426 -58.953 1.00 72.25 338 LYS A O 1
ATOM 2608 N N . LEU A 1 339 ? 28.700 -5.521 -60.636 1.00 67.62 339 LEU A N 1
ATOM 2609 C CA . LEU A 1 339 ? 28.046 -6.270 -61.710 1.00 67.62 339 LEU A CA 1
ATOM 2610 C C . LEU A 1 339 ? 28.380 -7.764 -61.585 1.00 67.62 339 LEU A C 1
ATOM 2612 O O . LEU A 1 339 ? 29.402 -8.216 -62.092 1.00 67.62 339 LEU A O 1
ATOM 2616 N N . GLU A 1 340 ? 27.507 -8.517 -60.925 1.00 63.09 340 GLU A N 1
ATOM 2617 C CA . GLU A 1 340 ? 27.506 -9.978 -60.962 1.00 63.09 340 GLU A CA 1
ATOM 2618 C C . GLU A 1 340 ? 26.748 -10.464 -62.198 1.00 63.09 340 GLU A C 1
ATOM 2620 O O . GLU A 1 340 ? 25.734 -9.876 -62.586 1.00 63.09 340 GLU A O 1
ATOM 2625 N N . TRP A 1 341 ? 27.218 -11.553 -62.809 1.00 58.25 341 TRP A N 1
ATOM 2626 C CA . TRP A 1 341 ? 26.734 -12.051 -64.107 1.00 58.25 341 TRP A CA 1
ATOM 2627 C C . TRP A 1 341 ? 25.203 -12.245 -64.146 1.00 58.25 341 TRP A C 1
ATOM 2629 O O . TRP A 1 341 ? 24.543 -11.907 -65.127 1.00 58.25 341 TRP A O 1
ATOM 2639 N N . VAL A 1 342 ? 24.624 -12.674 -63.020 1.00 58.97 342 VAL A N 1
ATOM 2640 C CA . VAL A 1 342 ? 23.180 -12.892 -62.813 1.00 58.97 342 VAL A CA 1
ATOM 2641 C C . VAL A 1 342 ? 22.364 -11.585 -62.796 1.00 58.97 342 VAL A C 1
ATOM 2643 O O . VAL A 1 342 ? 21.205 -11.562 -63.208 1.00 58.97 342 VAL A O 1
ATOM 2646 N N . TYR A 1 343 ? 22.944 -10.469 -62.344 1.00 56.84 343 TYR A N 1
ATOM 2647 C CA . TYR A 1 343 ? 22.253 -9.174 -62.255 1.00 56.84 343 TYR A CA 1
ATOM 2648 C C . TYR A 1 343 ? 22.170 -8.447 -63.603 1.00 56.84 343 TYR A C 1
ATOM 2650 O O . TYR A 1 343 ? 21.253 -7.653 -63.819 1.00 56.84 343 TYR A O 1
ATOM 2658 N N . VAL A 1 344 ? 23.108 -8.716 -64.516 1.00 59.28 344 VAL A N 1
ATOM 2659 C CA . VAL A 1 344 ? 23.179 -8.034 -65.815 1.00 59.28 344 VAL A CA 1
ATOM 2660 C C . VAL A 1 344 ? 22.088 -8.517 -66.772 1.00 59.28 344 VAL A C 1
ATOM 2662 O O . VAL A 1 344 ? 21.446 -7.686 -67.410 1.00 59.28 344 VAL A O 1
ATOM 2665 N N . GLN A 1 345 ? 21.804 -9.824 -66.809 1.00 58.62 345 GLN A N 1
ATOM 2666 C CA . GLN A 1 345 ? 20.692 -10.384 -67.595 1.00 58.62 345 GLN A CA 1
ATOM 2667 C C . GLN A 1 345 ? 19.339 -9.772 -67.187 1.00 58.62 345 GLN A C 1
ATOM 2669 O O . GLN A 1 345 ? 18.519 -9.424 -68.037 1.00 58.62 345 GLN A O 1
ATOM 2674 N N . ARG A 1 346 ? 19.141 -9.550 -65.880 1.00 59.53 346 ARG A N 1
ATOM 2675 C CA . ARG A 1 346 ? 17.904 -8.990 -65.320 1.00 59.53 346 ARG A CA 1
ATOM 2676 C C . ARG A 1 346 ? 17.710 -7.502 -65.656 1.00 59.53 346 ARG A C 1
ATOM 2678 O O . ARG A 1 346 ? 16.579 -7.071 -65.843 1.00 59.53 346 ARG A O 1
ATOM 2685 N N . MET A 1 347 ? 18.791 -6.721 -65.783 1.00 60.91 347 MET A N 1
ATOM 2686 C CA . MET A 1 347 ? 18.732 -5.292 -66.155 1.00 60.91 347 MET A CA 1
ATOM 2687 C C . MET A 1 347 ? 18.297 -5.038 -67.604 1.00 60.91 347 MET A C 1
ATOM 2689 O O . MET A 1 347 ? 17.807 -3.950 -67.902 1.00 60.91 347 MET A O 1
ATOM 2693 N N . PHE A 1 348 ? 18.480 -6.008 -68.503 1.00 60.91 348 PHE A N 1
ATOM 2694 C CA . PHE A 1 348 ? 18.132 -5.876 -69.924 1.00 60.91 348 PHE A CA 1
ATOM 2695 C C . PHE A 1 348 ? 16.925 -6.731 -70.340 1.00 60.91 348 PHE A C 1
ATOM 2697 O O . PHE A 1 348 ? 16.673 -6.875 -71.531 1.00 60.91 348 PHE A O 1
ATOM 2704 N N . GLY A 1 349 ? 16.153 -7.249 -69.375 1.00 52.91 349 GLY A N 1
ATOM 2705 C CA . GLY A 1 349 ? 14.878 -7.928 -69.637 1.00 52.91 349 GLY A CA 1
ATOM 2706 C C . GLY A 1 349 ? 14.977 -9.413 -70.005 1.00 52.91 349 GLY A C 1
ATOM 2707 O O . GLY A 1 349 ? 13.995 -9.970 -70.484 1.00 52.91 349 GLY A O 1
ATOM 2708 N N . GLY A 1 350 ? 16.119 -10.072 -69.776 1.00 54.16 350 GLY A N 1
ATOM 2709 C CA . GLY A 1 350 ? 16.259 -11.516 -69.980 1.00 54.16 350 GLY A CA 1
ATOM 2710 C C . GLY A 1 350 ? 15.576 -12.304 -68.861 1.00 54.16 350 GLY A C 1
ATOM 2711 O O . GLY A 1 350 ? 16.149 -12.480 -67.785 1.00 54.16 350 GLY A O 1
ATOM 2712 N N . GLY A 1 351 ? 14.338 -12.738 -69.093 1.00 46.09 351 GLY A N 1
ATOM 2713 C CA . GLY A 1 351 ? 13.619 -13.665 -68.221 1.00 46.09 351 GLY A CA 1
ATOM 2714 C C . GLY A 1 351 ? 14.187 -15.086 -68.298 1.00 46.09 351 GLY A C 1
ATOM 2715 O O . GLY A 1 351 ? 14.541 -15.549 -69.374 1.00 46.09 351 GLY A O 1
ATOM 2716 N N . SER A 1 352 ? 14.277 -15.720 -67.124 1.00 45.91 352 SER A N 1
ATOM 2717 C CA . SER A 1 352 ? 14.414 -17.159 -66.831 1.00 45.91 352 SER A CA 1
ATOM 2718 C C . SER A 1 352 ? 15.147 -18.069 -67.830 1.00 45.91 352 SER A C 1
ATOM 2720 O O . SER A 1 352 ? 14.610 -18.423 -68.873 1.00 45.91 352 SER A O 1
ATOM 2722 N N . GLY A 1 353 ? 16.262 -18.639 -67.360 1.00 50.34 353 GLY A N 1
ATOM 2723 C CA . GLY A 1 353 ? 16.499 -20.069 -67.568 1.00 50.34 353 GLY A CA 1
ATOM 2724 C C . GLY A 1 353 ? 17.465 -20.473 -68.674 1.00 50.34 353 GLY A C 1
ATOM 2725 O O . GLY A 1 353 ? 17.194 -21.454 -69.334 1.00 50.34 353 GLY A O 1
ATOM 2726 N N . GLU A 1 354 ? 18.576 -19.762 -68.867 1.00 50.06 354 GLU A N 1
ATOM 2727 C CA . GLU A 1 354 ? 19.865 -20.313 -69.329 1.00 50.06 354 GLU A CA 1
ATOM 2728 C C . GLU A 1 354 ? 20.912 -19.182 -69.319 1.00 50.06 354 GLU A C 1
ATOM 2730 O O . GLU A 1 354 ? 20.616 -18.023 -69.630 1.00 50.06 354 GLU A O 1
ATOM 2735 N N . ILE A 1 355 ? 22.151 -19.478 -68.918 1.00 50.69 355 ILE A N 1
ATOM 2736 C CA . ILE A 1 355 ? 23.262 -18.509 -68.864 1.00 50.69 355 ILE A CA 1
ATOM 2737 C C . ILE A 1 355 ? 23.750 -18.250 -70.306 1.00 50.69 355 ILE A C 1
ATOM 2739 O O . ILE A 1 355 ? 24.826 -18.680 -70.716 1.00 50.69 355 ILE A O 1
ATOM 2743 N N . ALA A 1 356 ? 22.936 -17.576 -71.123 1.00 55.06 356 ALA A N 1
ATOM 2744 C CA . ALA A 1 356 ? 23.307 -17.190 -72.481 1.00 55.06 356 ALA A CA 1
ATOM 2745 C C . ALA A 1 356 ? 24.408 -16.119 -72.430 1.00 55.06 356 ALA A C 1
ATOM 2747 O O . ALA A 1 356 ? 24.194 -15.032 -71.883 1.00 55.06 356 ALA A O 1
ATOM 2748 N N . ARG A 1 357 ? 25.605 -16.424 -72.965 1.00 59.75 357 ARG A N 1
ATOM 2749 C CA . ARG A 1 357 ? 26.747 -15.490 -73.008 1.00 59.75 357 ARG A CA 1
ATOM 2750 C C . ARG A 1 357 ? 26.326 -14.192 -73.701 1.00 59.75 357 ARG A C 1
ATOM 2752 O O . ARG A 1 357 ? 26.076 -14.193 -74.902 1.00 59.75 357 ARG A O 1
ATOM 2759 N N . MET A 1 358 ? 26.275 -13.095 -72.941 1.00 60.91 358 MET A N 1
ATOM 2760 C CA . MET A 1 358 ? 25.937 -11.768 -73.464 1.00 60.91 358 MET A CA 1
ATOM 2761 C C . MET A 1 358 ? 26.806 -11.390 -74.664 1.00 60.91 358 MET A C 1
ATOM 2763 O O . MET A 1 358 ? 28.014 -11.651 -74.694 1.00 60.91 358 MET A O 1
ATOM 2767 N N . SER A 1 359 ? 26.216 -10.667 -75.612 1.00 67.81 359 SER A N 1
ATOM 2768 C CA . SER A 1 359 ? 26.979 -10.059 -76.694 1.00 67.81 359 SER A CA 1
ATOM 2769 C C . SER A 1 359 ? 27.956 -9.009 -76.142 1.00 67.81 359 SER A C 1
ATOM 2771 O O . SER A 1 359 ? 27.700 -8.323 -75.144 1.00 67.81 359 SER A O 1
ATOM 2773 N N . ARG A 1 360 ? 29.081 -8.797 -76.839 1.00 72.56 360 ARG A N 1
ATOM 2774 C CA . ARG A 1 360 ? 30.055 -7.741 -76.486 1.00 72.56 360 ARG A CA 1
ATOM 2775 C C . ARG A 1 360 ? 29.399 -6.355 -76.349 1.00 72.56 360 ARG A C 1
ATOM 2777 O O . ARG A 1 360 ? 29.858 -5.528 -75.561 1.00 72.56 360 ARG A O 1
ATOM 2784 N N . LYS A 1 361 ? 28.321 -6.098 -77.102 1.00 74.38 361 LYS A N 1
ATOM 2785 C CA . LYS A 1 361 ? 27.576 -4.830 -77.103 1.00 74.38 361 LYS A CA 1
ATOM 2786 C C . LYS A 1 361 ? 26.811 -4.612 -75.795 1.00 74.38 361 LYS A C 1
ATOM 2788 O O . LYS A 1 361 ? 26.842 -3.508 -75.251 1.00 74.38 361 LYS A O 1
ATOM 2793 N N . GLU A 1 362 ? 26.177 -5.650 -75.261 1.00 71.38 362 GLU A N 1
ATOM 2794 C CA . GLU A 1 362 ? 25.432 -5.568 -74.003 1.00 71.38 362 GLU A CA 1
ATOM 2795 C C . GLU A 1 362 ? 26.374 -5.461 -72.800 1.00 71.38 362 GLU A C 1
ATOM 2797 O O . GLU A 1 362 ? 26.124 -4.658 -71.903 1.00 71.38 362 GLU A O 1
ATOM 2802 N N . LEU A 1 363 ? 27.514 -6.168 -72.818 1.00 72.44 363 LEU A N 1
ATOM 2803 C CA . LEU A 1 363 ? 28.544 -6.036 -71.780 1.00 72.44 363 LEU A CA 1
ATOM 2804 C C . LEU A 1 363 ? 29.088 -4.601 -71.720 1.00 72.44 363 LEU A C 1
ATOM 2806 O O . LEU A 1 363 ? 29.248 -4.025 -70.642 1.00 72.44 363 LEU A O 1
ATOM 2810 N N . LYS A 1 364 ? 29.313 -3.984 -72.887 1.00 80.62 364 LYS A N 1
ATOM 2811 C CA . LYS A 1 364 ? 29.726 -2.578 -72.993 1.00 80.62 364 LYS A CA 1
ATOM 2812 C C . LYS A 1 364 ? 28.664 -1.629 -72.422 1.00 80.62 364 LYS A C 1
ATOM 2814 O O . LYS A 1 364 ? 29.018 -0.669 -71.739 1.00 80.62 364 LYS A O 1
ATOM 2819 N N . LYS A 1 365 ? 27.373 -1.901 -72.654 1.00 79.50 365 LYS A N 1
ATOM 2820 C CA . LYS A 1 365 ? 26.250 -1.109 -72.119 1.00 79.50 365 LYS A CA 1
ATOM 2821 C C . LYS A 1 365 ? 26.111 -1.261 -70.598 1.00 79.50 365 LYS A C 1
ATOM 2823 O O . LYS A 1 365 ? 25.971 -0.252 -69.912 1.00 79.50 365 LYS A O 1
ATOM 2828 N N . ALA A 1 366 ? 26.227 -2.481 -70.072 1.00 77.69 366 ALA A N 1
ATOM 2829 C CA . ALA A 1 366 ? 26.211 -2.778 -68.638 1.00 77.69 366 ALA A CA 1
ATOM 2830 C C . ALA A 1 366 ? 27.363 -2.090 -67.896 1.00 77.69 366 ALA A C 1
ATOM 2832 O O . ALA A 1 366 ? 27.146 -1.417 -66.890 1.00 77.69 366 ALA A O 1
ATOM 2833 N N . LYS A 1 367 ? 28.584 -2.193 -68.441 1.00 81.38 367 LYS A N 1
ATOM 2834 C CA . LYS A 1 367 ? 29.774 -1.534 -67.891 1.00 81.38 367 LYS A CA 1
ATOM 2835 C C . LYS A 1 367 ? 29.627 -0.011 -67.905 1.00 81.38 367 LYS A C 1
ATOM 2837 O O . LYS A 1 367 ? 29.921 0.632 -66.906 1.00 81.38 367 LYS A O 1
ATOM 2842 N N . LYS A 1 368 ? 29.100 0.562 -68.995 1.00 85.44 368 LYS A N 1
ATOM 2843 C CA . LYS A 1 368 ? 28.793 2.000 -69.079 1.00 85.44 368 LYS A CA 1
ATOM 2844 C C . LYS A 1 368 ? 27.766 2.430 -68.021 1.00 85.44 368 LYS A C 1
ATOM 2846 O O . LYS A 1 368 ? 27.960 3.458 -67.384 1.00 85.44 368 LYS A O 1
ATOM 2851 N N . TYR A 1 369 ? 26.703 1.649 -67.816 1.00 82.44 369 TYR A N 1
ATOM 2852 C CA . TYR A 1 369 ? 25.680 1.929 -66.805 1.00 82.44 369 TYR A CA 1
ATOM 2853 C C . TYR A 1 369 ? 26.239 1.864 -65.377 1.00 82.44 369 TYR A C 1
ATOM 2855 O O . TYR A 1 369 ? 26.023 2.786 -64.598 1.00 82.44 369 TYR A O 1
ATOM 2863 N N . TYR A 1 370 ? 27.001 0.820 -65.040 1.00 82.88 370 TYR A N 1
ATOM 2864 C CA . TYR A 1 370 ? 27.630 0.691 -63.723 1.00 82.88 370 TYR A CA 1
ATOM 2865 C C . TYR A 1 370 ? 28.641 1.805 -63.445 1.00 82.88 370 TYR A C 1
ATOM 2867 O O . TYR A 1 370 ? 28.608 2.388 -62.366 1.00 82.88 370 TYR A O 1
ATOM 2875 N N . ASN A 1 371 ? 29.475 2.165 -64.425 1.00 85.19 371 ASN A N 1
ATOM 2876 C CA . ASN A 1 371 ? 30.401 3.289 -64.282 1.00 85.19 371 ASN A CA 1
ATOM 2877 C C . ASN A 1 371 ? 29.648 4.603 -64.015 1.00 85.19 371 ASN A C 1
ATOM 2879 O O . ASN A 1 371 ? 30.018 5.336 -63.107 1.00 85.19 371 ASN A O 1
ATOM 2883 N N . ALA A 1 372 ? 28.533 4.856 -64.709 1.00 86.62 372 ALA A N 1
ATOM 2884 C CA . ALA A 1 372 ? 27.696 6.029 -64.442 1.00 86.62 372 ALA A CA 1
ATOM 2885 C C . ALA A 1 372 ? 27.064 6.013 -63.031 1.00 86.62 372 ALA A C 1
ATOM 2887 O O . ALA A 1 372 ? 26.884 7.067 -62.420 1.00 86.62 372 ALA A O 1
ATOM 2888 N N . GLN A 1 373 ? 26.732 4.831 -62.495 1.00 84.56 373 GLN A N 1
ATOM 2889 C CA . GLN A 1 373 ? 26.252 4.676 -61.115 1.00 84.56 373 GLN A CA 1
ATOM 2890 C C . GLN A 1 373 ? 27.364 4.920 -60.087 1.00 84.56 373 GLN A C 1
ATOM 2892 O O . GLN A 1 373 ? 27.102 5.549 -59.065 1.00 84.56 373 GLN A O 1
ATOM 2897 N N . ILE A 1 374 ? 28.593 4.468 -60.360 1.00 87.44 374 ILE A N 1
ATOM 2898 C CA . ILE A 1 374 ? 29.774 4.751 -59.530 1.00 87.44 374 ILE A CA 1
ATOM 2899 C C . ILE A 1 374 ? 30.051 6.254 -59.503 1.00 87.44 374 ILE A C 1
ATOM 2901 O O . ILE A 1 374 ? 30.112 6.829 -58.424 1.00 87.44 374 ILE A O 1
ATOM 2905 N N . GLU A 1 375 ? 30.089 6.915 -60.661 1.00 88.12 375 GLU A N 1
ATOM 2906 C CA . GLU A 1 375 ? 30.287 8.368 -60.736 1.00 88.12 375 GLU A CA 1
ATOM 2907 C C . GLU A 1 375 ? 29.184 9.142 -59.992 1.00 88.12 375 GLU A C 1
ATOM 2909 O O . GLU A 1 375 ? 29.444 10.158 -59.347 1.00 88.12 375 GLU A O 1
ATOM 2914 N N . ARG A 1 376 ? 27.926 8.677 -60.062 1.00 88.06 376 ARG A N 1
ATOM 2915 C CA . ARG A 1 376 ? 26.826 9.263 -59.281 1.00 88.06 376 ARG A CA 1
ATOM 2916 C C . ARG A 1 376 ? 27.036 9.057 -57.782 1.00 88.06 376 ARG A C 1
ATOM 2918 O O . ARG A 1 376 ? 26.882 10.013 -57.029 1.00 88.06 376 ARG A O 1
ATOM 2925 N N . TYR A 1 377 ? 27.395 7.847 -57.363 1.00 89.31 377 TYR A N 1
ATOM 2926 C CA . TYR A 1 377 ? 27.686 7.527 -55.969 1.00 89.31 377 TYR A CA 1
ATOM 2927 C C . TYR A 1 377 ? 28.843 8.363 -55.419 1.00 89.31 377 TYR A C 1
ATOM 2929 O O . TYR A 1 377 ? 28.731 8.879 -54.312 1.00 89.31 377 TYR A O 1
ATOM 2937 N N . GLU A 1 378 ? 29.917 8.553 -56.183 1.00 88.75 378 GLU A N 1
ATOM 2938 C CA . GLU A 1 378 ? 31.054 9.392 -55.794 1.00 88.75 378 GLU A CA 1
ATOM 2939 C C . GLU A 1 378 ? 30.630 10.854 -55.615 1.00 88.75 378 GLU A C 1
ATOM 2941 O O . GLU A 1 378 ? 30.898 11.449 -54.570 1.00 88.75 378 GLU A O 1
ATOM 2946 N N . ARG A 1 379 ? 29.876 11.419 -56.571 1.00 90.75 379 ARG A N 1
ATOM 2947 C CA . ARG A 1 379 ? 29.330 12.784 -56.450 1.00 90.75 379 ARG A CA 1
ATOM 2948 C C . ARG A 1 379 ? 28.408 12.940 -55.241 1.00 90.75 379 ARG A C 1
ATOM 2950 O O . ARG A 1 379 ? 28.527 13.917 -54.501 1.00 90.75 379 ARG A O 1
ATOM 2957 N N . ASP A 1 380 ? 27.491 11.999 -55.041 1.00 89.38 380 ASP A N 1
ATOM 2958 C CA . ASP A 1 380 ? 26.551 12.030 -53.919 1.00 89.38 380 ASP A CA 1
ATOM 2959 C C . ASP A 1 380 ? 27.284 11.818 -52.579 1.00 89.38 380 ASP A C 1
ATOM 2961 O O . ASP A 1 380 ? 26.901 12.416 -51.576 1.00 89.38 380 ASP A O 1
ATOM 2965 N N . SER A 1 381 ? 28.380 11.048 -52.559 1.00 89.75 381 SER A N 1
ATOM 2966 C CA . SER A 1 381 ? 29.229 10.837 -51.374 1.00 89.75 381 SER A CA 1
ATOM 2967 C C . SER A 1 381 ? 29.975 12.104 -50.963 1.00 89.75 381 SER A C 1
ATOM 2969 O O . SER A 1 381 ? 30.013 12.427 -49.779 1.00 89.75 381 SER A O 1
ATOM 2971 N N . VAL A 1 382 ? 30.500 12.874 -51.922 1.00 89.94 382 VAL A N 1
ATOM 2972 C CA . VAL A 1 382 ? 31.117 14.183 -51.639 1.00 89.94 382 VAL A CA 1
ATOM 2973 C C . VAL A 1 382 ? 30.084 15.163 -51.076 1.00 89.94 382 VAL A C 1
ATOM 2975 O O . VAL A 1 382 ? 30.342 15.825 -50.070 1.00 89.94 382 VAL A O 1
ATOM 2978 N N . LYS A 1 383 ? 28.881 15.217 -51.668 1.00 90.19 383 LYS A N 1
ATOM 2979 C CA . LYS A 1 383 ? 27.771 16.027 -51.134 1.00 90.19 383 LYS A CA 1
ATOM 2980 C C . LYS A 1 383 ? 27.371 15.590 -49.724 1.00 90.19 383 LYS A C 1
ATOM 2982 O O . LYS A 1 383 ? 27.106 16.441 -48.880 1.00 90.19 383 LYS A O 1
ATOM 2987 N N . PHE A 1 384 ? 27.339 14.285 -49.460 1.00 91.94 384 PHE A N 1
ATOM 2988 C CA . PHE A 1 384 ? 27.037 13.745 -48.137 1.00 91.94 384 PHE A CA 1
ATOM 2989 C C . PHE A 1 384 ? 28.052 14.198 -47.088 1.00 91.94 384 PHE A C 1
ATOM 2991 O O . PHE A 1 384 ? 27.627 14.632 -46.027 1.00 91.94 384 PHE A O 1
ATOM 2998 N N . ILE A 1 385 ? 29.357 14.175 -47.383 1.00 88.44 385 ILE A N 1
ATOM 2999 C CA . ILE A 1 385 ? 30.395 14.640 -46.445 1.00 88.44 385 ILE A CA 1
ATOM 3000 C C . ILE A 1 385 ? 30.152 16.104 -46.044 1.00 88.44 385 ILE A C 1
ATOM 3002 O O . ILE A 1 385 ? 30.126 16.425 -44.858 1.00 88.44 385 ILE A O 1
ATOM 3006 N N . GLN A 1 386 ? 29.868 16.981 -47.012 1.00 90.31 386 GLN A N 1
ATOM 3007 C CA . GLN A 1 386 ? 29.574 18.396 -46.743 1.00 90.31 386 GLN A CA 1
ATOM 3008 C C . GLN A 1 386 ? 28.297 18.590 -45.908 1.00 90.31 386 GLN A C 1
ATOM 3010 O O . GLN A 1 386 ? 28.221 19.475 -45.048 1.00 90.31 386 GLN A O 1
ATOM 3015 N N . LEU A 1 387 ? 27.270 17.779 -46.173 1.00 89.56 387 LEU A N 1
ATOM 3016 C CA . LEU A 1 387 ? 26.025 17.792 -45.409 1.00 89.56 387 LEU A CA 1
ATOM 3017 C C . LEU A 1 387 ? 26.215 17.224 -43.996 1.00 89.56 387 LEU A C 1
ATOM 3019 O O . LEU A 1 387 ? 25.622 17.761 -43.065 1.00 89.56 387 LEU A O 1
ATOM 3023 N N . ASP A 1 388 ? 27.052 16.200 -43.821 1.00 90.44 388 ASP A N 1
ATOM 3024 C CA . ASP A 1 388 ? 27.383 15.595 -42.525 1.00 90.44 388 ASP A CA 1
ATOM 3025 C C . ASP A 1 388 ? 28.161 16.577 -41.641 1.00 90.44 388 ASP A C 1
ATOM 3027 O O . ASP A 1 388 ? 27.816 16.778 -40.479 1.00 90.44 388 ASP A O 1
ATOM 3031 N N . GLU A 1 389 ? 29.135 17.299 -42.198 1.00 88.94 389 GLU A N 1
ATOM 3032 C CA . GLU A 1 389 ? 29.849 18.365 -41.482 1.00 88.94 389 GLU A CA 1
ATOM 3033 C C . GLU A 1 389 ? 28.920 19.510 -41.054 1.00 88.94 389 GLU A C 1
ATOM 3035 O O . GLU A 1 389 ? 29.034 20.049 -39.947 1.00 88.94 389 GLU A O 1
ATOM 3040 N N . ARG A 1 390 ? 27.971 19.901 -41.917 1.00 89.38 390 ARG A N 1
ATOM 3041 C CA . ARG A 1 390 ? 26.939 20.888 -41.565 1.00 89.38 390 ARG A CA 1
ATOM 3042 C C . ARG A 1 390 ? 26.015 20.351 -40.471 1.00 89.38 390 ARG A C 1
ATOM 3044 O O . ARG A 1 390 ? 25.709 21.082 -39.533 1.00 89.38 390 ARG A O 1
ATOM 3051 N N . TYR A 1 391 ? 25.599 19.092 -40.573 1.00 91.06 391 TYR A N 1
ATOM 3052 C CA . TYR A 1 391 ? 24.769 18.427 -39.576 1.00 91.06 391 TYR A CA 1
ATOM 3053 C C . TYR A 1 391 ? 25.456 18.399 -38.208 1.00 91.06 391 TYR A C 1
ATOM 3055 O O . TYR A 1 391 ? 24.858 18.849 -37.237 1.00 91.06 391 TYR A O 1
ATOM 3063 N N . ARG A 1 392 ? 26.732 18.000 -38.129 1.00 88.12 392 ARG A N 1
ATOM 3064 C CA . ARG A 1 392 ? 27.505 17.997 -36.873 1.00 88.12 392 ARG A CA 1
ATOM 3065 C C . ARG A 1 392 ? 27.584 19.380 -36.225 1.00 88.12 392 ARG A C 1
ATOM 3067 O O . ARG A 1 392 ? 27.371 19.495 -35.021 1.00 88.12 392 ARG A O 1
ATOM 3074 N N . ARG A 1 393 ? 27.812 20.440 -37.012 1.00 87.75 393 ARG A N 1
ATOM 3075 C CA . ARG A 1 393 ? 27.781 21.829 -36.507 1.00 87.75 393 ARG A CA 1
ATOM 3076 C C . ARG A 1 393 ? 26.402 22.224 -35.984 1.00 87.75 393 ARG A C 1
ATOM 3078 O O . ARG A 1 393 ? 26.301 22.831 -34.922 1.00 87.75 393 ARG A O 1
ATOM 3085 N N . ASN A 1 394 ? 25.343 21.850 -36.697 1.00 87.81 394 ASN A N 1
ATOM 3086 C CA . ASN A 1 394 ? 23.975 22.114 -36.259 1.00 87.81 394 ASN A CA 1
ATOM 3087 C C . ASN A 1 394 ? 23.625 21.336 -34.979 1.00 87.81 394 ASN A C 1
ATOM 3089 O O . ASN A 1 394 ? 22.937 21.881 -34.123 1.00 87.81 394 ASN A O 1
ATOM 3093 N N . VAL A 1 395 ? 24.114 20.100 -34.819 1.00 88.31 395 VAL A N 1
ATOM 3094 C CA . VAL A 1 395 ? 23.951 19.297 -33.593 1.00 88.31 395 VAL A CA 1
ATOM 3095 C C . VAL A 1 395 ? 24.661 19.960 -32.414 1.00 88.31 395 VAL A C 1
ATOM 3097 O O . VAL A 1 395 ? 24.075 20.092 -31.347 1.00 88.31 395 VAL A O 1
ATOM 3100 N N . GLN A 1 396 ? 25.881 20.465 -32.608 1.00 85.19 396 GLN A N 1
ATOM 3101 C CA . GLN A 1 396 ? 26.579 21.224 -31.567 1.00 85.19 396 GLN A CA 1
ATOM 3102 C C . GLN A 1 396 ? 25.824 22.512 -31.191 1.00 85.19 396 GLN A C 1
ATOM 3104 O O . GLN A 1 396 ? 25.699 22.845 -30.013 1.00 85.19 396 GLN A O 1
ATOM 3109 N N . GLY A 1 397 ? 25.265 23.217 -32.181 1.00 84.56 397 GLY A N 1
ATOM 3110 C CA . GLY A 1 397 ? 24.384 24.365 -31.948 1.00 84.56 397 GLY A CA 1
ATOM 3111 C C . GLY A 1 397 ? 23.109 24.000 -31.178 1.00 84.56 397 GLY A C 1
ATOM 3112 O O . GLY A 1 397 ? 22.687 24.755 -30.305 1.00 84.56 397 GLY A O 1
ATOM 3113 N N . PHE A 1 398 ? 22.531 22.829 -31.455 1.00 87.69 398 PHE A N 1
ATOM 3114 C CA . PHE A 1 398 ? 21.378 22.284 -30.738 1.00 87.69 398 PHE A CA 1
ATOM 3115 C C . PHE A 1 398 ? 21.701 21.955 -29.273 1.00 87.69 398 PHE A C 1
ATOM 3117 O O . PHE A 1 398 ? 20.926 22.327 -28.395 1.00 87.69 398 PHE A O 1
ATOM 3124 N N . GLU A 1 399 ? 22.853 21.347 -28.977 1.00 83.50 399 GLU A N 1
ATOM 3125 C CA . GLU A 1 399 ? 23.264 21.084 -27.587 1.00 83.50 399 GLU A CA 1
ATOM 3126 C C . GLU A 1 399 ? 23.475 22.382 -26.795 1.00 83.50 399 GLU A C 1
ATOM 3128 O O . GLU A 1 399 ? 22.994 22.516 -25.669 1.00 83.50 399 GLU A O 1
ATOM 3133 N N . ASN A 1 400 ? 24.079 23.401 -27.412 1.00 85.25 400 ASN A N 1
ATOM 3134 C CA . ASN A 1 400 ? 24.192 24.724 -26.793 1.00 85.25 400 ASN A CA 1
ATOM 3135 C C . ASN A 1 400 ? 22.817 25.379 -26.571 1.00 85.25 400 ASN A C 1
ATOM 3137 O O . ASN A 1 400 ? 22.592 26.037 -25.553 1.00 85.25 400 ASN A O 1
ATOM 3141 N N . ALA A 1 401 ? 21.879 25.191 -27.505 1.00 81.06 401 ALA A N 1
ATOM 3142 C CA . ALA A 1 401 ? 20.510 25.673 -27.363 1.00 81.06 401 ALA A CA 1
ATOM 3143 C C . ALA A 1 401 ? 19.755 24.952 -26.233 1.00 81.06 401 ALA A C 1
ATOM 3145 O O . ALA A 1 401 ? 19.008 25.608 -25.515 1.00 81.06 401 ALA A O 1
ATOM 3146 N N . LYS A 1 402 ? 19.992 23.650 -26.010 1.00 84.75 402 LYS A N 1
ATOM 3147 C CA . LYS A 1 402 ? 19.446 22.904 -24.861 1.00 84.75 402 LYS A CA 1
ATOM 3148 C C . LYS A 1 402 ? 19.936 23.449 -23.525 1.00 84.75 402 LYS A C 1
ATOM 3150 O O . LYS A 1 402 ? 19.135 23.598 -22.609 1.00 84.75 402 LYS A O 1
ATOM 3155 N N . ILE A 1 403 ? 21.225 23.769 -23.417 1.00 80.44 403 ILE A N 1
ATOM 3156 C CA . ILE A 1 403 ? 21.796 24.341 -22.187 1.00 80.44 403 ILE A CA 1
ATOM 3157 C C . ILE A 1 403 ? 21.146 25.695 -21.878 1.00 80.44 403 ILE A C 1
ATOM 3159 O O . ILE A 1 403 ? 20.729 25.938 -20.747 1.00 80.44 403 ILE A O 1
ATOM 3163 N N . ARG A 1 404 ? 21.004 26.558 -22.893 1.00 80.12 404 ARG A N 1
ATOM 3164 C CA . ARG A 1 404 ? 20.316 27.850 -22.749 1.00 80.12 404 ARG A CA 1
ATOM 3165 C C . ARG A 1 404 ? 18.842 27.681 -22.388 1.00 80.12 404 ARG A C 1
ATOM 3167 O O . ARG A 1 404 ? 18.389 28.315 -21.447 1.00 80.12 404 ARG A O 1
ATOM 3174 N N . TYR A 1 405 ? 18.134 26.784 -23.076 1.00 78.81 405 TYR A N 1
ATOM 3175 C CA . TYR A 1 405 ? 16.741 26.455 -22.777 1.00 78.81 405 TYR A CA 1
ATOM 3176 C C . TYR A 1 405 ? 16.565 26.013 -21.321 1.00 78.81 405 TYR A C 1
ATOM 3178 O O . TYR A 1 405 ? 15.683 26.521 -20.645 1.00 78.81 405 TYR A O 1
ATOM 3186 N N . ALA A 1 406 ? 17.426 25.128 -20.810 1.00 73.31 406 ALA A N 1
ATOM 3187 C CA . ALA A 1 406 ? 17.350 24.667 -19.425 1.00 73.31 406 ALA A CA 1
ATOM 3188 C C . ALA A 1 406 ? 17.550 25.808 -18.409 1.00 73.31 406 ALA A C 1
ATOM 3190 O O . ALA A 1 406 ? 16.862 25.852 -17.390 1.00 73.31 406 ALA A O 1
ATOM 3191 N N . ALA A 1 407 ? 18.462 26.746 -18.686 1.00 76.50 407 ALA A N 1
ATOM 3192 C CA . ALA A 1 407 ? 18.673 27.919 -17.841 1.00 76.50 407 ALA A CA 1
ATOM 3193 C C . ALA A 1 407 ? 17.471 28.881 -17.878 1.00 76.50 407 ALA A C 1
ATOM 3195 O O . ALA A 1 407 ? 16.970 29.274 -16.825 1.00 76.50 407 ALA A O 1
ATOM 3196 N N . ASP A 1 408 ? 16.979 29.206 -19.076 1.00 75.56 408 ASP A N 1
ATOM 3197 C CA . ASP A 1 408 ? 15.831 30.096 -19.275 1.00 75.56 408 ASP A CA 1
ATOM 3198 C C . ASP A 1 408 ? 14.548 29.493 -18.669 1.00 75.56 408 ASP A C 1
ATOM 3200 O O . ASP A 1 408 ? 13.780 30.194 -18.009 1.00 75.56 408 ASP A O 1
ATOM 3204 N N . HIS A 1 409 ? 14.345 28.179 -18.822 1.00 73.12 409 HIS A N 1
ATOM 3205 C CA . HIS A 1 409 ? 13.223 27.440 -18.239 1.00 73.12 409 HIS A CA 1
ATOM 3206 C C . HIS A 1 409 ? 13.261 27.466 -16.711 1.00 73.12 409 HIS A C 1
ATOM 3208 O O . HIS A 1 409 ? 12.248 27.746 -16.079 1.00 73.12 409 HIS A O 1
ATOM 3214 N N . ARG A 1 410 ? 14.435 27.256 -16.106 1.00 74.00 410 ARG A N 1
ATOM 3215 C CA . ARG A 1 410 ? 14.593 27.309 -14.647 1.00 74.00 410 ARG A CA 1
ATOM 3216 C C . ARG A 1 410 ? 14.297 28.701 -14.084 1.00 74.00 410 ARG A C 1
ATOM 3218 O O . ARG A 1 410 ? 13.677 28.816 -13.032 1.00 74.00 410 ARG A O 1
ATOM 3225 N N . THR A 1 411 ? 14.720 29.762 -14.775 1.00 72.00 411 THR A N 1
ATOM 3226 C CA . THR A 1 411 ? 14.366 31.139 -14.394 1.00 72.00 411 THR A CA 1
ATOM 3227 C C . THR A 1 411 ? 12.854 31.360 -14.486 1.00 72.00 411 THR A C 1
ATOM 3229 O O . THR A 1 411 ? 12.261 31.885 -13.547 1.00 72.00 411 THR A O 1
ATOM 3232 N N . TRP A 1 412 ? 12.222 30.901 -15.570 1.00 71.56 412 TRP A N 1
ATOM 3233 C CA . TRP A 1 412 ? 10.769 30.973 -15.756 1.00 71.56 412 TRP A CA 1
ATOM 3234 C C . TRP A 1 412 ? 9.992 30.213 -14.664 1.00 71.56 412 TRP A C 1
ATOM 3236 O O . TRP A 1 412 ? 9.028 30.749 -14.115 1.00 71.56 412 TRP A O 1
ATOM 3246 N N . GLU A 1 413 ? 10.433 29.006 -14.293 1.00 64.94 413 GLU A N 1
ATOM 3247 C CA . GLU A 1 413 ? 9.833 28.207 -13.215 1.00 64.94 413 GLU A CA 1
ATOM 3248 C C . GLU A 1 413 ? 9.943 28.903 -11.858 1.00 64.94 413 GLU A C 1
ATOM 3250 O O . GLU A 1 413 ? 8.960 28.973 -11.122 1.00 64.94 413 GLU A O 1
ATOM 3255 N N . ASN A 1 414 ? 11.113 29.463 -11.538 1.00 70.50 414 ASN A N 1
ATOM 3256 C CA . ASN A 1 414 ? 11.319 30.193 -10.289 1.00 70.50 414 ASN A CA 1
ATOM 3257 C C . ASN A 1 414 ? 10.408 31.430 -10.204 1.00 70.50 414 ASN A C 1
ATOM 3259 O O . ASN A 1 414 ? 9.774 31.654 -9.174 1.00 70.50 414 ASN A O 1
ATOM 3263 N N . GLU A 1 415 ? 10.290 32.211 -11.285 1.00 65.94 415 GLU A N 1
ATOM 3264 C CA . GLU A 1 415 ? 9.381 33.366 -11.339 1.00 65.94 415 GLU A CA 1
ATOM 3265 C C . GLU A 1 415 ? 7.910 32.955 -11.168 1.00 65.94 415 GLU A C 1
ATOM 3267 O O . GLU A 1 415 ? 7.153 33.612 -10.442 1.00 65.94 415 GLU A O 1
ATOM 3272 N N . LEU A 1 416 ? 7.496 31.858 -11.816 1.00 58.62 416 LEU A N 1
ATOM 3273 C CA . LEU A 1 416 ? 6.154 31.298 -11.670 1.00 58.62 416 LEU A CA 1
ATOM 3274 C C . LEU A 1 416 ? 5.894 30.865 -10.223 1.00 58.62 416 LEU A C 1
ATOM 3276 O O . LEU A 1 416 ? 4.853 31.209 -9.661 1.00 58.62 416 LEU A O 1
ATOM 3280 N N . GLN A 1 417 ? 6.847 30.160 -9.616 1.00 59.56 417 GLN A N 1
ATOM 3281 C CA . GLN A 1 417 ? 6.756 29.665 -8.249 1.00 59.56 417 GLN A CA 1
ATOM 3282 C C . GLN A 1 417 ? 6.630 30.814 -7.242 1.00 59.56 417 GLN A C 1
ATOM 3284 O O . GLN A 1 417 ? 5.688 30.831 -6.452 1.00 59.56 417 GLN A O 1
ATOM 3289 N N . THR A 1 418 ? 7.481 31.842 -7.337 1.00 61.56 418 THR A N 1
ATOM 3290 C CA . THR A 1 418 ? 7.386 33.043 -6.488 1.00 61.56 418 THR A CA 1
ATOM 3291 C C . THR A 1 418 ? 6.030 33.741 -6.636 1.00 61.56 418 THR A C 1
ATOM 3293 O O . THR A 1 418 ? 5.453 34.222 -5.658 1.00 61.56 418 THR A O 1
ATOM 3296 N N . ARG A 1 419 ? 5.466 33.785 -7.851 1.00 58.72 419 ARG A N 1
ATOM 3297 C CA . ARG A 1 419 ? 4.133 34.360 -8.077 1.00 58.72 419 ARG A CA 1
ATOM 3298 C C . ARG A 1 419 ? 3.026 33.511 -7.453 1.00 58.72 419 ARG A C 1
ATOM 3300 O O . ARG A 1 419 ? 2.101 34.075 -6.867 1.00 58.72 419 ARG A O 1
ATOM 3307 N N . LEU A 1 420 ? 3.099 32.187 -7.575 1.00 53.72 420 LEU A N 1
ATOM 3308 C CA . LEU A 1 420 ? 2.149 31.267 -6.945 1.00 53.72 420 LEU A CA 1
ATOM 3309 C C . LEU A 1 420 ? 2.198 31.382 -5.420 1.00 53.72 420 LEU A C 1
ATOM 3311 O O . LEU A 1 420 ? 1.146 31.440 -4.784 1.00 53.72 420 LEU A O 1
ATOM 3315 N N . GLU A 1 421 ? 3.389 31.502 -4.840 1.00 57.12 421 GLU A N 1
ATOM 3316 C CA . GLU A 1 421 ? 3.589 31.732 -3.408 1.00 57.12 421 GLU A CA 1
ATOM 3317 C C . GLU A 1 421 ? 2.982 33.068 -2.963 1.00 57.12 421 GLU A C 1
ATOM 3319 O O . GLU A 1 421 ? 2.218 33.096 -1.999 1.00 57.12 421 GLU A O 1
ATOM 3324 N N . ALA A 1 422 ? 3.213 34.158 -3.704 1.00 54.75 422 ALA A N 1
ATOM 3325 C CA . ALA A 1 422 ? 2.623 35.465 -3.407 1.00 54.75 422 ALA A CA 1
ATOM 3326 C C . ALA A 1 422 ? 1.083 35.459 -3.498 1.00 54.75 422 ALA A C 1
ATOM 3328 O O . ALA A 1 422 ? 0.405 36.036 -2.642 1.00 54.75 422 ALA A O 1
ATOM 3329 N N . ILE A 1 423 ? 0.512 34.781 -4.503 1.00 52.09 423 ILE A N 1
ATOM 3330 C CA . ILE A 1 423 ? -0.944 34.601 -4.642 1.00 52.09 423 ILE A CA 1
ATOM 3331 C C . ILE A 1 423 ? -1.492 33.775 -3.474 1.00 52.09 423 ILE A C 1
ATOM 3333 O O . ILE A 1 423 ? -2.496 34.155 -2.873 1.00 52.09 423 ILE A O 1
ATOM 3337 N N . THR A 1 424 ? -0.826 32.674 -3.129 1.00 52.03 424 THR A N 1
ATOM 3338 C CA . THR A 1 424 ? -1.237 31.779 -2.039 1.00 52.03 424 THR A CA 1
ATOM 3339 C C . THR A 1 424 ? -1.191 32.499 -0.694 1.00 52.03 424 THR A C 1
ATOM 3341 O O . THR A 1 424 ? -2.154 32.441 0.072 1.00 52.03 424 THR A O 1
ATOM 3344 N N . HIS A 1 425 ? -0.117 33.249 -0.434 1.00 55.47 425 HIS A N 1
ATOM 3345 C CA . HIS A 1 425 ? 0.031 34.088 0.752 1.00 55.47 425 HIS A CA 1
ATOM 3346 C C . HIS A 1 425 ? -1.091 35.131 0.839 1.00 55.47 425 HIS A C 1
ATOM 3348 O O . HIS A 1 425 ? -1.756 35.242 1.864 1.00 55.47 425 HIS A O 1
ATOM 3354 N N . TYR A 1 426 ? -1.382 35.847 -0.251 1.00 56.62 426 TYR A N 1
ATOM 3355 C CA . TYR A 1 426 ? -2.479 36.820 -0.292 1.00 56.62 426 TYR A CA 1
ATOM 3356 C C . TYR A 1 426 ? -3.854 36.183 -0.026 1.00 56.62 426 TYR A C 1
ATOM 3358 O O . TYR A 1 426 ? -4.646 36.701 0.763 1.00 56.62 426 TYR A O 1
ATOM 3366 N N . GLN A 1 427 ? -4.136 35.028 -0.635 1.00 53.12 427 GLN A N 1
ATOM 3367 C CA . GLN A 1 427 ? -5.377 34.286 -0.394 1.00 53.12 427 GLN A CA 1
ATOM 3368 C C . GLN A 1 427 ? -5.495 33.783 1.051 1.00 53.12 427 GLN A C 1
ATOM 3370 O O . GLN A 1 427 ? -6.609 33.651 1.567 1.00 53.12 427 GLN A O 1
ATOM 3375 N N . ARG A 1 428 ? -4.370 33.469 1.703 1.00 53.03 428 ARG A N 1
ATOM 3376 C CA . ARG A 1 428 ? -4.324 33.104 3.122 1.00 53.03 428 ARG A CA 1
ATOM 3377 C C . ARG A 1 428 ? -4.644 34.309 4.006 1.00 53.03 428 ARG A C 1
ATOM 3379 O O . ARG A 1 428 ? -5.552 34.211 4.824 1.00 53.03 428 ARG A O 1
ATOM 3386 N N . GLU A 1 429 ? -3.980 35.442 3.790 1.00 55.94 429 GLU A N 1
ATOM 3387 C CA . GLU A 1 429 ? -4.188 36.677 4.564 1.00 55.94 429 GLU A CA 1
ATOM 3388 C C . GLU A 1 429 ? -5.634 37.183 4.483 1.00 55.94 429 GLU A C 1
ATOM 3390 O O . GLU A 1 429 ? -6.243 37.525 5.498 1.00 55.94 429 GLU A O 1
ATOM 3395 N N . ILE A 1 430 ? -6.241 37.148 3.292 1.00 56.38 430 ILE A N 1
ATOM 3396 C CA . ILE A 1 430 ? -7.661 37.485 3.127 1.00 56.38 430 ILE A CA 1
ATOM 3397 C C . ILE A 1 430 ? -8.551 36.521 3.918 1.00 56.38 430 ILE A C 1
ATOM 3399 O O . ILE A 1 430 ? -9.485 36.959 4.591 1.00 56.38 430 ILE A O 1
ATOM 3403 N N . ARG A 1 431 ? -8.273 35.211 3.877 1.00 56.25 431 ARG A N 1
ATOM 3404 C CA . ARG A 1 431 ? -9.021 34.211 4.658 1.00 56.25 431 ARG A CA 1
ATOM 3405 C C . ARG A 1 431 ? -8.936 34.452 6.151 1.00 56.25 431 ARG A C 1
ATOM 3407 O O . ARG A 1 431 ? -9.980 34.495 6.796 1.00 56.25 431 ARG A O 1
ATOM 3414 N N . VAL A 1 432 ? -7.741 34.711 6.664 1.00 52.91 432 VAL A N 1
ATOM 3415 C CA . VAL A 1 432 ? -7.514 35.083 8.066 1.00 52.91 432 VAL A CA 1
ATOM 3416 C C . VAL A 1 432 ? -8.303 36.338 8.431 1.00 52.91 432 VAL A C 1
ATOM 3418 O O . VAL A 1 432 ? -9.007 36.359 9.444 1.00 52.91 432 VAL A O 1
ATOM 3421 N N . HIS A 1 433 ? -8.265 37.360 7.575 1.00 59.56 433 HIS A N 1
ATOM 3422 C CA . HIS A 1 433 ? -8.997 38.599 7.794 1.00 59.56 433 HIS A CA 1
ATOM 3423 C C . HIS A 1 433 ? -10.508 38.364 7.919 1.00 59.56 433 HIS A C 1
ATOM 3425 O O . HIS A 1 433 ? -11.099 38.733 8.935 1.00 59.56 433 HIS A O 1
ATOM 3431 N N . PHE A 1 434 ? -11.142 37.725 6.932 1.00 55.22 434 PHE A N 1
ATOM 3432 C CA . PHE A 1 434 ? -12.587 37.473 6.963 1.00 55.22 434 PHE A CA 1
ATOM 3433 C C . PHE A 1 434 ? -12.985 36.507 8.088 1.00 55.22 434 PHE A C 1
ATOM 3435 O O . PHE A 1 434 ? -14.000 36.732 8.753 1.00 55.22 434 PHE A O 1
ATOM 3442 N N . TYR A 1 435 ? -12.153 35.505 8.379 1.00 54.75 435 TYR A N 1
ATOM 3443 C CA . TYR A 1 435 ? -12.383 34.578 9.482 1.00 54.75 435 TYR A CA 1
ATOM 3444 C C . TYR A 1 435 ? -12.400 35.292 10.835 1.00 54.75 435 TYR A C 1
ATOM 3446 O O . TYR A 1 435 ? -13.364 35.144 11.590 1.00 54.75 435 TYR A O 1
ATOM 3454 N N . SER A 1 436 ? -11.429 36.177 11.093 1.00 52.53 436 SER A N 1
ATOM 3455 C CA . SER A 1 436 ? -11.374 36.987 12.321 1.00 52.53 436 SER A CA 1
ATOM 3456 C C . SER A 1 436 ? -12.623 37.859 12.540 1.00 52.53 436 SER A C 1
ATOM 3458 O O . SER A 1 436 ? -12.981 38.170 13.676 1.00 52.53 436 SER A O 1
ATOM 3460 N N . LYS A 1 437 ? -13.317 38.244 11.459 1.00 58.69 437 LYS A N 1
ATOM 3461 C CA . LYS A 1 437 ? -14.579 38.999 11.514 1.00 58.69 437 LYS A CA 1
ATOM 3462 C C . LYS A 1 437 ? -15.795 38.094 11.694 1.00 58.69 437 LYS A C 1
ATOM 3464 O O . LYS A 1 437 ? -16.756 38.500 12.343 1.00 58.69 437 LYS A O 1
ATOM 3469 N N . SER A 1 438 ? -15.755 36.887 11.138 1.00 57.59 438 SER A N 1
ATOM 3470 C CA . SER A 1 438 ? -16.849 35.917 11.200 1.00 57.59 438 SER A CA 1
ATOM 3471 C C . SER A 1 438 ? -17.019 35.293 12.591 1.00 57.59 438 SER A C 1
ATOM 3473 O O . SER A 1 438 ? -18.145 35.159 13.074 1.00 57.59 438 SER A O 1
ATOM 3475 N N . LEU A 1 439 ? -15.913 34.984 13.275 1.00 52.50 439 LEU A N 1
ATOM 3476 C CA . LEU A 1 439 ? -15.927 34.228 14.525 1.00 52.50 439 LEU A CA 1
ATOM 3477 C C . LEU A 1 439 ? -16.719 34.932 15.651 1.00 52.50 439 LEU A C 1
ATOM 3479 O O . LEU A 1 439 ? -17.611 34.305 16.230 1.00 52.50 439 LEU A O 1
ATOM 3483 N N . PRO A 1 440 ? -16.531 36.242 15.927 1.00 53.06 440 PRO A N 1
ATOM 3484 C CA . PRO A 1 440 ? -17.335 36.946 16.932 1.00 53.06 440 PRO A CA 1
ATOM 3485 C C . PRO A 1 440 ? -18.836 36.983 16.608 1.00 53.06 440 PRO A C 1
ATOM 3487 O O . PRO A 1 440 ? -19.669 37.024 17.515 1.00 53.06 440 PRO A O 1
ATOM 3490 N N . ILE A 1 441 ? -19.197 36.974 15.320 1.00 59.44 441 ILE A N 1
ATOM 3491 C CA . ILE A 1 441 ? -20.594 36.998 14.866 1.00 59.44 441 ILE A CA 1
ATOM 3492 C C . ILE A 1 441 ? -21.263 35.662 15.180 1.00 59.44 441 ILE A C 1
ATOM 3494 O O . ILE A 1 441 ? -22.353 35.649 15.755 1.00 59.44 441 ILE A O 1
ATOM 3498 N N . VAL A 1 442 ? -20.596 34.553 14.854 1.00 54.78 442 VAL A N 1
ATOM 3499 C CA . VAL A 1 442 ? -21.085 33.195 15.125 1.00 54.78 442 VAL A CA 1
ATOM 3500 C C . VAL A 1 442 ? -21.239 32.963 16.626 1.00 54.78 442 VAL A C 1
ATOM 3502 O O . VAL A 1 442 ? -22.317 32.564 17.071 1.00 54.78 442 VAL A O 1
ATOM 3505 N N . LEU A 1 443 ? -20.216 33.308 17.416 1.00 54.81 443 LEU A N 1
ATOM 3506 C CA . LEU A 1 443 ? -20.245 33.183 18.876 1.00 54.81 443 LEU A CA 1
ATOM 3507 C C . LEU A 1 443 ? -21.415 33.958 19.493 1.00 54.81 443 LEU A C 1
ATOM 3509 O O . LEU A 1 443 ? -22.148 33.430 20.329 1.00 54.81 443 LEU A O 1
ATOM 3513 N N . LYS A 1 444 ? -21.652 35.198 19.043 1.00 60.25 444 LYS A N 1
ATOM 3514 C CA . LYS A 1 444 ? -22.767 36.018 19.535 1.00 60.25 444 LYS A CA 1
ATOM 3515 C C . LYS A 1 444 ? -24.129 35.458 19.121 1.00 60.25 444 LYS A C 1
ATOM 3517 O O . LYS A 1 444 ? -25.051 35.443 19.933 1.00 60.25 444 LYS A O 1
ATOM 3522 N N . ALA A 1 445 ? -24.271 35.018 17.872 1.00 55.41 445 ALA A N 1
ATOM 3523 C CA . ALA A 1 445 ? -25.539 34.531 17.332 1.00 55.41 445 ALA A CA 1
ATOM 3524 C C . ALA A 1 445 ? -25.957 33.183 17.935 1.00 55.41 445 ALA A C 1
ATOM 3526 O O . ALA A 1 445 ? -27.146 32.932 18.131 1.00 55.41 445 ALA A O 1
ATOM 3527 N N . LYS A 1 446 ? -24.985 32.321 18.246 1.00 55.94 446 LYS A N 1
ATOM 3528 C CA . LYS A 1 446 ? -25.226 30.970 18.759 1.00 55.94 446 LYS A CA 1
ATOM 3529 C C . LYS A 1 446 ? -25.005 30.843 20.263 1.00 55.94 446 LYS A C 1
ATOM 3531 O O . LYS A 1 446 ? -25.132 29.739 20.771 1.00 55.94 446 LYS A O 1
ATOM 3536 N N . ALA A 1 447 ? -24.776 31.940 20.990 1.00 51.72 447 ALA A N 1
ATOM 3537 C CA . ALA A 1 447 ? -24.462 31.936 22.424 1.00 51.72 447 ALA A CA 1
ATOM 3538 C C . ALA A 1 447 ? -25.389 31.043 23.274 1.00 51.72 447 ALA A C 1
ATOM 3540 O O . ALA A 1 447 ? -24.905 30.265 24.084 1.00 51.72 447 ALA A O 1
ATOM 3541 N N . LYS A 1 448 ? -26.714 31.083 23.055 1.00 47.47 448 LYS A N 1
ATOM 3542 C CA . LYS A 1 448 ? -27.678 30.230 23.786 1.00 47.47 448 LYS A CA 1
ATOM 3543 C C . LYS A 1 448 ? -27.596 28.746 23.405 1.00 47.47 448 LYS A C 1
ATOM 3545 O O . LYS A 1 448 ? -27.831 27.886 24.245 1.00 47.47 448 LYS A O 1
ATOM 3550 N N . THR A 1 449 ? -27.302 28.449 22.141 1.00 49.31 449 THR A N 1
ATOM 3551 C CA . THR A 1 449 ? -27.109 27.080 21.645 1.00 49.31 449 THR A CA 1
ATOM 3552 C C . THR A 1 449 ? -25.785 26.525 22.158 1.00 49.31 449 THR A C 1
ATOM 3554 O O . THR A 1 449 ? -25.772 25.440 22.714 1.00 49.31 449 THR A O 1
ATOM 3557 N N . ILE A 1 450 ? -24.706 27.304 22.063 1.00 50.19 450 ILE A N 1
ATOM 3558 C CA . ILE A 1 450 ? -23.376 26.993 22.599 1.00 50.19 450 ILE A CA 1
ATOM 3559 C C . ILE A 1 450 ? -23.479 26.685 24.097 1.00 50.19 450 ILE A C 1
ATOM 3561 O O . ILE A 1 450 ? -23.106 25.594 24.505 1.00 50.19 450 ILE A O 1
ATOM 3565 N N . GLN A 1 451 ? -24.110 27.566 24.883 1.00 45.97 451 GLN A N 1
ATOM 3566 C CA . GLN A 1 451 ? -24.282 27.405 26.333 1.00 45.97 451 GLN A CA 1
ATOM 3567 C C . GLN A 1 451 ? -25.058 26.133 26.729 1.00 45.97 451 GLN A C 1
ATOM 3569 O O . GLN A 1 451 ? -24.831 25.569 27.793 1.00 45.97 451 GLN A O 1
ATOM 3574 N N . LYS A 1 452 ? -25.975 25.652 25.878 1.00 40.62 452 LYS A N 1
ATOM 3575 C CA . LYS A 1 452 ? -26.727 24.407 26.109 1.00 40.62 452 LYS A CA 1
ATOM 3576 C C . LYS A 1 452 ? -25.872 23.147 25.895 1.00 40.62 452 LYS A C 1
ATOM 3578 O O . LYS A 1 452 ? -26.214 22.094 26.425 1.00 40.62 452 LYS A O 1
ATOM 3583 N N . TYR A 1 453 ? -24.797 23.246 25.114 1.00 40.38 453 TYR A N 1
ATOM 3584 C CA . TYR A 1 453 ? -23.986 22.115 24.658 1.00 40.38 453 TYR A CA 1
ATOM 3585 C C . TYR A 1 453 ? -22.499 22.247 25.046 1.00 40.38 453 TYR A C 1
ATOM 3587 O O . TYR A 1 453 ? -21.663 21.546 24.486 1.00 40.38 453 TYR A O 1
ATOM 3595 N N . GLU A 1 454 ? -22.171 23.101 26.026 1.00 39.47 454 GLU A N 1
ATOM 3596 C CA . GLU A 1 454 ? -20.805 23.328 26.547 1.00 39.47 454 GLU A CA 1
ATOM 3597 C C . GLU A 1 454 ? -20.097 22.049 27.029 1.00 39.47 454 GLU A C 1
ATOM 3599 O O . GLU A 1 454 ? -18.873 22.011 27.072 1.00 39.47 454 GLU A O 1
ATOM 3604 N N . THR A 1 455 ? -20.843 20.988 27.346 1.00 35.00 455 THR A N 1
ATOM 3605 C CA . THR A 1 455 ? -20.309 19.703 27.825 1.00 35.00 455 THR A CA 1
ATOM 3606 C C . THR A 1 455 ? -19.924 18.718 26.718 1.00 35.00 455 THR A C 1
ATOM 3608 O O . THR A 1 455 ? -19.486 17.613 27.029 1.00 35.00 455 THR A O 1
ATOM 3611 N N . TYR A 1 456 ? -20.101 19.065 25.438 1.00 39.12 456 TYR A N 1
ATOM 3612 C CA . TYR A 1 456 ? -19.798 18.167 24.321 1.00 39.12 456 TYR A CA 1
ATOM 3613 C C . TYR A 1 456 ? -18.438 18.486 23.681 1.00 39.12 456 TYR A C 1
ATOM 3615 O O . TYR A 1 456 ? -18.182 19.615 23.260 1.00 39.12 456 TYR A O 1
ATOM 3623 N N . SER A 1 457 ? -17.590 17.463 23.532 1.00 40.47 457 SER A N 1
ATOM 3624 C CA . SER A 1 457 ? -16.226 17.553 22.977 1.00 40.47 457 SER A CA 1
ATOM 3625 C C . SER A 1 457 ? -16.154 18.042 21.520 1.00 40.47 457 SER A C 1
ATOM 3627 O O . SER A 1 457 ? -15.095 18.438 21.045 1.00 40.47 457 SER A O 1
ATOM 3629 N N . ASN A 1 458 ? -17.279 18.078 20.803 1.00 39.72 458 ASN A N 1
ATOM 3630 C CA . ASN A 1 458 ? -17.392 18.501 19.403 1.00 39.72 458 ASN A CA 1
ATOM 3631 C C . ASN A 1 458 ? -17.913 19.943 19.210 1.00 39.72 458 ASN A C 1
ATOM 3633 O O . ASN A 1 458 ? -18.087 20.384 18.072 1.00 39.72 458 ASN A O 1
ATOM 3637 N N . LEU A 1 459 ? -18.139 20.702 20.291 1.00 46.78 459 LEU A N 1
ATOM 3638 C CA . LEU A 1 459 ? -18.600 22.095 20.226 1.00 46.78 459 LEU A CA 1
ATOM 3639 C C . LEU A 1 459 ? -17.596 23.019 19.516 1.00 46.78 459 LEU A C 1
ATOM 3641 O O . LEU A 1 459 ? -18.003 23.901 18.761 1.00 46.78 459 LEU A O 1
ATOM 3645 N N . TYR A 1 460 ? -16.300 22.783 19.723 1.00 45.94 460 TYR A N 1
ATOM 3646 C CA . TYR A 1 460 ? -15.211 23.510 19.067 1.00 45.94 460 TYR A CA 1
ATOM 3647 C C . TYR A 1 460 ? -15.330 23.445 17.537 1.00 45.94 460 TYR A C 1
ATOM 3649 O O . TYR A 1 460 ? -15.446 24.474 16.873 1.00 45.94 460 TYR A O 1
ATOM 3657 N N . TRP A 1 461 ? -15.424 22.227 16.998 1.00 44.78 461 TRP A N 1
ATOM 3658 C CA . TRP A 1 461 ? -15.527 21.970 15.562 1.00 44.78 461 TRP A CA 1
ATOM 3659 C C . TRP A 1 461 ? -16.806 22.541 14.944 1.00 44.78 461 TRP A C 1
ATOM 3661 O O . TRP A 1 461 ? -16.796 23.007 13.808 1.00 44.78 461 TRP A O 1
ATOM 3671 N N . ALA A 1 462 ? -17.912 22.551 15.694 1.00 49.78 462 ALA A N 1
ATOM 3672 C CA . ALA A 1 462 ? -19.165 23.142 15.230 1.00 49.78 462 ALA A CA 1
ATOM 3673 C C . ALA A 1 462 ? -19.089 24.676 15.123 1.00 49.78 462 ALA A C 1
ATOM 3675 O O . ALA A 1 462 ? -19.653 25.264 14.198 1.00 49.78 462 ALA A O 1
ATOM 3676 N N . VAL A 1 463 ? -18.404 25.336 16.064 1.00 52.78 463 VAL A N 1
ATOM 3677 C CA . VAL A 1 463 ? -18.198 26.793 16.043 1.00 52.78 463 VAL A CA 1
ATOM 3678 C C . VAL A 1 463 ? -17.221 27.194 14.938 1.00 52.78 463 VAL A C 1
ATOM 3680 O O . VAL A 1 463 ? -17.493 28.165 14.228 1.00 52.78 463 VAL A O 1
ATOM 3683 N N . ASP A 1 464 ? -16.131 26.444 14.770 1.00 50.84 464 ASP A N 1
ATOM 3684 C CA . ASP A 1 464 ? -15.144 26.671 13.712 1.00 50.84 464 ASP A CA 1
ATOM 3685 C C . ASP A 1 464 ? -15.759 26.519 12.311 1.00 50.84 464 ASP A C 1
ATOM 3687 O O . ASP A 1 464 ? -15.658 27.430 11.488 1.00 50.84 464 ASP A O 1
ATOM 3691 N N . ASP A 1 465 ? -16.513 25.443 12.069 1.00 53.09 465 ASP A N 1
ATOM 3692 C CA . ASP A 1 465 ? -17.182 25.213 10.784 1.00 53.09 465 ASP A CA 1
ATOM 3693 C C . ASP A 1 465 ? -18.208 26.310 10.459 1.00 53.09 465 ASP A C 1
ATOM 3695 O O . ASP A 1 465 ? -18.265 26.820 9.339 1.00 53.09 465 ASP A O 1
ATOM 3699 N N . ALA A 1 466 ? -18.980 26.756 11.453 1.00 56.97 466 ALA A N 1
ATOM 3700 C CA . ALA A 1 466 ? -19.917 27.861 11.271 1.00 56.97 466 ALA A CA 1
ATOM 3701 C C . ALA A 1 466 ? -19.201 29.191 10.955 1.00 56.97 466 ALA A C 1
ATOM 3703 O O . ALA A 1 466 ? -19.691 29.977 10.137 1.00 56.97 466 ALA A O 1
ATOM 3704 N N . ALA A 1 467 ? -18.037 29.450 11.561 1.00 55.06 467 ALA A N 1
ATOM 3705 C CA . ALA A 1 467 ? -17.207 30.616 11.251 1.00 55.06 467 ALA A CA 1
ATOM 3706 C C . ALA A 1 467 ? -16.593 30.519 9.843 1.00 55.06 467 ALA A C 1
ATOM 3708 O O . ALA A 1 467 ? -16.621 31.491 9.083 1.00 55.06 467 ALA A O 1
ATOM 3709 N N . ALA A 1 468 ? -16.132 29.337 9.434 1.00 56.12 468 ALA A N 1
ATOM 3710 C CA . ALA A 1 468 ? -15.623 29.068 8.092 1.00 56.12 468 ALA A CA 1
ATOM 3711 C C . ALA A 1 468 ? -16.701 29.268 7.006 1.00 56.12 468 ALA A C 1
ATOM 3713 O O . ALA A 1 468 ? -16.472 29.982 6.025 1.00 56.12 468 ALA A O 1
ATOM 3714 N N . GLN A 1 469 ? -17.913 28.741 7.208 1.00 58.62 469 GLN A N 1
ATOM 3715 C CA . GLN A 1 469 ? -19.050 28.969 6.306 1.00 58.62 469 GLN A CA 1
ATOM 3716 C C . GLN A 1 469 ? -19.411 30.461 6.221 1.00 58.62 469 GLN A C 1
ATOM 3718 O O . GLN A 1 469 ? -19.625 31.011 5.136 1.00 58.62 469 GLN A O 1
ATOM 3723 N N . GLN A 1 470 ? -19.417 31.157 7.360 1.00 61.06 470 GLN A N 1
ATOM 3724 C CA . GLN A 1 470 ? -19.684 32.593 7.415 1.00 61.06 470 GLN A CA 1
ATOM 3725 C C . GLN A 1 470 ? -18.594 33.422 6.710 1.00 61.06 470 GLN A C 1
ATOM 3727 O O . GLN A 1 470 ? -18.906 34.424 6.061 1.00 61.06 470 GLN A O 1
ATOM 3732 N N . THR A 1 471 ? -17.336 32.992 6.798 1.00 59.28 471 THR A N 1
ATOM 3733 C CA . THR A 1 471 ? -16.188 33.565 6.078 1.00 59.28 471 THR A CA 1
ATOM 3734 C C . THR A 1 471 ? -16.384 33.452 4.570 1.00 59.28 471 THR A C 1
ATOM 3736 O O . THR A 1 471 ? -16.248 34.443 3.850 1.00 59.28 471 THR A O 1
ATOM 3739 N N . GLN A 1 472 ? -16.773 32.269 4.092 1.00 61.00 472 GLN A N 1
ATOM 3740 C CA . GLN A 1 472 ? -17.008 32.008 2.673 1.00 61.00 472 GLN A CA 1
ATOM 3741 C C . GLN A 1 472 ? -18.133 32.885 2.105 1.00 61.00 472 GLN A C 1
ATOM 3743 O O . GLN A 1 472 ? -17.982 33.467 1.031 1.00 61.00 472 GLN A O 1
ATOM 3748 N N . LEU A 1 473 ? -19.230 33.058 2.849 1.00 61.03 473 LEU A N 1
ATOM 3749 C CA . LEU A 1 473 ? -20.329 33.945 2.452 1.00 61.03 473 LEU A CA 1
ATOM 3750 C C . LEU A 1 473 ? -19.890 35.414 2.341 1.00 61.03 473 LEU A C 1
ATOM 3752 O O . LEU A 1 473 ? -20.279 36.103 1.397 1.00 61.03 473 LEU A O 1
ATOM 3756 N N . MET A 1 474 ? -19.065 35.901 3.275 1.00 59.41 474 MET A N 1
ATOM 3757 C CA . MET A 1 474 ? -18.549 37.276 3.232 1.00 59.41 474 MET A CA 1
ATOM 3758 C C . MET A 1 474 ? -17.601 37.512 2.051 1.00 59.41 474 MET A C 1
ATOM 3760 O O . MET A 1 474 ? -17.654 38.573 1.427 1.00 59.41 474 MET A O 1
ATOM 3764 N N . MET A 1 475 ? -16.766 36.526 1.715 1.00 58.75 475 MET A N 1
ATOM 3765 C CA . MET A 1 475 ? -15.885 36.592 0.547 1.00 58.75 475 MET A CA 1
ATOM 3766 C C . MET A 1 475 ? -16.664 36.660 -0.764 1.00 58.75 475 MET A C 1
ATOM 3768 O O . MET A 1 475 ? -16.392 37.541 -1.582 1.00 58.75 475 MET A O 1
ATOM 3772 N N . LEU A 1 476 ? -17.670 35.792 -0.927 1.00 59.06 476 LEU A N 1
ATOM 3773 C CA . LEU A 1 476 ? -18.537 35.776 -2.107 1.00 59.06 476 LEU A CA 1
ATOM 3774 C C . LEU A 1 476 ? -19.263 37.118 -2.288 1.00 59.06 476 LEU A C 1
ATOM 3776 O O . LEU A 1 476 ? -19.279 37.664 -3.388 1.00 59.06 476 LEU A O 1
ATOM 3780 N N . GLY A 1 477 ? -19.801 37.689 -1.203 1.00 53.06 477 GLY A N 1
ATOM 3781 C CA . GLY A 1 477 ? -20.454 39.005 -1.228 1.00 53.06 477 GLY A CA 1
ATOM 3782 C C . GLY A 1 477 ? -19.507 40.176 -1.524 1.00 53.06 477 GLY A C 1
ATOM 3783 O O . GLY A 1 477 ? -19.946 41.201 -2.035 1.00 53.06 477 GLY A O 1
ATOM 3784 N N . SER A 1 478 ? -18.208 40.012 -1.257 1.00 52.28 478 SER A N 1
ATOM 3785 C CA . SER A 1 478 ? -17.167 41.021 -1.508 1.00 52.28 478 SER A CA 1
ATOM 3786 C C . SER A 1 478 ? -16.505 40.879 -2.889 1.00 52.28 478 SER A C 1
ATOM 3788 O O . SER A 1 478 ? -15.504 41.540 -3.161 1.00 52.28 478 SER A O 1
ATOM 3790 N N . GLY A 1 479 ? -17.029 40.008 -3.761 1.00 46.47 479 GLY A N 1
ATOM 3791 C CA . GLY A 1 479 ? -16.520 39.798 -5.120 1.00 46.47 479 GLY A CA 1
ATOM 3792 C C . GLY A 1 479 ? -15.322 38.843 -5.234 1.00 46.47 479 GLY A C 1
ATOM 3793 O O . GLY A 1 479 ? -14.767 38.698 -6.323 1.00 46.47 479 GLY A O 1
ATOM 3794 N N . PHE A 1 480 ? -14.929 38.158 -4.154 1.00 50.91 480 PHE A N 1
ATOM 3795 C CA . PHE A 1 480 ? -13.951 37.067 -4.202 1.00 50.91 480 PHE A CA 1
ATOM 3796 C C . PHE A 1 480 ? -14.677 35.759 -4.560 1.00 50.91 480 PHE A C 1
ATOM 3798 O O . PHE A 1 480 ? -15.161 35.041 -3.687 1.00 50.91 480 PHE A O 1
ATOM 3805 N N . SER A 1 481 ? -14.804 35.472 -5.858 1.00 45.03 481 SER A N 1
ATOM 3806 C CA . SER A 1 481 ? -15.391 34.220 -6.358 1.00 45.03 481 SER A CA 1
ATOM 3807 C C . SER A 1 481 ? -14.370 33.078 -6.309 1.00 45.03 481 SER A C 1
ATOM 3809 O O . SER A 1 481 ? -13.199 33.275 -6.641 1.00 45.03 481 SER A O 1
ATOM 3811 N N . GLN A 1 482 ? -14.807 31.881 -5.902 1.00 44.06 482 GLN A N 1
ATOM 3812 C CA . GLN A 1 482 ? -14.020 30.660 -6.062 1.00 44.06 482 GLN A CA 1
ATOM 3813 C C . GLN A 1 482 ? -13.931 30.325 -7.554 1.00 44.06 482 GLN A C 1
ATOM 3815 O O . GLN A 1 482 ? -14.931 29.959 -8.173 1.00 44.06 482 GLN A O 1
ATOM 3820 N N . ASP A 1 483 ? -12.727 30.374 -8.117 1.00 34.62 483 ASP A N 1
ATOM 3821 C CA . ASP A 1 483 ? -12.443 29.666 -9.363 1.00 34.62 483 ASP A CA 1
ATOM 3822 C C . ASP A 1 483 ? -12.363 28.159 -9.031 1.00 34.62 483 ASP A C 1
ATOM 3824 O O . ASP A 1 483 ? -11.343 27.613 -8.609 1.00 34.62 483 ASP A O 1
ATOM 3828 N N . THR A 1 484 ? -13.525 27.505 -9.078 1.00 38.12 484 THR A N 1
ATOM 3829 C CA . THR A 1 484 ? -13.852 26.176 -8.525 1.00 38.12 484 THR A CA 1
ATOM 3830 C C . THR A 1 484 ? -13.323 25.001 -9.354 1.00 38.12 484 THR A C 1
ATOM 3832 O O . THR A 1 484 ? -14.024 24.009 -9.548 1.00 38.12 484 THR A O 1
ATOM 3835 N N . LYS A 1 485 ? -12.080 25.050 -9.852 1.00 31.62 485 LYS A N 1
ATOM 3836 C CA . LYS A 1 485 ? -11.516 23.878 -10.555 1.00 31.62 485 LYS A CA 1
ATOM 3837 C C . LYS A 1 485 ? -10.215 23.292 -10.035 1.00 31.62 485 LYS A C 1
ATOM 3839 O O . LYS A 1 485 ? -9.968 22.134 -10.356 1.00 31.62 485 LYS A O 1
ATOM 3844 N N . LYS A 1 486 ? -9.431 23.965 -9.191 1.00 30.59 486 LYS A N 1
ATOM 3845 C CA . LYS A 1 486 ? -8.281 23.326 -8.522 1.00 30.59 486 LYS A CA 1
ATOM 3846 C C . LYS A 1 486 ? -7.982 24.001 -7.186 1.00 30.59 486 LYS A C 1
ATOM 3848 O O . LYS A 1 486 ? -7.618 25.168 -7.165 1.00 30.59 486 LYS A O 1
ATOM 3853 N N . GLY A 1 487 ? -8.089 23.242 -6.096 1.00 29.12 487 GLY A N 1
ATOM 3854 C CA . GLY A 1 487 ? -7.579 23.638 -4.781 1.00 29.12 487 GLY A CA 1
ATOM 3855 C C . GLY A 1 487 ? -8.664 23.875 -3.738 1.00 29.12 487 GLY A C 1
ATOM 3856 O O . GLY A 1 487 ? -8.917 25.008 -3.336 1.00 29.12 487 GLY A O 1
ATOM 3857 N N . VAL A 1 488 ? -9.267 22.789 -3.251 1.00 30.66 488 VAL A N 1
ATOM 3858 C CA . VAL A 1 488 ? -9.854 22.779 -1.907 1.00 30.66 488 VAL A CA 1
ATOM 3859 C C . VAL A 1 488 ? -8.674 22.889 -0.939 1.00 30.66 488 VAL A C 1
ATOM 3861 O O . VAL A 1 488 ? -8.020 21.899 -0.646 1.00 30.66 488 VAL A O 1
ATOM 3864 N N . ILE A 1 489 ? -8.322 24.109 -0.533 1.00 36.75 489 ILE A N 1
ATOM 3865 C CA . ILE A 1 489 ? -7.436 24.316 0.617 1.00 36.75 489 ILE A CA 1
ATOM 3866 C C . ILE A 1 489 ? -8.358 24.357 1.830 1.00 36.75 489 ILE A C 1
ATOM 3868 O O . ILE A 1 489 ? -9.149 25.296 1.971 1.00 36.75 489 ILE A O 1
ATOM 3872 N N . GLU A 1 490 ? -8.295 23.298 2.634 1.00 37.19 490 GLU A N 1
ATOM 3873 C CA . GLU A 1 490 ? -9.067 23.115 3.857 1.00 37.19 490 GLU A CA 1
ATOM 3874 C C . GLU A 1 490 ? -8.878 24.304 4.806 1.00 37.19 490 GLU A C 1
ATOM 3876 O O . GLU A 1 490 ? -7.764 24.731 5.107 1.00 37.19 490 GLU A O 1
ATOM 3881 N N . LEU A 1 491 ? -9.996 24.856 5.277 1.00 39.53 491 LEU A N 1
ATOM 3882 C CA . LEU A 1 491 ? -10.042 25.945 6.258 1.00 39.53 491 LEU A CA 1
ATOM 3883 C C . LEU A 1 491 ? -9.710 25.470 7.690 1.00 39.53 491 LEU A C 1
ATOM 3885 O O . LEU A 1 491 ? -9.687 26.298 8.597 1.00 39.53 491 LEU A O 1
ATOM 3889 N N . GLY A 1 492 ? -9.438 24.173 7.881 1.00 36.09 492 GLY A N 1
ATOM 3890 C CA . GLY A 1 492 ? -9.499 23.466 9.167 1.00 36.09 492 GLY A CA 1
ATOM 3891 C C . GLY A 1 492 ? -8.543 23.924 10.270 1.00 36.09 492 GLY A C 1
ATOM 3892 O O . GLY A 1 492 ? -8.765 23.570 11.417 1.00 36.09 492 GLY A O 1
ATOM 3893 N N . ASN A 1 493 ? -7.530 24.745 9.973 1.00 38.88 493 ASN A N 1
ATOM 3894 C CA . ASN A 1 493 ? -6.497 25.122 10.953 1.00 38.88 493 ASN A CA 1
ATOM 3895 C C . ASN A 1 493 ? -6.391 26.644 11.197 1.00 38.88 493 ASN A C 1
ATOM 3897 O O . ASN A 1 493 ? -5.414 27.123 11.779 1.00 38.88 493 ASN A O 1
ATOM 3901 N N . LEU A 1 494 ? -7.373 27.448 10.759 1.00 38.75 494 LEU A N 1
ATOM 3902 C CA . LEU A 1 494 ? -7.317 28.905 10.946 1.00 38.75 494 LEU A CA 1
ATOM 3903 C C . LEU A 1 494 ? -7.525 29.339 12.408 1.00 38.75 494 LEU A C 1
ATOM 3905 O O . LEU A 1 494 ? -6.863 30.283 12.844 1.00 38.75 494 LEU A O 1
ATOM 3909 N N . TYR A 1 495 ? -8.374 28.648 13.174 1.00 35.62 495 TYR A N 1
ATOM 3910 C CA . TYR A 1 495 ? -8.623 28.961 14.586 1.00 35.62 495 TYR A CA 1
ATOM 3911 C C . TYR A 1 495 ? -7.350 28.832 15.440 1.00 35.62 495 TYR A C 1
ATOM 3913 O O . TYR A 1 495 ? -6.999 29.768 16.163 1.00 35.62 495 TYR A O 1
ATOM 3921 N N . GLU A 1 496 ? -6.608 27.727 15.304 1.00 37.72 496 GLU A N 1
ATOM 3922 C CA . GLU A 1 496 ? -5.319 27.526 15.988 1.00 37.72 496 GLU A CA 1
ATOM 3923 C C . GLU A 1 496 ? -4.270 28.564 15.559 1.00 37.72 496 GLU A C 1
ATOM 3925 O O . GLU A 1 496 ? -3.532 29.083 16.399 1.00 37.72 496 GLU A O 1
ATOM 3930 N N . SER A 1 497 ? -4.261 28.947 14.276 1.00 37.09 497 SER A N 1
ATOM 3931 C CA . SER A 1 497 ? -3.323 29.943 13.738 1.00 37.09 497 SER A CA 1
ATOM 3932 C C . SER A 1 497 ? -3.582 31.387 14.198 1.00 37.09 497 SER A C 1
ATOM 3934 O O . SER A 1 497 ? -2.656 32.195 14.199 1.00 37.09 497 SER A O 1
ATOM 3936 N N . ILE A 1 498 ? -4.822 31.726 14.579 1.00 36.31 498 ILE A N 1
ATOM 3937 C CA . ILE A 1 498 ? -5.227 33.087 14.978 1.00 36.31 498 ILE A CA 1
ATOM 3938 C C . ILE A 1 498 ? -5.244 33.253 16.501 1.00 36.31 498 ILE A C 1
ATOM 3940 O O . ILE A 1 498 ? -4.932 34.333 16.999 1.00 36.31 498 ILE A O 1
ATOM 3944 N N . ILE A 1 499 ? -5.638 32.217 17.245 1.00 36.28 499 ILE A N 1
ATOM 3945 C CA . ILE A 1 499 ? -5.895 32.330 18.691 1.00 36.28 499 ILE A CA 1
ATOM 3946 C C . ILE A 1 499 ? -4.723 31.804 19.530 1.00 36.28 499 ILE A C 1
ATOM 3948 O O . ILE A 1 499 ? -4.554 32.241 20.667 1.00 36.28 499 ILE A O 1
ATOM 3952 N N . GLY A 1 500 ? -3.847 30.974 18.956 1.00 29.28 500 GLY A N 1
ATOM 3953 C CA . GLY A 1 500 ? -2.653 30.473 19.627 1.00 29.28 500 GLY A CA 1
ATOM 3954 C C . GLY A 1 500 ? -2.955 29.462 20.741 1.00 29.28 500 GLY A C 1
ATOM 3955 O O . GLY A 1 500 ? -3.947 29.528 21.466 1.00 29.28 500 GLY A O 1
ATOM 3956 N N . THR A 1 501 ? -2.040 28.515 20.895 1.00 30.75 501 THR A N 1
ATOM 3957 C CA . THR A 1 501 ? -2.009 27.388 21.839 1.00 30.75 501 THR A CA 1
ATOM 3958 C C . THR A 1 501 ? -1.827 27.797 23.311 1.00 30.75 501 THR A C 1
ATOM 3960 O O . THR A 1 501 ? -1.018 27.227 24.035 1.00 30.75 501 THR A O 1
ATOM 3963 N N . LYS A 1 502 ? -2.567 28.799 23.807 1.00 30.47 502 LYS A N 1
ATOM 3964 C CA . LYS A 1 502 ? -2.454 29.240 25.212 1.00 30.47 502 LYS A CA 1
ATOM 3965 C C . LYS A 1 502 ? -3.768 29.635 25.886 1.00 30.47 502 LYS A C 1
ATOM 3967 O O . LYS A 1 502 ? -3.803 30.563 26.690 1.00 30.47 502 LYS A O 1
ATOM 3972 N N . VAL A 1 503 ? -4.849 28.917 25.575 1.00 32.59 503 VAL A N 1
ATOM 3973 C CA . VAL A 1 503 ? -6.124 29.014 26.321 1.00 32.59 503 VAL A CA 1
ATOM 3974 C C . VAL A 1 503 ? -6.508 27.697 27.014 1.00 32.59 503 VAL A C 1
ATOM 3976 O O . VAL A 1 503 ? -7.391 27.705 27.864 1.00 32.59 503 VAL A O 1
ATOM 3979 N N . MET A 1 504 ? -5.809 26.588 26.749 1.00 30.27 504 MET A N 1
ATOM 3980 C CA . MET A 1 504 ? -6.079 25.314 27.440 1.00 30.27 504 MET A CA 1
ATOM 3981 C C . MET A 1 504 ? -5.301 25.145 28.757 1.00 30.27 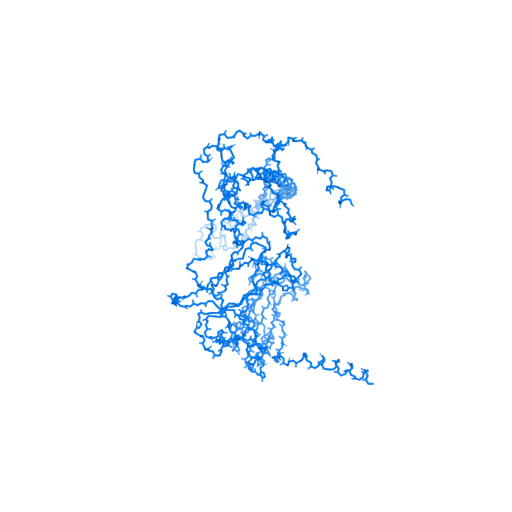504 MET A C 1
ATOM 3983 O O . MET A 1 504 ? -5.716 24.362 29.604 1.00 30.27 504 MET A O 1
ATOM 3987 N N . ASP A 1 505 ? -4.281 25.970 29.014 1.00 30.38 505 ASP A N 1
ATOM 3988 C CA . ASP A 1 505 ? -3.590 26.014 30.307 1.00 30.38 505 ASP A CA 1
ATOM 3989 C C . ASP A 1 505 ? -4.193 27.089 31.212 1.00 30.38 505 ASP A C 1
ATOM 3991 O O . ASP A 1 505 ? -3.645 28.178 31.379 1.00 30.38 505 ASP A O 1
ATOM 3995 N N . THR A 1 506 ? -5.379 26.820 31.749 1.00 28.45 506 THR A N 1
ATOM 3996 C CA . THR A 1 506 ? -5.771 27.120 33.139 1.00 28.45 506 THR A CA 1
ATOM 3997 C C . THR A 1 506 ? -7.254 26.811 33.309 1.00 28.45 506 THR A C 1
ATOM 3999 O O . THR A 1 506 ? -8.135 27.544 32.854 1.00 28.45 506 THR A O 1
ATOM 4002 N N . TYR A 1 507 ? -7.541 25.743 34.053 1.00 36.94 507 TYR A N 1
ATOM 4003 C CA . TYR A 1 507 ? -8.802 25.601 34.773 1.00 36.94 507 TYR A CA 1
ATOM 4004 C C . TYR A 1 507 ? -9.114 26.930 35.498 1.00 36.94 507 TYR A C 1
ATOM 4006 O O . TYR A 1 507 ? -8.432 27.292 36.454 1.00 36.94 507 TYR A O 1
ATOM 4014 N N . GLY A 1 508 ? -10.109 27.690 35.014 1.00 31.86 508 GLY A N 1
ATOM 4015 C CA . GLY A 1 508 ? -10.563 28.940 35.653 1.00 31.86 508 GLY A CA 1
ATOM 4016 C C . GLY A 1 508 ? -10.996 30.113 34.753 1.00 31.86 508 GLY A C 1
ATOM 4017 O O . GLY A 1 508 ? -11.369 31.161 35.281 1.00 31.86 508 GLY A O 1
ATOM 4018 N N . GLY A 1 509 ? -10.983 29.990 33.421 1.00 29.50 509 GLY A N 1
ATOM 4019 C CA . GLY A 1 509 ? -11.137 31.142 32.510 1.00 29.50 509 GLY A CA 1
ATOM 4020 C C . GLY A 1 509 ? -12.553 31.589 32.103 1.00 29.50 509 GLY A C 1
ATOM 4021 O O . GLY A 1 509 ? -12.711 32.699 31.599 1.00 29.50 509 GLY A O 1
ATOM 4022 N N . PHE A 1 510 ? -13.611 30.805 32.334 1.00 28.28 510 PHE A N 1
ATOM 4023 C CA . PHE A 1 510 ? -14.953 31.114 31.792 1.00 28.28 510 PHE A CA 1
ATOM 4024 C C . PHE A 1 510 ? -15.721 32.253 32.504 1.00 28.28 510 PHE A C 1
ATOM 4026 O O . PHE A 1 510 ? -16.846 32.577 32.127 1.00 28.28 510 PHE A O 1
ATOM 4033 N N . ARG A 1 511 ? -15.143 32.918 33.519 1.00 29.80 511 ARG A N 1
ATOM 4034 C CA . ARG A 1 511 ? -15.857 33.915 34.352 1.00 29.80 511 ARG A CA 1
ATOM 4035 C C . ARG A 1 511 ? -15.535 35.399 34.126 1.00 29.80 511 ARG A C 1
ATOM 4037 O O . ARG A 1 511 ? -16.091 36.223 34.848 1.00 29.80 511 ARG A O 1
ATOM 4044 N N . LYS A 1 512 ? -14.713 35.806 33.149 1.00 33.34 512 LYS A N 1
ATOM 4045 C CA . LYS A 1 512 ? -14.318 37.233 33.007 1.00 33.34 512 LYS A CA 1
ATOM 4046 C C . LYS A 1 512 ? -14.496 37.886 31.630 1.00 33.34 512 LYS A C 1
ATOM 4048 O O . LYS A 1 512 ? -13.841 38.879 31.344 1.00 33.34 512 LYS A O 1
ATOM 4053 N N . ILE A 1 513 ? -15.472 37.457 30.829 1.00 30.09 513 ILE A N 1
ATOM 4054 C CA . ILE A 1 513 ? -15.924 38.223 29.646 1.00 30.09 513 ILE A CA 1
ATOM 4055 C C . ILE A 1 513 ? -17.283 38.862 29.946 1.00 30.09 513 ILE A C 1
ATOM 4057 O O . ILE A 1 513 ? -18.316 38.555 29.358 1.00 30.09 513 ILE A O 1
ATOM 4061 N N . ARG A 1 514 ? -17.293 39.743 30.950 1.00 26.72 514 ARG A N 1
ATOM 4062 C CA . ARG A 1 514 ? -18.436 40.617 31.242 1.00 26.72 514 ARG A CA 1
ATOM 4063 C C . ARG A 1 514 ? -17.997 41.912 31.925 1.00 26.72 514 ARG A C 1
ATOM 4065 O O . ARG A 1 514 ? -18.571 42.297 32.929 1.00 26.72 514 ARG A O 1
ATOM 4072 N N . SER A 1 515 ? -16.984 42.605 31.407 1.00 28.16 515 SER A N 1
ATOM 4073 C CA . SER A 1 515 ? -16.949 44.069 31.534 1.00 28.16 515 SER A CA 1
ATOM 4074 C C . SER A 1 515 ? -16.037 44.703 30.480 1.00 28.16 515 SER A C 1
ATOM 4076 O O . SER A 1 515 ? -14.914 44.264 30.269 1.00 28.16 515 SER A O 1
ATOM 4078 N N . LYS A 1 516 ? -16.571 45.761 29.858 1.00 26.02 516 LYS A N 1
ATOM 4079 C CA . LYS A 1 516 ? -15.919 46.749 28.982 1.00 26.02 516 LYS A CA 1
ATOM 4080 C C . LYS A 1 516 ? -15.698 46.368 27.513 1.00 26.02 516 LYS A C 1
ATOM 4082 O O . LYS A 1 516 ? -14.585 46.248 27.021 1.00 26.02 516 LYS A O 1
ATOM 4087 N N . ALA A 1 517 ? -16.813 46.373 26.781 1.00 32.50 517 ALA A N 1
ATOM 4088 C CA . ALA A 1 517 ? -16.863 47.147 25.544 1.00 32.50 517 ALA A CA 1
ATOM 4089 C C . ALA A 1 517 ? -16.738 48.649 25.891 1.00 32.50 517 ALA A C 1
ATOM 4091 O O . ALA A 1 517 ? -17.342 49.077 26.875 1.00 32.50 517 ALA A O 1
ATOM 4092 N N . ASN A 1 518 ? -15.978 49.390 25.076 1.00 30.30 518 ASN A N 1
ATOM 4093 C CA . ASN A 1 518 ? -15.685 50.840 25.088 1.00 30.30 518 ASN A CA 1
ATOM 4094 C C . ASN A 1 518 ? -14.240 51.185 25.481 1.00 30.30 518 ASN A C 1
ATOM 4096 O O . ASN A 1 518 ? -13.953 51.505 26.631 1.00 30.30 518 ASN A O 1
ATOM 4100 N N . ASN A 1 519 ? -13.338 51.126 24.497 1.00 25.92 519 ASN A N 1
ATOM 4101 C CA . ASN A 1 519 ? -12.547 52.276 24.039 1.00 25.92 519 ASN A CA 1
ATOM 4102 C C . ASN A 1 519 ? -11.735 51.881 22.793 1.00 25.92 519 ASN A C 1
ATOM 4104 O O . ASN A 1 519 ? -11.229 50.767 22.692 1.00 25.92 519 ASN A O 1
ATOM 4108 N N . ALA A 1 520 ? -11.684 52.783 21.815 1.00 27.67 520 ALA A N 1
ATOM 4109 C CA . ALA A 1 520 ? -10.950 52.622 20.566 1.00 27.67 520 ALA A CA 1
ATOM 4110 C C . ALA A 1 520 ? -9.420 52.604 20.783 1.00 27.67 520 ALA A C 1
ATOM 4112 O O . ALA A 1 520 ? -8.946 53.352 21.628 1.00 27.67 520 ALA A O 1
ATOM 4113 N N . LEU A 1 521 ? -8.731 51.761 19.987 1.00 28.08 521 LEU A N 1
ATOM 4114 C CA . LEU A 1 521 ? -7.365 51.831 19.396 1.00 28.08 521 LEU A CA 1
ATOM 4115 C C . LEU A 1 521 ? -6.207 52.476 20.210 1.00 28.08 521 LEU A C 1
ATOM 4117 O O . LEU A 1 521 ? -6.374 53.557 20.762 1.00 28.08 521 LEU A O 1
ATOM 4121 N N . PRO A 1 522 ? -4.981 51.898 20.191 1.00 27.94 522 PRO A N 1
ATOM 4122 C CA . PRO A 1 522 ? -4.146 51.962 18.981 1.00 27.94 522 PRO A CA 1
ATOM 4123 C C . PRO A 1 522 ? -3.301 50.717 18.650 1.00 27.94 522 PRO A C 1
ATOM 4125 O O . PRO A 1 522 ? -3.171 49.773 19.424 1.00 27.94 522 PRO A O 1
ATOM 4128 N N . MET A 1 523 ? -2.759 50.771 17.429 1.00 33.06 523 MET A N 1
ATOM 4129 C CA . MET A 1 523 ? -1.716 49.920 16.863 1.00 33.06 523 MET A CA 1
ATOM 4130 C C . MET A 1 523 ? -0.464 49.793 17.746 1.00 33.06 523 MET A C 1
ATOM 4132 O O . MET A 1 523 ? -0.157 50.666 18.550 1.00 33.06 523 MET A O 1
ATOM 4136 N N . ASP A 1 524 ? 0.293 48.748 17.411 1.00 31.23 524 ASP A N 1
ATOM 4137 C CA . ASP A 1 524 ? 1.652 48.390 17.819 1.00 31.23 524 ASP A CA 1
ATOM 4138 C C . ASP A 1 524 ? 1.783 47.492 19.055 1.00 31.23 524 ASP A C 1
ATOM 4140 O O . ASP A 1 524 ? 1.887 47.911 20.207 1.00 31.23 524 ASP A O 1
ATOM 4144 N N . THR A 1 525 ? 1.869 46.191 18.783 1.00 28.62 525 THR A N 1
ATOM 4145 C CA . THR A 1 525 ? 2.735 45.311 19.574 1.00 28.62 525 THR A CA 1
ATOM 4146 C C . THR A 1 525 ? 3.346 44.229 18.689 1.00 28.62 525 THR A C 1
ATOM 4148 O O . THR A 1 525 ? 3.435 43.060 19.053 1.00 28.62 525 THR A O 1
ATOM 4151 N N . THR A 1 526 ? 3.862 44.665 17.537 1.00 30.80 526 THR A N 1
ATOM 4152 C CA . THR A 1 526 ? 4.900 43.934 16.791 1.00 30.80 526 THR A CA 1
ATOM 4153 C C . THR A 1 526 ? 6.201 43.861 17.620 1.00 30.80 526 THR A C 1
ATOM 4155 O O . THR A 1 526 ? 7.089 43.060 17.351 1.00 30.80 526 THR A O 1
ATOM 4158 N N . SER A 1 527 ? 6.303 44.622 18.714 1.00 28.09 527 SER A N 1
ATOM 4159 C CA . SER A 1 527 ? 7.564 44.858 19.425 1.00 28.09 527 SER A CA 1
ATOM 4160 C C . SER A 1 527 ? 7.882 43.951 20.630 1.00 28.09 527 SER A C 1
ATOM 4162 O O . SER A 1 527 ? 8.949 44.120 21.219 1.00 28.09 527 SER A O 1
ATOM 4164 N N . ARG A 1 528 ? 7.038 42.975 21.024 1.00 28.84 528 ARG A N 1
ATOM 4165 C CA . ARG A 1 528 ? 7.360 42.089 22.179 1.00 28.84 528 ARG A CA 1
ATOM 4166 C C . ARG A 1 528 ? 7.788 40.668 21.813 1.00 28.84 528 ARG A C 1
ATOM 4168 O O . ARG A 1 528 ? 8.619 40.107 22.517 1.00 28.84 528 ARG A O 1
ATOM 4175 N N . ILE A 1 529 ? 7.295 40.114 20.707 1.00 30.39 529 ILE A N 1
ATOM 4176 C CA . ILE A 1 529 ? 7.682 38.761 20.264 1.00 30.39 529 ILE A CA 1
ATOM 4177 C C . ILE A 1 529 ? 9.083 38.774 19.623 1.00 30.39 529 ILE A C 1
ATOM 4179 O O . ILE A 1 529 ? 9.850 37.835 19.802 1.00 30.39 529 ILE A O 1
ATOM 4183 N N . ILE A 1 530 ? 9.497 39.904 19.039 1.00 33.38 530 ILE A N 1
ATOM 4184 C CA . ILE A 1 530 ? 10.852 40.104 18.493 1.00 33.38 530 ILE A CA 1
ATOM 4185 C C . ILE A 1 530 ? 11.940 40.218 19.594 1.00 33.38 530 ILE A C 1
ATOM 4187 O O . ILE A 1 530 ? 13.120 40.096 19.293 1.00 33.38 530 ILE A O 1
ATOM 4191 N N . ARG A 1 531 ? 11.600 40.370 20.888 1.00 29.50 531 ARG A N 1
ATOM 4192 C CA . ARG A 1 531 ? 12.597 40.438 21.990 1.00 29.50 531 ARG A CA 1
ATOM 4193 C C . ARG A 1 531 ? 12.812 39.144 22.784 1.00 29.50 531 ARG A C 1
ATOM 4195 O O . ARG A 1 531 ? 13.638 39.146 23.687 1.00 29.50 531 ARG A O 1
ATOM 4202 N N . GLN A 1 532 ? 12.112 38.057 22.463 1.00 26.88 532 GLN A N 1
ATOM 4203 C CA . GLN A 1 532 ? 12.436 36.715 22.985 1.00 26.88 532 GLN A CA 1
ATOM 4204 C C . GLN A 1 532 ? 12.968 35.764 21.899 1.00 26.88 532 GLN A C 1
ATOM 4206 O O . GLN A 1 532 ? 13.199 34.595 22.181 1.00 26.88 532 GLN A O 1
ATOM 4211 N N . MET A 1 533 ? 13.150 36.271 20.674 1.00 31.06 533 MET A N 1
ATOM 4212 C CA . MET A 1 533 ? 13.750 35.557 19.538 1.00 31.06 533 MET A CA 1
ATOM 4213 C C . MET A 1 533 ? 15.069 36.194 19.045 1.00 31.06 533 MET A C 1
ATOM 4215 O O . MET A 1 533 ? 15.538 35.851 17.961 1.00 31.06 533 MET A O 1
ATOM 4219 N N . LEU A 1 534 ? 15.666 37.103 19.831 1.00 35.66 534 LEU A N 1
ATOM 4220 C CA . LEU A 1 534 ? 17.132 37.209 19.898 1.00 35.66 534 LEU A CA 1
ATOM 4221 C C . LEU A 1 534 ? 17.625 36.090 20.813 1.00 35.66 534 LEU A C 1
ATOM 4223 O O . LEU A 1 534 ? 18.698 35.531 20.510 1.00 35.66 534 LEU A O 1
#